Protein 2X3E (pdb70)

CATH classification: 3.40.47.10 (+1 more: 3.40.47.10)

Secondary structure (DSSP, 8-state):
-EEEEEEEEEE--S-EEEHHHHHHHTT--HHHHHHHH---EEE--TT--HHHHHHHHHHHHHHHHT-S--SEEEEE-SS-SEEES-SHHHHHHHTT-TTSEEEEEE-GGGHHHHHHHHHHHHHHTTS-SEEEEEEEE-GGGGS-TT-HHHHHHB--EEEEEEEEEE-TTSTTBEEEEEEEE-GGGTTSEEEEPPPHHHHHHT------EE-HHHHHHHHHHHHHHHHHHHHHHHT--GGG-SEEEE----HHHHHHHHHHHT--GGGB---HHHH-B-GGGHHHHHHHHHHHTT-SPTT-EEEEEEEETTTEEEEEEEEPP----/-EEEEEEEEEE--S-EEEHHHHHHHHT--HHHHHHHH--SEEE--TT--HHHHHHHHHHHHHHHHT-S--SEEEEE-SS-SEEES-SHHHHHHHTT-SS-EEEEEE-GGGHHHHHHHHHHHHHHTTS-SEEEEEEEE-GGGGS-TT-HHHHHHB--EEEEEEEEEE-TTSTTBEEEEEEEE-GGGGGGEEEEPPP-----EE-HHHHHHHHHHHHHHHHHHHHHHHT--GGG-SEEEE----HHHHHHHHHHHT--GGGB---HHHH-B-GGGHHHHHHHHHHHHT-SPTT-EEEEEEEETTTEEEEEEEEPP----

InterPro domains:
  IPR004655 Beta-ketoacyl-[acyl-carrier-protein] synthase III [MF_01815] (3-322)
  IPR004655 Beta-ketoacyl-[acyl-carrier-protein] synthase III [TIGR00747] (5-322)
  IPR013747 Beta-ketoacyl-[acyl-carrier-protein] synthase III, C-terminal [PF08541] (233-322)
  IPR013751 Beta-ketoacyl-[acyl-carrier-protein] synthase III, N-terminal [PF08545] (105-185)
  IPR016039 Thiolase-like [G3DSA:3.40.47.10] (3-329)
  IPR016039 Thiolase-like [SSF53901] (8-323)

Sequence (642 aa):
RAAVVCGLGSYLPEAVLSNDMMLAAELDTSSDAWISSRTGVRQRHIAGDLGSGDLALRAASSAALASAGLEERVDAVVLATSTGDFCCPATAPRRVAARLGLVGALAFDLSAAATGFVYGLASVGSLISAGLADSALLVGVDTFSHTLDPADRSTRALFGDGAGAVVLRAGDDAEEEGALLAFDLGSDGHQFDDLLMTPAVSRAERSSGQASNYFRMDGKAVFGQAVTQMMSSDSVRRVLDRVVGWQASDLHHLVPHQANNTRILAAVADQLDDLPVERVVSNIAEEVGNTVAASIPLALAHGLRQGILRDGGNMVLTGFGAGLTWGSVVALRWPKIVPRAAVVCGLGSYLPEAVLSNDMMLAAELDTSDAWISSRTGVRQRHIAGDLGSGDLALRAASAALASAGLERVDAVVLATSTGDFCCPATAPRVAARLGLVGALAFDLSAAATGFVYGLASVGSLISAGLADSALLVGVDTFSHTLDPADRSTRALFGDGAGAVVLRAGDAEEEEGALLAFDLGSDGHQFDLLMTPAVSRANYFRMDGKAVFGQAVTQMSDSVRRVLDRVGWQASDLHHLVPHQANTRILAAVADQLDLLPVERVVSNIAEVGNTVAASIPLALAHGLRQGILRDGGNMVLTGFGAGLTWGSVALRRWPKIVP

Nearest PDB structures (foldseek):
  2x3e-assembly1_A  TM=1.003E+00  e=1.092E-76  Pseudomonas aeruginosa
  2x3e-assembly1_B  TM=9.975E-01  e=9.578E-71  Pseudomonas aeruginosa
  5kp2-assembly1_B  TM=9.267E-01  e=2.518E-40  Vibrio cholerae O1 biovar El Tor str. N16961
  4x0o-assembly3_E  TM=9.337E-01  e=4.661E-39  Vibrio cholerae O1 biovar El Tor str. N16961
  1ub7-assembly2_C  TM=9.308E-01  e=6.039E-37  Thermus thermophilus HB8

Solvent-accessible surface area: 21672 Å² total; per-residue (Å²): 144,10,4,2,6,26,0,11,7,31,47,46,2,163,58,52,22,30,8,104,109,0,14,79,100,38,133,39,52,73,73,78,0,26,82,76,3,20,0,165,61,0,25,42,6,47,144,57,18,1,6,50,0,0,23,137,0,0,52,44,0,15,81,17,22,64,62,149,183,11,68,0,0,0,0,0,10,15,18,25,43,27,42,2,2,3,0,0,0,68,2,0,2,132,25,58,8,77,36,9,7,0,2,12,0,21,2,3,10,0,0,2,0,1,0,1,2,0,0,4,3,1,0,33,35,46,49,4,83,16,0,0,0,0,0,0,0,3,4,24,71,6,14,47,76,80,52,115,55,6,34,0,10,8,0,0,0,0,0,0,2,0,0,81,28,20,73,63,139,57,46,0,1,22,66,18,36,10,28,1,6,33,2,126,53,48,68,24,14,19,3,42,42,28,63,130,75,39,9,73,88,29,64,0,62,12,60,11,118,53,71,27,192,41,11,74,36,44,1,11,70,28,2,5,66,0,0,92,78,0,0,102,136,41,64,34,127,11,78,59,1,68,7,0,0,0,7,0,13,9,57,126,7,9,41,25,0,0,98,115,6,134,8,54,82,154,73,15,4,45,4,6,40,82,4,0,6,0,4,2,0,2,1,0,4,0,2,9,29,0,33,148,117,63,80,17,139,91,18,1,25,0,0,4,0,0,6,4,4,0,0,1,32,0,0,0,0,0,76,4,10,143,16,97,135,140,10,3,2,5,26,0,12,7,33,46,45,2,167,56,53,25,27,6,104,107,0,17,82,96,32,131,35,48,60,75,87,0,26,63,79,4,15,0,152,57,0,26,43,8,31,146,68,19,1,8,46,0,0,24,135,0,0,51,41,0,11,80,34,24,66,68,158,138,8,63,1,0,0,0,0,9,15,20,23,38,31,49,2,1,5,0,0,1,66,2,2,8,137,26,35,15,104,36,2,9,0,1,12,0,21,1,3,10,0,0,2,0,1,0,1,1,0,0,5,2,1,0,32,36,48,54,4,83,16,0,0,0,0,0,0,0,2,5,24,35,12,15,46,74,79,42,120,45,2,35,0,11,11,0,0,0,0,0,0,3,0,0,81,27,19,70,66,138,55,72,0,1,22,68,12,30,7,24,0,0,20,1,115,52,39,71,31,17,13,3,29,48,11,62,56,115,69,48,6,106,48,69,22,193,40,16,78,38,42,0,15,54,29,1,1,51,0,0,93,82,0,8,119,138,34,62,38,131,19,86,62,1,59,10,0,0,0,7,0,11,6,63,117,6,11,44,27,1,1,112,95,10,125,11,65,85,146,99,18,7,45,2,4,33,83,4,0,5,0,4,1,0,1,2,0,3,0,2,9,24,0,36,156,110,67,79,20,143,93,17,0,28,0,0,4,0,0,5,3,4,0,0,0,20,0,0,0,0,0,85,4,11,151,15,108,133

Structure (mmCIF, N/CA/C/O backbone):
data_2X3E
#
_entry.id   2X3E
#
_cell.length_a   69.240
_cell.length_b   69.240
_cell.length_c   212.190
_cell.angle_alpha   90.00
_cell.angle_beta   90.00
_cell.angle_gamma   120.00
#
_symmetry.space_group_name_H-M   'P 65'
#
loop_
_entity.id
_entity.type
_entity.pdbx_description
1 polymer '3-OXOACYL-[ACYL-CARRIER-PROTEIN] SYNTHASE 3'
2 water water
#
loop_
_atom_site.group_PDB
_atom_site.id
_atom_site.type_symbol
_atom_site.label_atom_id
_atom_site.label_alt_id
_atom_site.label_comp_id
_atom_site.label_asym_id
_atom_site.label_entity_id
_atom_site.label_seq_id
_atom_site.pdbx_PDB_ins_code
_atom_site.Cartn_x
_atom_site.Cartn_y
_atom_site.Cartn_z
_atom_site.occupancy
_atom_site.B_iso_or_equiv
_atom_site.auth_seq_id
_atom_site.auth_comp_id
_atom_site.auth_asym_id
_atom_site.auth_atom_id
_atom_site.pdbx_PDB_model_num
ATOM 1 N N . ARG A 1 4 ? 0.174 2.583 -2.512 1.00 27.54 3 ARG A N 1
ATOM 2 C CA . ARG A 1 4 ? 0.298 1.527 -3.557 1.00 25.83 3 ARG A CA 1
ATOM 3 C C . ARG A 1 4 ? -0.690 0.378 -3.318 1.00 24.20 3 ARG A C 1
ATOM 4 O O . ARG A 1 4 ? -0.567 -0.390 -2.352 1.00 24.88 3 ARG A O 1
ATOM 12 N N . ALA A 1 5 ? -1.678 0.275 -4.205 1.00 21.91 4 ALA A N 1
ATOM 13 C CA . ALA A 1 5 ? -2.729 -0.726 -4.092 1.00 20.06 4 ALA A CA 1
ATOM 14 C C . ALA A 1 5 ? -2.520 -1.843 -5.107 1.00 18.50 4 ALA A C 1
ATOM 15 O O . ALA A 1 5 ? -1.738 -1.711 -6.053 1.00 17.48 4 ALA A O 1
ATOM 17 N N . ALA A 1 6 ? -3.233 -2.943 -4.892 1.00 17.04 5 ALA A N 1
ATOM 18 C CA . ALA A 1 6 ? -3.323 -4.023 -5.861 1.00 16.19 5 ALA A CA 1
ATOM 19 C C . ALA A 1 6 ? -4.686 -3.937 -6.521 1.00 15.60 5 ALA A C 1
ATOM 20 O O . ALA A 1 6 ? -5.701 -3.963 -5.830 1.00 15.69 5 ALA A O 1
ATOM 22 N N . VAL A 1 7 ? -4.700 -3.848 -7.851 1.00 15.27 6 VAL A N 1
ATOM 23 C CA . VAL A 1 7 ? -5.917 -3.617 -8.620 1.00 15.31 6 VAL A CA 1
ATOM 24 C C . VAL A 1 7 ? -6.251 -4.790 -9.543 1.00 14.52 6 VAL A C 1
ATOM 25 O O . VAL A 1 7 ? -5.423 -5.219 -10.343 1.00 14.72 6 VAL A O 1
ATOM 29 N N . VAL A 1 8 ? -7.476 -5.296 -9.442 1.00 14.68 7 VAL A N 1
ATOM 30 C CA . VAL A 1 8 ? -7.954 -6.332 -10.364 1.00 14.53 7 VAL A CA 1
ATOM 31 C C . VAL A 1 8 ? -8.086 -5.723 -11.762 1.00 14.81 7 VAL A C 1
ATOM 32 O O . VAL A 1 8 ? -8.708 -4.676 -11.927 1.00 15.26 7 VAL A O 1
ATOM 36 N N . CYS A 1 9 ? -7.500 -6.378 -12.763 1.00 15.29 8 CYS A N 1
ATOM 37 C CA . CYS A 1 9 ? -7.553 -5.877 -14.140 1.00 16.59 8 CYS A CA 1
ATOM 38 C C . CYS A 1 9 ? -7.785 -6.955 -15.206 1.00 16.76 8 CYS A C 1
ATOM 39 O O . CYS A 1 9 ? -7.794 -6.644 -16.387 1.00 17.37 8 CYS A O 1
ATOM 42 N N . GLY A 1 10 ? -8.022 -8.200 -14.790 1.00 16.61 9 GLY A N 1
ATOM 43 C CA . GLY A 1 10 ? -8.264 -9.297 -15.729 1.00 16.84 9 GLY A CA 1
ATOM 44 C C . GLY A 1 10 ? -8.925 -10.481 -15.055 1.00 16.43 9 GLY A C 1
ATOM 45 O O . GLY A 1 10 ? -8.699 -10.731 -13.871 1.00 15.96 9 GLY A O 1
ATOM 46 N N . LEU A 1 11 ? -9.762 -11.195 -15.809 1.00 16.54 10 LEU A N 1
ATOM 47 C CA . LEU A 1 11 ? -10.463 -12.379 -15.310 1.00 15.87 10 LEU A CA 1
ATOM 48 C C . LEU A 1 11 ? -10.502 -13.428 -16.408 1.00 15.95 10 LEU A C 1
ATOM 49 O O . LEU A 1 11 ? -10.727 -13.109 -17.574 1.00 16.39 10 LEU A O 1
ATOM 54 N N . GLY A 1 12 ? -10.275 -14.678 -16.028 1.00 15.40 11 GLY A N 1
ATOM 55 C CA . GLY A 1 12 ? -10.410 -15.805 -16.942 1.00 15.85 11 GLY A CA 1
ATOM 56 C C . GLY A 1 12 ? -10.753 -17.055 -16.166 1.00 15.34 11 GLY A C 1
ATOM 57 O O . GLY A 1 12 ? -10.630 -17.092 -14.942 1.00 15.19 11 GLY A O 1
ATOM 58 N N . SER A 1 13 ? -11.210 -18.076 -16.871 1.00 15.45 12 SER A N 1
ATOM 59 C CA . SER A 1 13 ? -11.589 -19.327 -16.224 1.00 15.00 12 SER A CA 1
ATOM 60 C C . SER A 1 13 ? -11.548 -20.478 -17.205 1.00 15.78 12 SER A C 1
ATOM 61 O O . SER A 1 13 ? -11.508 -20.271 -18.423 1.00 16.24 12 SER A O 1
ATOM 64 N N . TYR A 1 14 ? -11.566 -21.691 -16.659 1.00 15.62 13 TYR A N 1
ATOM 65 C CA . TYR A 1 14 ? -11.663 -22.896 -17.462 1.00 16.55 13 TYR A CA 1
ATOM 66 C C . TYR A 1 14 ? -12.354 -24.004 -16.669 1.00 16.39 13 TYR A C 1
ATOM 67 O O . TYR A 1 14 ? -12.024 -24.252 -15.507 1.00 15.43 13 TYR A O 1
ATOM 76 N N . LEU A 1 15 ? -13.325 -24.644 -17.311 1.00 17.61 14 LEU A N 1
ATOM 77 C CA . LEU A 1 15 ? -14.009 -25.804 -16.762 1.00 17.60 14 LEU A CA 1
ATOM 78 C C . LEU A 1 15 ? -13.694 -27.004 -17.649 1.00 19.22 14 LEU A C 1
ATOM 79 O O . LEU A 1 15 ? -13.727 -26.887 -18.878 1.00 19.40 14 LEU A O 1
ATOM 84 N N . PRO A 1 16 ? -13.384 -28.162 -17.037 1.00 19.67 15 PRO A N 1
ATOM 85 C CA . PRO A 1 16 ? -13.169 -29.343 -17.864 1.00 21.49 15 PRO A CA 1
ATOM 86 C C . PRO A 1 16 ? -14.433 -29.714 -18.634 1.00 22.64 15 PRO A C 1
ATOM 87 O O . PRO A 1 16 ? -15.544 -29.395 -18.207 1.00 21.96 15 PRO A O 1
ATOM 91 N N . GLU A 1 17 ? -14.244 -30.373 -19.769 1.00 24.87 16 GLU A N 1
ATOM 92 C CA . GLU A 1 17 ? -15.327 -30.657 -20.696 1.00 26.53 16 GLU A CA 1
ATOM 93 C C . GLU A 1 17 ? -16.351 -31.635 -20.115 1.00 26.54 16 GLU A C 1
ATOM 94 O O . GLU A 1 17 ? -17.561 -31.415 -20.232 1.00 26.37 16 GLU A O 1
ATOM 100 N N . ALA A 1 18 ? -15.857 -32.702 -19.488 1.00 26.46 17 ALA A N 1
ATOM 101 C CA . ALA A 1 18 ? -16.714 -33.766 -18.966 1.00 26.79 17 ALA A CA 1
ATOM 102 C C . ALA A 1 18 ? -17.614 -33.254 -17.853 1.00 25.63 17 ALA A C 1
ATOM 103 O O . ALA A 1 18 ? -17.179 -32.501 -16.985 1.00 24.17 17 ALA A O 1
ATOM 105 N N . VAL A 1 19 ? -18.877 -33.666 -17.890 1.00 26.38 18 VAL A N 1
ATOM 106 C CA . VAL A 1 19 ? -19.857 -33.233 -16.913 1.00 25.65 18 VAL A CA 1
ATOM 107 C C . VAL A 1 19 ? -20.507 -34.462 -16.279 1.00 26.13 18 VAL A C 1
ATOM 108 O O . VAL A 1 19 ? -20.814 -35.430 -16.970 1.00 27.39 18 VAL A O 1
ATOM 112 N N . LEU A 1 20 ? -20.693 -34.420 -14.962 1.00 25.38 19 LEU A N 1
ATOM 113 C CA . LEU A 1 20 ? -21.409 -35.462 -14.233 1.00 26.12 19 LEU A CA 1
ATOM 114 C C . LEU A 1 20 ? -22.814 -34.959 -13.891 1.00 26.29 19 LEU A C 1
ATOM 115 O O . LEU A 1 20 ? -22.977 -34.035 -13.091 1.00 25.27 19 LEU A O 1
ATOM 120 N N . SER A 1 21 ? -23.821 -35.567 -14.505 1.00 27.51 20 SER A N 1
ATOM 121 C CA . SER A 1 21 ? -25.221 -35.203 -14.256 1.00 28.13 20 SER A CA 1
ATOM 122 C C . SER A 1 21 ? -25.778 -35.976 -13.071 1.00 28.51 20 SER A C 1
ATOM 123 O O . SER A 1 21 ? -25.213 -36.994 -12.660 1.00 28.94 20 SER A O 1
ATOM 126 N N . ASN A 1 22 ? -26.904 -35.505 -12.542 1.00 28.76 21 ASN A N 1
ATOM 127 C CA . ASN A 1 22 ? -27.606 -36.221 -11.484 1.00 29.36 21 ASN A CA 1
ATOM 128 C C . ASN A 1 22 ? -28.025 -37.617 -11.927 1.00 30.54 21 ASN A C 1
ATOM 129 O O . ASN A 1 22 ? -27.894 -38.576 -11.163 1.00 30.87 21 ASN A O 1
ATOM 134 N N . ASP A 1 23 ? -28.514 -37.726 -13.162 1.00 31.32 22 ASP A N 1
ATOM 135 C CA . ASP A 1 23 ? -28.890 -39.024 -13.734 1.00 32.75 22 ASP A CA 1
ATOM 136 C C . ASP A 1 23 ? -27.714 -40.003 -13.740 1.00 32.45 22 ASP A C 1
ATOM 137 O O . ASP A 1 23 ? -27.870 -41.154 -13.339 1.00 33.04 22 ASP A O 1
ATOM 142 N N . MET A 1 24 ? -26.542 -39.541 -14.174 1.00 31.58 23 MET A N 1
ATOM 143 C CA A MET A 1 24 ? -25.349 -40.385 -14.175 0.50 31.74 23 MET A CA 1
ATOM 144 C CA B MET A 1 24 ? -25.333 -40.373 -14.168 0.50 31.71 23 MET A CA 1
ATOM 145 C C . MET A 1 24 ? -25.004 -40.833 -12.757 1.00 31.33 23 MET A C 1
ATOM 146 O O . MET A 1 24 ? -24.804 -42.027 -12.509 1.00 32.22 23 MET A O 1
ATOM 155 N N . LEU A 1 25 ? -24.945 -39.873 -11.837 1.00 30.00 24 LEU A N 1
ATOM 156 C CA . LEU A 1 25 ? -24.598 -40.159 -10.448 1.00 30.03 24 LEU A CA 1
ATOM 157 C C . LEU A 1 25 ? -25.617 -41.084 -9.786 1.00 31.19 24 LEU A C 1
ATOM 158 O O . LEU A 1 25 ? -25.241 -41.988 -9.038 1.00 31.68 24 LEU A O 1
ATOM 163 N N . ALA A 1 26 ? -26.899 -40.861 -10.071 1.00 32.12 25 ALA A N 1
ATOM 164 C CA . ALA A 1 26 ? -27.969 -41.711 -9.552 1.00 33.84 25 ALA A CA 1
ATOM 165 C C . ALA A 1 26 ? -27.837 -43.155 -10.037 1.00 35.74 25 ALA A C 1
ATOM 166 O O . ALA A 1 26 ? -28.068 -44.096 -9.273 1.00 36.99 25 ALA A O 1
ATOM 168 N N . ALA A 1 27 ? -27.472 -43.325 -11.306 1.00 36.59 26 ALA A N 1
ATOM 169 C CA . ALA A 1 27 ? -27.305 -44.657 -11.890 1.00 38.50 26 ALA A CA 1
ATOM 170 C C . ALA A 1 27 ? -26.108 -45.376 -11.277 1.00 38.93 26 ALA A C 1
ATOM 171 O O . ALA A 1 27 ? -26.179 -46.565 -10.954 1.00 40.09 26 ALA A O 1
ATOM 173 N N . GLU A 1 28 ? -25.019 -44.635 -11.105 1.00 38.04 27 GLU A N 1
ATOM 174 C CA . GLU A 1 28 ? -23.768 -45.181 -10.596 1.00 38.82 27 GLU A CA 1
ATOM 175 C C . GLU A 1 28 ? -23.869 -45.641 -9.136 1.00 39.46 27 GLU A C 1
ATOM 176 O O . GLU A 1 28 ? -23.332 -46.687 -8.775 1.00 40.61 27 GLU A O 1
ATOM 182 N N . LEU A 1 29 ? -24.567 -44.864 -8.311 1.00 39.34 28 LEU A N 1
ATOM 183 C CA . LEU A 1 29 ? -24.625 -45.108 -6.867 1.00 40.07 28 LEU A CA 1
ATOM 184 C C . LEU A 1 29 ? -26.005 -45.563 -6.382 1.00 41.68 28 LEU A C 1
ATOM 185 O O . LEU A 1 29 ? -26.283 -45.540 -5.179 1.00 41.86 28 LEU A O 1
ATOM 190 N N . ASP A 1 30 ? -26.859 -45.979 -7.315 1.00 53.43 29 ASP A N 1
ATOM 191 C CA . ASP A 1 30 ? -28.185 -46.506 -6.988 1.00 56.41 29 ASP A CA 1
ATOM 192 C C . ASP A 1 30 ? -28.975 -45.574 -6.068 1.00 56.89 29 ASP A C 1
ATOM 193 O O . ASP A 1 30 ? -29.551 -46.012 -5.073 1.00 58.54 29 ASP A O 1
ATOM 198 N N . THR A 1 31 ? -28.983 -44.287 -6.407 1.00 56.02 30 THR A N 1
ATOM 199 C CA . THR A 1 31 ? -29.783 -43.289 -5.695 1.00 56.62 30 THR A CA 1
ATOM 200 C C . THR A 1 31 ? -30.747 -42.621 -6.692 1.00 57.55 30 THR A C 1
ATOM 201 O O . THR A 1 31 ? -31.121 -43.248 -7.687 1.00 58.35 30 THR A O 1
ATOM 205 N N . SER A 1 32 ? -31.147 -41.373 -6.431 1.00 57.51 31 SER A N 1
ATOM 206 C CA A SER A 1 32 ? -32.156 -40.695 -7.246 0.50 58.29 31 SER A CA 1
ATOM 207 C CA B SER A 1 32 ? -32.153 -40.695 -7.250 0.50 58.27 31 SER A CA 1
ATOM 208 C C . SER A 1 32 ? -31.783 -39.246 -7.540 1.00 56.66 31 SER A C 1
ATOM 209 O O . SER A 1 32 ? -30.998 -38.632 -6.808 1.00 55.30 31 SER A O 1
ATOM 214 N N . ASP A 1 33 ? -32.365 -38.710 -8.612 1.00 57.42 32 ASP A N 1
ATOM 215 C CA . ASP A 1 33 ? -32.158 -37.317 -9.019 1.00 56.61 32 ASP A CA 1
ATOM 216 C C . ASP A 1 33 ? -32.649 -36.361 -7.935 1.00 57.21 32 ASP A C 1
ATOM 217 O O . ASP A 1 33 ? -31.982 -35.374 -7.614 1.00 55.95 32 ASP A O 1
ATOM 222 N N . ALA A 1 34 ? -33.817 -36.672 -7.382 1.00 59.86 33 ALA A N 1
ATOM 223 C CA . ALA A 1 34 ? -34.429 -35.882 -6.318 1.00 60.89 33 ALA A CA 1
ATOM 224 C C . ALA A 1 34 ? -33.457 -35.611 -5.163 1.00 60.15 33 ALA A C 1
ATOM 225 O O . ALA A 1 34 ? -33.191 -34.452 -4.827 1.00 59.07 33 ALA A O 1
ATOM 227 N N . TRP A 1 35 ? -32.929 -36.687 -4.577 1.00 61.04 34 TRP A N 1
ATOM 228 C CA . TRP A 1 35 ? -31.995 -36.608 -3.441 1.00 60.38 34 TRP A CA 1
ATOM 229 C C . TRP A 1 35 ? -30.819 -35.666 -3.700 1.00 58.18 34 TRP A C 1
ATOM 230 O O . TRP A 1 35 ? -30.428 -34.889 -2.823 1.00 57.57 34 TRP A O 1
ATOM 241 N N . ILE A 1 36 ? -30.260 -35.746 -4.903 1.00 56.99 35 ILE A N 1
ATOM 242 C CA . ILE A 1 36 ? -29.078 -34.967 -5.261 1.00 54.97 35 ILE A CA 1
ATOM 243 C C . ILE A 1 36 ? -29.392 -33.468 -5.312 1.00 54.28 35 ILE A C 1
ATOM 244 O O . ILE A 1 36 ? -28.643 -32.657 -4.767 1.00 53.18 35 ILE A O 1
ATOM 249 N N . SER A 1 37 ? -30.498 -33.111 -5.966 1.00 55.19 36 SER A N 1
ATOM 250 C CA . SER A 1 37 ? -30.940 -31.714 -6.042 1.00 54.68 36 SER A CA 1
ATOM 251 C C . SER A 1 37 ? -31.352 -31.208 -4.663 1.00 55.04 36 SER A C 1
ATOM 252 O O . SER A 1 37 ? -30.865 -30.170 -4.212 1.00 54.16 36 SER A O 1
ATOM 255 N N . SER A 1 38 ? -32.234 -31.956 -4.000 1.00 56.29 37 SER A N 1
ATOM 256 C CA . SER A 1 38 ? -32.711 -31.620 -2.656 1.00 56.92 37 SER A CA 1
ATOM 257 C C . SER A 1 38 ? -31.583 -31.192 -1.725 1.00 55.29 37 SER A C 1
ATOM 258 O O . SER A 1 38 ? -31.590 -30.078 -1.195 1.00 55.01 37 SER A O 1
ATOM 261 N N . ARG A 1 39 ? -30.617 -32.087 -1.539 1.00 54.15 38 ARG A N 1
ATOM 262 C CA . ARG A 1 39 ? -29.539 -31.874 -0.583 1.00 52.56 38 ARG A CA 1
ATOM 263 C C . ARG A 1 39 ? -28.615 -30.732 -0.988 1.00 49.66 38 ARG A C 1
ATOM 264 O O . ARG A 1 39 ? -28.256 -29.904 -0.147 1.00 49.19 38 ARG A O 1
ATOM 272 N N . THR A 1 40 ? -28.233 -30.684 -2.265 1.00 47.36 39 THR A N 1
ATOM 273 C CA . THR A 1 40 ? -27.202 -29.748 -2.722 1.00 44.50 39 THR A CA 1
ATOM 274 C C . THR A 1 40 ? -27.678 -28.642 -3.667 1.00 43.03 39 THR A C 1
ATOM 275 O O . THR A 1 40 ? -27.026 -27.598 -3.765 1.00 41.72 39 THR A O 1
ATOM 279 N N . GLY A 1 41 ? -28.780 -28.879 -4.379 1.00 42.51 40 GLY A N 1
ATOM 280 C CA . GLY A 1 41 ? -29.222 -27.986 -5.454 1.00 41.06 40 GLY A CA 1
ATOM 281 C C . GLY A 1 41 ? -28.316 -28.012 -6.681 1.00 38.57 40 GLY A C 1
ATOM 282 O O . GLY A 1 41 ? -28.610 -27.364 -7.689 1.00 38.12 40 GLY A O 1
ATOM 283 N N . VAL A 1 42 ? -27.221 -28.766 -6.604 1.00 36.11 41 VAL A N 1
ATOM 284 C CA . VAL A 1 42 ? -26.284 -28.893 -7.708 1.00 33.97 41 VAL A CA 1
ATOM 285 C C . VAL A 1 42 ? -26.866 -29.862 -8.735 1.00 34.43 41 VAL A C 1
ATOM 286 O O . VAL A 1 42 ? -27.230 -30.987 -8.393 1.00 34.65 41 VAL A O 1
ATOM 290 N N . ARG A 1 43 ? -26.956 -29.412 -9.984 1.00 33.76 42 ARG A N 1
ATOM 291 C CA . ARG A 1 43 ? -27.491 -30.236 -11.065 1.00 34.84 42 ARG A CA 1
ATOM 292 C C . ARG A 1 43 ? -26.397 -30.800 -11.969 1.00 33.64 42 ARG A C 1
ATOM 293 O O . ARG A 1 43 ? -26.580 -31.850 -12.577 1.00 34.31 42 ARG A O 1
ATOM 301 N N . GLN A 1 44 ? -25.262 -30.112 -12.068 1.00 31.93 43 GLN A N 1
ATOM 302 C CA . GLN A 1 44 ? -24.112 -30.695 -12.748 1.00 31.04 43 GLN A CA 1
ATOM 303 C C . GLN A 1 44 ? -22.776 -30.221 -12.198 1.00 29.13 43 GLN A C 1
ATOM 304 O O . GLN A 1 44 ? -22.678 -29.192 -11.520 1.00 28.12 43 GLN A O 1
ATOM 310 N N . ARG A 1 45 ? -21.747 -31.004 -12.490 1.00 28.00 44 ARG A N 1
ATOM 311 C CA . ARG A 1 45 ? -20.404 -30.699 -12.046 1.00 26.48 44 ARG A CA 1
ATOM 312 C C . ARG A 1 45 ? -19.403 -31.179 -13.100 1.00 25.41 44 ARG A C 1
ATOM 313 O O . ARG A 1 45 ? -19.591 -32.231 -13.722 1.00 26.08 44 ARG A O 1
ATOM 321 N N . HIS A 1 46 ? -18.380 -30.362 -13.335 1.00 23.34 45 HIS A N 1
ATOM 322 C CA . HIS A 1 46 ? -17.384 -30.650 -14.356 1.00 22.38 45 HIS A CA 1
ATOM 323 C C . HIS A 1 46 ? -16.271 -31.495 -13.745 1.00 21.93 45 HIS A C 1
ATOM 324 O O . HIS A 1 46 ? -15.849 -31.255 -12.606 1.00 20.92 45 HIS A O 1
ATOM 331 N N . ILE A 1 47 ? -15.819 -32.494 -14.504 1.00 22.10 46 ILE A N 1
ATOM 332 C CA . ILE A 1 47 ? -14.922 -33.527 -13.989 1.00 22.19 46 ILE A CA 1
ATOM 333 C C . ILE A 1 47 ? -13.611 -33.514 -14.778 1.00 21.75 46 ILE A C 1
ATOM 334 O O . ILE A 1 47 ? -13.605 -33.704 -15.994 1.00 21.79 46 ILE A O 1
ATOM 339 N N . ALA A 1 48 ? -12.505 -33.294 -14.073 1.00 21.06 47 ALA A N 1
ATOM 340 C CA . ALA A 1 48 ? -11.201 -33.100 -14.712 1.00 21.25 47 ALA A CA 1
ATOM 341 C C . ALA A 1 48 ? -10.703 -34.336 -15.460 1.00 22.74 47 ALA A C 1
ATOM 342 O O . ALA A 1 48 ? -10.058 -34.210 -16.500 1.00 22.92 47 ALA A O 1
ATOM 344 N N . GLY A 1 49 ? -10.995 -35.522 -14.933 1.00 24.57 48 GLY A N 1
ATOM 345 C CA . GLY A 1 49 ? -10.613 -36.773 -15.598 1.00 26.20 48 GLY A CA 1
ATOM 346 C C . GLY A 1 49 ? -9.105 -36.936 -15.638 1.00 26.55 48 GLY A C 1
ATOM 347 O O . GLY A 1 49 ? -8.468 -37.031 -14.589 1.00 27.04 48 GLY A O 1
ATOM 348 N N . ASP A 1 50 ? -8.523 -36.951 -16.838 1.00 27.13 49 ASP A N 1
ATOM 349 C CA . ASP A 1 50 ? -7.061 -37.064 -16.960 1.00 27.06 49 ASP A CA 1
ATOM 350 C C . ASP A 1 50 ? -6.325 -35.736 -16.764 1.00 25.48 49 ASP A C 1
ATOM 351 O O . ASP A 1 50 ? -5.097 -35.730 -16.649 1.00 25.34 49 ASP A O 1
ATOM 356 N N . LEU A 1 51 ? -7.066 -34.627 -16.712 1.00 24.18 50 LEU A N 1
ATOM 357 C CA . LEU A 1 51 ? -6.477 -33.308 -16.477 1.00 22.63 50 LEU A CA 1
ATOM 358 C C . LEU A 1 51 ? -6.258 -33.073 -14.986 1.00 21.53 50 LEU A C 1
ATOM 359 O O . LEU A 1 51 ? -7.063 -33.505 -14.161 1.00 21.43 50 LEU A O 1
ATOM 364 N N . GLY A 1 52 ? -5.157 -32.408 -14.650 1.00 20.12 51 GLY A N 1
ATOM 365 C CA . GLY A 1 52 ? -4.859 -32.023 -13.271 1.00 19.21 51 GLY A CA 1
ATOM 366 C C . GLY A 1 52 ? -5.162 -30.557 -13.032 1.00 17.74 51 GLY A C 1
ATOM 367 O O . GLY A 1 52 ? -5.560 -29.832 -13.954 1.00 17.36 51 GLY A O 1
ATOM 368 N N . SER A 1 53 ? -4.971 -30.113 -11.793 1.00 16.93 52 SER A N 1
ATOM 369 C CA . SER A 1 53 ? -5.139 -28.702 -11.452 1.00 16.51 52 SER A CA 1
ATOM 370 C C . SER A 1 53 ? -4.252 -27.801 -12.315 1.00 16.07 52 SER A C 1
ATOM 371 O O . SER A 1 53 ? -4.682 -26.726 -12.738 1.00 16.59 52 SER A O 1
ATOM 374 N N . GLY A 1 54 ? -3.022 -28.236 -12.577 1.00 16.01 53 GLY A N 1
ATOM 375 C CA . GLY A 1 54 ? -2.090 -27.465 -13.401 1.00 15.94 53 GLY A CA 1
ATOM 376 C C . GLY A 1 54 ? -2.644 -27.181 -14.790 1.00 16.14 53 GLY A C 1
ATOM 377 O O . GLY A 1 54 ? -2.584 -26.050 -15.268 1.00 15.63 53 GLY A O 1
ATOM 378 N N . ASP A 1 55 ? -3.192 -28.215 -15.423 1.00 17.00 54 ASP A N 1
ATOM 379 C CA . ASP A 1 55 ? -3.813 -28.092 -16.742 1.00 17.47 54 ASP A CA 1
ATOM 380 C C . ASP A 1 55 ? -4.961 -27.072 -16.739 1.00 17.06 54 ASP A C 1
ATOM 381 O O . ASP A 1 55 ? -5.056 -26.242 -17.640 1.00 16.91 54 ASP A O 1
ATOM 386 N N . LEU A 1 56 ? -5.833 -27.141 -15.731 1.00 16.72 55 LEU A N 1
ATOM 387 C CA . LEU A 1 56 ? -6.979 -26.232 -15.646 1.00 16.25 55 LEU A CA 1
ATOM 388 C C . LEU A 1 56 ? -6.509 -24.807 -15.381 1.00 15.53 55 LEU A C 1
ATOM 389 O O . LEU A 1 56 ? -7.026 -23.843 -15.965 1.00 15.21 55 LEU A O 1
ATOM 394 N N . ALA A 1 57 ? -5.525 -24.682 -14.495 1.00 14.67 56 ALA A N 1
ATOM 395 C CA . ALA A 1 57 ? -4.970 -23.383 -14.143 1.00 14.39 56 ALA A CA 1
ATOM 396 C C . ALA A 1 57 ? -4.335 -22.698 -15.353 1.00 14.64 56 ALA A C 1
ATOM 397 O O . ALA A 1 57 ? -4.445 -21.483 -15.516 1.00 14.59 56 ALA A O 1
ATOM 399 N N . LEU A 1 58 ? -3.676 -23.483 -16.197 1.00 15.42 57 LEU A N 1
ATOM 400 C CA . LEU A 1 58 ? -3.022 -22.959 -17.389 1.00 16.04 57 LEU A CA 1
ATOM 401 C C . LEU A 1 58 ? -4.035 -22.295 -18.320 1.00 16.18 57 LEU A C 1
ATOM 402 O O . LEU A 1 58 ? -3.815 -21.178 -18.786 1.00 16.16 57 LEU A O 1
ATOM 407 N N . ARG A 1 59 ? -5.157 -22.970 -18.559 1.00 16.00 58 ARG A N 1
ATOM 408 C CA . ARG A 1 59 ? -6.199 -22.432 -19.430 1.00 16.33 58 ARG A CA 1
ATOM 409 C C . ARG A 1 59 ? -6.840 -21.179 -18.837 1.00 15.50 58 ARG A C 1
ATOM 410 O O . ARG A 1 59 ? -7.059 -20.198 -19.556 1.00 15.91 58 ARG A O 1
ATOM 418 N N . ALA A 1 60 ? -7.132 -21.201 -17.538 1.00 14.60 59 ALA A N 1
ATOM 419 C CA . ALA A 1 60 ? -7.729 -20.029 -16.878 1.00 14.64 59 ALA A CA 1
ATOM 420 C C . ALA A 1 60 ? -6.801 -18.821 -16.907 1.00 14.44 59 ALA A C 1
ATOM 421 O O . ALA A 1 60 ? -7.244 -17.695 -17.156 1.00 14.77 59 ALA A O 1
ATOM 423 N N . ALA A 1 61 ? -5.522 -19.064 -16.640 1.00 14.51 60 ALA A N 1
ATOM 424 C CA . ALA A 1 61 ? -4.511 -18.008 -16.601 1.00 14.71 60 ALA A CA 1
ATOM 425 C C . ALA A 1 61 ? -4.266 -17.381 -17.970 1.00 15.23 60 ALA A C 1
ATOM 426 O O . ALA A 1 61 ? -4.123 -16.159 -18.071 1.00 15.67 60 ALA A O 1
ATOM 428 N N . SER A 1 62 ? -4.214 -18.197 -19.022 1.00 15.73 61 SER A N 1
ATOM 429 C CA A SER A 1 62 ? -4.055 -17.677 -20.381 0.50 16.55 61 SER A CA 1
ATOM 430 C CA B SER A 1 62 ? -4.055 -17.675 -20.374 0.50 16.02 61 SER A CA 1
ATOM 431 C C . SER A 1 62 ? -5.219 -16.757 -20.736 1.00 16.60 61 SER A C 1
ATOM 432 O O . SER A 1 62 ? -5.014 -15.685 -21.298 1.00 17.15 61 SER A O 1
ATOM 437 N N . ALA A 1 63 ? -6.441 -17.179 -20.404 1.00 16.12 62 ALA A N 1
ATOM 438 C CA . ALA A 1 63 ? -7.636 -16.366 -20.653 1.00 16.09 62 ALA A CA 1
ATOM 439 C C . ALA A 1 63 ? -7.610 -15.074 -19.834 1.00 15.64 62 ALA A C 1
ATOM 440 O O . ALA A 1 63 ? -7.998 -14.011 -20.328 1.00 15.79 62 ALA A O 1
ATOM 442 N N . ALA A 1 64 ? -7.138 -15.168 -18.595 1.00 14.80 63 ALA A N 1
ATOM 443 C CA . ALA A 1 64 ? -7.034 -14.000 -17.712 1.00 14.46 63 ALA A CA 1
ATOM 444 C C . ALA A 1 64 ? -6.040 -12.965 -18.244 1.00 14.74 63 ALA A C 1
ATOM 445 O O . ALA A 1 64 ? -6.284 -11.766 -18.132 1.00 14.43 63 ALA A O 1
ATOM 447 N N . LEU A 1 65 ? -4.930 -13.431 -18.815 1.00 14.55 64 LEU A N 1
ATOM 448 C CA . LEU A 1 65 ? -3.920 -12.542 -19.397 1.00 14.93 64 LEU A CA 1
ATOM 449 C C . LEU A 1 65 ? -4.464 -11.813 -20.623 1.00 15.74 64 LEU A C 1
ATOM 450 O O . LEU A 1 65 ? -4.194 -10.626 -20.813 1.00 16.81 64 LEU A O 1
ATOM 455 N N . ALA A 1 66 ? -5.216 -12.534 -21.454 1.00 16.01 65 ALA A N 1
ATOM 456 C CA . ALA A 1 66 ? -5.893 -11.944 -22.607 1.00 16.59 65 ALA A CA 1
ATOM 457 C C . ALA A 1 66 ? -6.874 -10.871 -22.155 1.00 16.95 65 ALA A C 1
ATOM 458 O O . ALA A 1 66 ? -6.902 -9.785 -22.721 1.00 17.84 65 ALA A O 1
ATOM 460 N N . SER A 1 67 ? -7.664 -11.178 -21.126 1.00 16.59 66 SER A N 1
ATOM 461 C CA . SER A 1 67 ? -8.614 -10.220 -20.537 1.00 16.88 66 SER A CA 1
ATOM 462 C C . SER A 1 67 ? -7.925 -8.930 -20.055 1.00 17.14 66 SER A C 1
ATOM 463 O O . SER A 1 67 ? -8.413 -7.829 -20.299 1.00 17.69 66 SER A O 1
ATOM 466 N N . ALA A 1 68 ? -6.787 -9.079 -19.382 1.00 16.94 67 ALA A N 1
ATOM 467 C CA . ALA A 1 68 ? -6.028 -7.931 -18.862 1.00 17.51 67 ALA A CA 1
ATOM 468 C C . ALA A 1 68 ? -5.263 -7.156 -19.946 1.00 18.88 67 ALA A C 1
ATOM 469 O O . ALA A 1 68 ? -4.807 -6.031 -19.708 1.00 19.11 67 ALA A O 1
ATOM 471 N N . GLY A 1 69 ? -5.108 -7.755 -21.125 1.00 19.41 68 GLY A N 1
ATOM 472 C CA . GLY A 1 69 ? -4.328 -7.138 -22.197 1.00 20.53 68 GLY A CA 1
ATOM 473 C C . GLY A 1 69 ? -2.843 -7.117 -21.864 1.00 20.68 68 GLY A C 1
ATOM 474 O O . GLY A 1 69 ? -2.106 -6.269 -22.361 1.00 21.47 68 GLY A O 1
ATOM 475 N N . LEU A 1 70 ? -2.410 -8.052 -21.020 1.00 20.30 69 LEU A N 1
ATOM 476 C CA . LEU A 1 70 ? -1.019 -8.161 -20.611 1.00 20.67 69 LEU A CA 1
ATOM 477 C C . LEU A 1 70 ? -0.470 -9.490 -21.105 1.00 20.85 69 LEU A C 1
ATOM 478 O O . LEU A 1 70 ? -1.191 -10.484 -21.122 1.00 21.26 69 LEU A O 1
ATOM 483 N N . GLU A 1 71 ? 0.795 -9.508 -21.518 1.00 21.19 70 GLU A N 1
ATOM 484 C CA A GLU A 1 71 ? 1.421 -10.751 -21.956 0.50 21.14 70 GLU A CA 1
ATOM 485 C CA B GLU A 1 71 ? 1.449 -10.733 -21.980 0.50 21.00 70 GLU A CA 1
ATOM 486 C C . GLU A 1 71 ? 2.467 -11.256 -20.964 1.00 20.39 70 GLU A C 1
ATOM 487 O O . GLU A 1 71 ? 2.964 -12.370 -21.104 1.00 20.44 70 GLU A O 1
ATOM 498 N N . ARG A 1 72 ? 2.777 -10.444 -19.950 1.00 19.67 71 ARG A N 1
ATOM 499 C CA . ARG A 1 72 ? 3.679 -10.839 -18.866 1.00 18.91 71 ARG A CA 1
ATOM 500 C C . ARG A 1 72 ? 3.161 -10.343 -17.531 1.00 17.81 71 ARG A C 1
ATOM 501 O O . ARG A 1 72 ? 2.552 -9.278 -17.458 1.00 17.90 71 ARG A O 1
ATOM 509 N N . VAL A 1 73 ? 3.403 -11.130 -16.486 1.00 16.77 72 VAL A N 1
ATOM 510 C CA . VAL A 1 73 ? 3.242 -10.691 -15.101 1.00 16.42 72 VAL A CA 1
ATOM 511 C C . VAL A 1 73 ? 4.474 -11.141 -14.304 1.00 16.22 72 VAL A C 1
ATOM 512 O O . VAL A 1 73 ? 5.215 -12.026 -14.750 1.00 16.08 72 VAL A O 1
ATOM 516 N N . ASP A 1 74 ? 4.693 -10.541 -13.136 1.00 15.91 73 ASP A N 1
ATOM 517 C CA . ASP A 1 74 ? 5.908 -10.817 -12.347 1.00 16.34 73 ASP A CA 1
ATOM 518 C C . ASP A 1 74 ? 5.782 -12.068 -11.489 1.00 15.38 73 ASP A C 1
ATOM 519 O O . ASP A 1 74 ? 6.792 -12.649 -11.087 1.00 14.70 73 ASP A O 1
ATOM 524 N N . ALA A 1 75 ? 4.542 -12.470 -11.207 1.00 14.52 74 ALA A N 1
ATOM 525 C CA . ALA A 1 75 ? 4.253 -13.506 -10.229 1.00 14.21 74 ALA A CA 1
ATOM 526 C C . ALA A 1 75 ? 3.064 -14.368 -10.662 1.00 13.54 74 ALA A C 1
ATOM 527 O O . ALA A 1 75 ? 2.109 -13.868 -11.269 1.00 13.03 74 ALA A O 1
ATOM 529 N N . VAL A 1 76 ? 3.148 -15.661 -10.356 1.00 13.46 75 VAL A N 1
ATOM 530 C CA . VAL A 1 76 ? 2.059 -16.601 -10.597 1.00 13.19 75 VAL A CA 1
ATOM 531 C C . VAL A 1 76 ? 1.823 -17.426 -9.335 1.00 13.18 75 VAL A C 1
ATOM 532 O O . VAL A 1 76 ? 2.678 -18.204 -8.927 1.00 13.17 75 VAL A O 1
ATOM 536 N N . VAL A 1 77 ? 0.656 -17.253 -8.722 1.00 13.44 76 VAL A N 1
ATOM 537 C CA . VAL A 1 77 ? 0.321 -17.957 -7.486 1.00 13.58 76 VAL A CA 1
ATOM 538 C C . VAL A 1 77 ? -0.932 -18.801 -7.693 1.00 13.82 76 VAL A C 1
ATOM 539 O O . VAL A 1 77 ? -1.917 -18.318 -8.248 1.00 13.97 76 VAL A O 1
ATOM 543 N N . LEU A 1 78 ? -0.863 -20.078 -7.301 1.00 13.91 77 LEU A N 1
ATOM 544 C CA . LEU A 1 78 ? -2.027 -20.953 -7.318 1.00 14.04 77 LEU A CA 1
ATOM 545 C C . LEU A 1 78 ? -2.514 -21.180 -5.901 1.00 14.32 77 LEU A C 1
ATOM 546 O O . LEU A 1 78 ? -1.743 -21.610 -5.027 1.00 14.80 77 LEU A O 1
ATOM 551 N N . ALA A 1 79 ? -3.786 -20.874 -5.678 1.00 13.89 78 ALA A N 1
ATOM 552 C CA . ALA A 1 79 ? -4.487 -21.262 -4.458 1.00 14.00 78 ALA A CA 1
ATOM 553 C C . ALA A 1 79 ? -5.132 -22.615 -4.736 1.00 13.73 78 ALA A C 1
ATOM 554 O O . ALA A 1 79 ? -6.079 -22.691 -5.524 1.00 13.88 78 ALA A O 1
ATOM 556 N N . THR A 1 80 ? -4.595 -23.675 -4.125 1.00 13.52 79 THR A N 1
ATOM 557 C CA . THR A 1 80 ? -5.047 -25.052 -4.382 1.00 13.27 79 THR A CA 1
ATOM 558 C C . THR A 1 80 ? -4.757 -25.992 -3.213 1.00 13.55 79 THR A C 1
ATOM 559 O O . THR A 1 80 ? -3.807 -25.781 -2.455 1.00 13.82 79 THR A O 1
ATOM 563 N N . SER A 1 81 ? -5.597 -27.016 -3.079 1.00 13.98 80 SER A N 1
ATOM 564 C CA . SER A 1 81 ? -5.366 -28.141 -2.165 1.00 14.56 80 SER A CA 1
ATOM 565 C C . SER A 1 81 ? -5.175 -29.452 -2.947 1.00 14.93 80 SER A C 1
ATOM 566 O O . SER A 1 81 ? -5.132 -30.532 -2.359 1.00 15.44 80 SER A O 1
ATOM 569 N N . THR A 1 82 ? -5.077 -29.347 -4.271 1.00 14.89 81 THR A N 1
ATOM 570 C CA . THR A 1 82 ? -5.018 -30.514 -5.145 1.00 15.50 81 THR A CA 1
ATOM 571 C C . THR A 1 82 ? -3.965 -30.270 -6.212 1.00 15.25 81 THR A C 1
ATOM 572 O O . THR A 1 82 ? -4.239 -30.339 -7.418 1.00 15.85 81 THR A O 1
ATOM 576 N N . GLY A 1 83 ? -2.754 -29.958 -5.754 1.00 15.20 82 GLY A N 1
ATOM 577 C CA . GLY A 1 83 ? -1.623 -29.738 -6.649 1.00 14.90 82 GLY A CA 1
ATOM 578 C C . GLY A 1 83 ? -1.284 -31.005 -7.413 1.00 15.50 82 GLY A C 1
ATOM 579 O O . GLY A 1 83 ? -1.633 -32.102 -6.983 1.00 15.77 82 GLY A O 1
ATOM 580 N N . ASP A 1 84 ? -0.607 -30.844 -8.548 1.00 15.62 83 ASP A N 1
ATOM 581 C CA . ASP A 1 84 ? -0.227 -31.968 -9.396 1.00 16.36 83 ASP A CA 1
ATOM 582 C C . ASP A 1 84 ? 0.746 -32.913 -8.689 1.00 16.85 83 ASP A C 1
ATOM 583 O O . ASP A 1 84 ? 0.733 -34.116 -8.953 1.00 17.31 83 ASP A O 1
ATOM 588 N N . PHE A 1 85 ? 1.583 -32.364 -7.808 1.00 16.08 84 PHE A N 1
ATOM 589 C CA . PHE A 1 85 ? 2.592 -33.140 -7.084 1.00 17.21 84 PHE A CA 1
ATOM 590 C C . PHE A 1 85 ? 2.501 -32.890 -5.579 1.00 17.31 84 PHE A C 1
ATOM 591 O O . PHE A 1 85 ? 1.798 -31.985 -5.129 1.00 16.96 84 PHE A O 1
ATOM 599 N N . CYS A 1 86 ? 3.201 -33.711 -4.800 1.00 18.32 85 CYS A N 1
ATOM 600 C CA . CYS A 1 86 ? 3.421 -33.420 -3.380 1.00 18.63 85 CYS A CA 1
ATOM 601 C C . CYS A 1 86 ? 4.579 -32.426 -3.272 1.00 18.02 85 CYS A C 1
ATOM 602 O O . CYS A 1 86 ? 4.558 -31.511 -2.447 1.00 18.18 85 CYS A O 1
ATOM 605 N N . CYS A 1 87 ? 5.570 -32.613 -4.139 1.00 17.63 86 CYS A N 1
ATOM 606 C CA . CYS A 1 87 ? 6.669 -31.678 -4.328 1.00 16.88 86 CYS A CA 1
ATOM 607 C C . CYS A 1 87 ? 7.105 -31.786 -5.795 1.00 16.22 86 CYS A C 1
ATOM 608 O O . CYS A 1 87 ? 7.281 -32.892 -6.298 1.00 16.59 86 CYS A O 1
ATOM 611 N N . PRO A 1 88 ? 7.266 -30.652 -6.504 1.00 15.34 87 PRO A N 1
ATOM 612 C CA . PRO A 1 88 ? 7.153 -29.252 -6.112 1.00 14.62 87 PRO A CA 1
ATOM 613 C C . PRO A 1 88 ? 5.719 -28.731 -6.103 1.00 14.23 87 PRO A C 1
ATOM 614 O O . PRO A 1 88 ? 4.765 -29.498 -6.260 1.00 14.50 87 PRO A O 1
ATOM 618 N N . ALA A 1 89 ? 5.584 -27.428 -5.899 1.00 13.96 88 ALA A N 1
ATOM 619 C CA . ALA A 1 89 ? 4.341 -26.733 -6.179 1.00 13.85 88 ALA A CA 1
ATOM 620 C C . ALA A 1 89 ? 3.977 -26.852 -7.667 1.00 13.93 88 ALA A C 1
ATOM 621 O O . ALA A 1 89 ? 4.814 -27.189 -8.514 1.00 14.21 88 ALA A O 1
ATOM 623 N N . THR A 1 90 ? 2.715 -26.584 -7.977 1.00 13.92 89 THR A N 1
ATOM 624 C CA . THR A 1 90 ? 2.221 -26.610 -9.355 1.00 14.12 89 THR A CA 1
ATOM 625 C C . THR A 1 90 ? 2.463 -25.281 -10.078 1.00 13.62 89 THR A C 1
ATOM 626 O O . THR A 1 90 ? 2.626 -25.255 -11.298 1.00 13.66 89 THR A O 1
ATOM 630 N N . ALA A 1 91 ? 2.512 -24.189 -9.313 1.00 13.15 90 ALA A N 1
ATOM 631 C CA . ALA A 1 91 ? 2.618 -22.837 -9.870 1.00 12.88 90 ALA A CA 1
ATOM 632 C C . ALA A 1 91 ? 3.823 -22.628 -10.793 1.00 13.05 90 ALA A C 1
ATOM 633 O O . ALA A 1 91 ? 3.675 -22.036 -11.863 1.00 13.18 90 ALA A O 1
ATOM 635 N N . PRO A 1 92 ? 5.015 -23.116 -10.401 1.00 13.56 91 PRO A N 1
ATOM 636 C CA . PRO A 1 92 ? 6.139 -22.909 -11.330 1.00 13.91 91 PRO A CA 1
ATOM 637 C C . PRO A 1 92 ? 5.889 -23.513 -12.718 1.00 14.79 91 PRO A C 1
ATOM 638 O O . PRO A 1 92 ? 6.152 -22.845 -13.725 1.00 14.58 91 PRO A O 1
ATOM 642 N N . ARG A 1 93 ? 5.382 -24.749 -12.769 1.00 15.12 92 ARG A N 1
ATOM 643 C CA A ARG A 1 93 ? 5.091 -25.398 -14.051 0.50 15.78 92 ARG A CA 1
ATOM 644 C CA B ARG A 1 93 ? 5.066 -25.415 -14.037 0.50 15.77 92 ARG A CA 1
ATOM 645 C C . ARG A 1 93 ? 4.065 -24.594 -14.847 1.00 15.42 92 ARG A C 1
ATOM 646 O O . ARG A 1 93 ? 4.229 -24.391 -16.049 1.00 15.60 92 ARG A O 1
ATOM 661 N N . VAL A 1 94 ? 3.016 -24.133 -14.178 1.00 14.87 93 VAL A N 1
ATOM 662 C CA . VAL A 1 94 ? 1.991 -23.336 -14.833 1.00 14.62 93 VAL A CA 1
ATOM 663 C C . VAL A 1 94 ? 2.589 -22.031 -15.387 1.00 14.60 93 VAL A C 1
ATOM 664 O O . VAL A 1 94 ? 2.358 -21.685 -16.545 1.00 14.71 93 VAL A O 1
ATOM 668 N N . ALA A 1 95 ? 3.376 -21.331 -14.571 1.00 14.21 94 ALA A N 1
ATOM 669 C CA . ALA A 1 95 ? 4.037 -20.100 -15.011 1.00 14.19 94 ALA A CA 1
ATOM 670 C C . ALA A 1 95 ? 4.866 -20.368 -16.274 1.00 14.55 94 ALA A C 1
ATOM 671 O O . ALA A 1 95 ? 4.747 -19.646 -17.267 1.00 15.00 94 ALA A O 1
ATOM 673 N N . ALA A 1 96 ? 5.670 -21.430 -16.249 1.00 14.94 95 ALA A N 1
ATOM 674 C CA . ALA A 1 96 ? 6.503 -21.792 -17.397 1.00 15.34 95 ALA A CA 1
ATOM 675 C C . ALA A 1 96 ? 5.664 -22.047 -18.650 1.00 15.77 95 ALA A C 1
ATOM 676 O O . ALA A 1 96 ? 6.003 -21.578 -19.738 1.00 15.16 95 ALA A O 1
ATOM 678 N N . ARG A 1 97 ? 4.564 -22.782 -18.483 1.00 15.90 96 ARG A N 1
ATOM 679 C CA . ARG A 1 97 ? 3.680 -23.114 -19.605 1.00 17.08 96 ARG A CA 1
ATOM 680 C C . ARG A 1 97 ? 2.878 -21.913 -20.131 1.00 16.89 96 ARG A C 1
ATOM 681 O O . ARG A 1 97 ? 2.327 -21.979 -21.226 1.00 17.95 96 ARG A O 1
ATOM 689 N N . LEU A 1 98 ? 2.820 -20.832 -19.354 1.00 16.21 97 LEU A N 1
ATOM 690 C CA . LEU A 1 98 ? 2.255 -19.552 -19.808 1.00 16.07 97 LEU A CA 1
ATOM 691 C C . LEU A 1 98 ? 3.277 -18.672 -20.521 1.00 16.63 97 LEU A C 1
ATOM 692 O O . LEU A 1 98 ? 2.957 -17.545 -20.908 1.00 17.31 97 LEU A O 1
ATOM 697 N N . GLY A 1 99 ? 4.504 -19.172 -20.672 1.00 16.39 98 GLY A N 1
ATOM 698 C CA . GLY A 1 99 ? 5.607 -18.393 -21.234 1.00 16.74 98 GLY A CA 1
ATOM 699 C C . GLY A 1 99 ? 6.247 -17.468 -20.211 1.00 16.32 98 GLY A C 1
ATOM 700 O O . GLY A 1 99 ? 6.957 -16.533 -20.586 1.00 16.19 98 GLY A O 1
ATOM 701 N N . LEU A 1 100 ? 6.005 -17.732 -18.922 1.00 15.54 99 LEU A N 1
ATOM 702 C CA . LEU A 1 100 ? 6.448 -16.838 -17.846 1.00 15.35 99 LEU A CA 1
ATOM 703 C C . LEU A 1 100 ? 7.521 -17.466 -16.947 1.00 15.35 99 LEU A C 1
ATOM 704 O O . LEU A 1 100 ? 7.544 -17.241 -15.734 1.00 14.90 99 LEU A O 1
ATOM 709 N N . VAL A 1 101 ? 8.415 -18.243 -17.550 1.00 15.59 100 VAL A N 1
ATOM 710 C CA . VAL A 1 101 ? 9.615 -18.708 -16.861 1.00 15.89 100 VAL A CA 1
ATOM 711 C C . VAL A 1 101 ? 10.325 -17.510 -16.227 1.00 16.01 100 VAL A C 1
ATOM 712 O O . VAL A 1 101 ? 10.403 -16.451 -16.837 1.00 16.11 100 VAL A O 1
ATOM 716 N N . GLY A 1 102 ? 10.824 -17.685 -15.009 1.00 16.14 101 GLY A N 1
ATOM 717 C CA . GLY A 1 102 ? 11.467 -16.605 -14.270 1.00 16.53 101 GLY A CA 1
ATOM 718 C C . GLY A 1 102 ? 10.568 -15.956 -13.235 1.00 15.95 101 GLY A C 1
ATOM 719 O O . GLY A 1 102 ? 11.058 -15.343 -12.289 1.00 16.51 101 GLY A O 1
ATOM 720 N N . ALA A 1 103 ? 9.254 -16.086 -13.402 1.00 15.44 102 ALA A N 1
ATOM 721 C CA . ALA A 1 103 ? 8.304 -15.473 -12.482 1.00 15.13 102 ALA A CA 1
ATOM 722 C C . ALA A 1 103 ? 8.395 -16.084 -11.088 1.00 15.15 102 ALA A C 1
ATOM 723 O O . ALA A 1 103 ? 8.681 -17.285 -10.929 1.00 14.74 102 ALA A O 1
ATOM 725 N N . LEU A 1 104 ? 8.170 -15.232 -10.091 1.00 15.03 103 LEU A N 1
ATOM 726 C CA . LEU A 1 104 ? 7.903 -15.650 -8.719 1.00 15.34 103 LEU A CA 1
ATOM 727 C C . LEU A 1 104 ? 6.703 -16.600 -8.786 1.00 14.57 103 LEU A C 1
ATOM 728 O O . LEU A 1 104 ? 5.683 -16.237 -9.348 1.00 14.38 103 LEU A O 1
ATOM 733 N N . ALA A 1 105 ? 6.820 -17.814 -8.251 1.00 14.13 104 ALA A N 1
ATOM 734 C CA . ALA A 1 105 ? 5.715 -18.774 -8.360 1.00 13.83 104 ALA A CA 1
ATOM 735 C C . ALA A 1 105 ? 5.638 -19.708 -7.163 1.00 13.61 104 ALA A C 1
ATOM 736 O O . ALA A 1 105 ? 6.642 -20.302 -6.781 1.00 14.37 104 ALA A O 1
ATOM 738 N N . PHE A 1 106 ? 4.448 -19.821 -6.577 1.00 13.53 105 PHE A N 1
ATOM 739 C CA . PHE A 1 106 ? 4.213 -20.746 -5.466 1.00 13.35 105 PHE A CA 1
ATOM 740 C C . PHE A 1 106 ? 2.736 -21.095 -5.313 1.00 12.97 105 PHE A C 1
ATOM 741 O O . PHE A 1 106 ? 1.879 -20.399 -5.854 1.00 12.60 105 PHE A O 1
ATOM 749 N N . ASP A 1 107 ? 2.456 -22.181 -4.586 1.00 12.88 106 ASP A N 1
ATOM 750 C CA . ASP A 1 107 ? 1.083 -22.599 -4.263 1.00 12.79 106 ASP A CA 1
ATOM 751 C C . ASP A 1 107 ? 0.734 -22.186 -2.830 1.00 12.92 106 ASP A C 1
ATOM 752 O O . ASP A 1 107 ? 1.591 -22.238 -1.939 1.00 12.88 106 ASP A O 1
ATOM 757 N N . LEU A 1 108 ? -0.527 -21.795 -2.617 1.00 12.75 107 LEU A N 1
ATOM 758 C CA . LEU A 1 108 ? -1.037 -21.389 -1.308 1.00 12.86 107 LEU A CA 1
ATOM 759 C C . LEU A 1 108 ? -2.149 -22.347 -0.911 1.00 13.21 107 LEU A C 1
ATOM 760 O O . LEU A 1 108 ? -3.031 -22.635 -1.717 1.00 13.74 107 LEU A O 1
ATOM 765 N N . SER A 1 109 ? -2.092 -22.857 0.318 1.00 13.69 108 SER A N 1
ATOM 766 C CA . SER A 1 109 ? -3.077 -23.817 0.809 1.00 13.52 108 SER A CA 1
ATOM 767 C C . SER A 1 109 ? -3.964 -23.185 1.874 1.00 13.39 108 SER A C 1
ATOM 768 O O . SER A 1 109 ? -3.503 -22.896 2.971 1.00 14.04 108 SER A O 1
ATOM 771 N N . ALA A 1 110 ? -5.220 -22.929 1.520 1.00 13.11 109 ALA A N 1
ATOM 772 C CA . ALA A 1 110 ? -6.231 -22.481 2.479 1.00 13.24 109 ALA A CA 1
ATOM 773 C C . ALA A 1 110 ? -7.617 -22.996 2.080 1.00 13.48 109 ALA A C 1
ATOM 774 O O . ALA A 1 110 ? -8.628 -22.337 2.314 1.00 13.50 109 ALA A O 1
ATOM 776 N N . ALA A 1 111 ? -7.648 -24.182 1.469 1.00 13.99 110 ALA A N 1
ATOM 777 C CA . ALA A 1 111 ? -8.891 -24.881 1.187 1.00 14.37 110 ALA A CA 1
ATOM 778 C C . ALA A 1 111 ? -9.886 -23.989 0.439 1.00 14.43 110 ALA A C 1
ATOM 779 O O . ALA A 1 111 ? -9.514 -23.331 -0.534 1.00 13.89 110 ALA A O 1
ATOM 781 N N . ALA A 1 112 ? -11.134 -23.955 0.895 1.00 14.54 111 ALA A N 1
ATOM 782 C CA . ALA A 1 112 ? -12.180 -23.196 0.213 1.00 15.04 111 ALA A CA 1
ATOM 783 C C . ALA A 1 112 ? -12.030 -21.673 0.401 1.00 14.57 111 ALA A C 1
ATOM 784 O O . ALA A 1 112 ? -12.723 -20.898 -0.267 1.00 15.17 111 ALA A O 1
ATOM 786 N N . THR A 1 113 ? -11.136 -21.253 1.302 1.00 14.14 112 THR A N 1
ATOM 787 C CA . THR A 1 113 ? -10.777 -19.837 1.466 1.00 14.06 112 THR A CA 1
ATOM 788 C C . THR A 1 113 ? -9.514 -19.446 0.680 1.00 13.82 112 THR A C 1
ATOM 789 O O . THR A 1 113 ? -9.004 -18.336 0.826 1.00 13.64 112 THR A O 1
ATOM 793 N N . GLY A 1 114 ? -9.019 -20.355 -0.156 1.00 13.91 113 GLY A N 1
ATOM 794 C CA . GLY A 1 114 ? -7.776 -20.150 -0.892 1.00 13.41 113 GLY A CA 1
ATOM 795 C C . GLY A 1 114 ? -7.732 -18.920 -1.782 1.00 13.26 113 GLY A C 1
ATOM 796 O O . GLY A 1 114 ? -6.703 -18.263 -1.867 1.00 13.07 113 GLY A O 1
ATOM 797 N N . PHE A 1 115 ? -8.832 -18.603 -2.451 1.00 13.19 114 PHE A N 1
ATOM 798 C CA . PHE A 1 115 ? -8.847 -17.446 -3.352 1.00 13.45 114 PHE A CA 1
ATOM 799 C C . PHE A 1 115 ? -8.773 -16.116 -2.579 1.00 13.74 114 PHE A C 1
ATOM 800 O O . PHE A 1 115 ? -8.064 -15.184 -2.999 1.00 13.27 114 PHE A O 1
ATOM 808 N N . VAL A 1 116 ? -9.469 -16.043 -1.440 1.00 13.92 115 VAL A N 1
ATOM 809 C CA . VAL A 1 116 ? -9.411 -14.849 -0.585 1.00 13.71 115 VAL A CA 1
ATOM 810 C C . VAL A 1 116 ? -8.015 -14.651 0.031 1.00 13.64 115 VAL A C 1
ATOM 811 O O . VAL A 1 116 ? -7.463 -13.540 -0.020 1.00 13.50 115 VAL A O 1
ATOM 815 N N . TYR A 1 117 ? -7.455 -15.719 0.603 1.00 13.34 116 TYR A N 1
ATOM 816 C CA . TYR A 1 117 ? -6.079 -15.705 1.119 1.00 13.31 116 TYR A CA 1
ATOM 817 C C . TYR A 1 117 ? -5.091 -15.412 0.006 1.00 13.13 116 TYR A C 1
ATOM 818 O O . TYR A 1 117 ? -4.118 -14.691 0.209 1.00 13.02 116 TYR A O 1
ATOM 827 N N . GLY A 1 118 ? -5.338 -16.005 -1.159 1.00 13.38 117 GLY A N 1
ATOM 828 C CA . GLY A 1 118 ? -4.545 -15.741 -2.358 1.00 13.46 117 GLY A CA 1
ATOM 829 C C . GLY A 1 118 ? -4.505 -14.274 -2.732 1.00 13.38 117 GLY A C 1
ATOM 830 O O . GLY A 1 118 ? -3.444 -13.752 -3.064 1.00 13.53 117 GLY A O 1
ATOM 831 N N . LEU A 1 119 ? -5.653 -13.601 -2.677 1.00 13.78 118 LEU A N 1
ATOM 832 C CA . LEU A 1 119 ? -5.719 -12.160 -2.972 1.00 13.84 118 LEU A CA 1
ATOM 833 C C . LEU A 1 119 ? -4.939 -11.331 -1.951 1.00 14.27 118 LEU A C 1
ATOM 834 O O . LEU A 1 119 ? -4.256 -10.366 -2.309 1.00 13.92 118 LEU A O 1
ATOM 839 N N . ALA A 1 120 ? -5.038 -11.715 -0.682 1.00 14.30 119 ALA A N 1
ATOM 840 C CA . ALA A 1 120 ? -4.259 -11.079 0.379 1.00 14.66 119 ALA A CA 1
ATOM 841 C C . ALA A 1 120 ? -2.761 -11.228 0.106 1.00 15.12 119 ALA A C 1
ATOM 842 O O . ALA A 1 120 ? -2.007 -10.266 0.214 1.00 15.08 119 ALA A O 1
ATOM 844 N N . SER A 1 121 ? -2.344 -12.444 -0.237 1.00 15.68 120 SER A N 1
ATOM 845 C CA . SER A 1 121 ? -0.920 -12.739 -0.432 1.00 16.57 120 SER A CA 1
ATOM 846 C C . SER A 1 121 ? -0.363 -12.045 -1.671 1.00 16.46 120 SER A C 1
ATOM 847 O O . SER A 1 121 ? 0.660 -11.351 -1.589 1.00 17.09 120 SER A O 1
ATOM 850 N N . VAL A 1 122 ? -1.031 -12.214 -2.809 1.00 16.03 121 VAL A N 1
ATOM 851 C CA . VAL A 1 122 ? -0.571 -11.586 -4.046 1.00 16.18 121 VAL A CA 1
ATOM 852 C C . VAL A 1 122 ? -0.735 -10.067 -3.997 1.00 15.84 121 VAL A C 1
ATOM 853 O O . VAL A 1 122 ? 0.175 -9.329 -4.384 1.00 16.09 121 VAL A O 1
ATOM 857 N N . GLY A 1 123 ? -1.885 -9.600 -3.516 1.00 14.77 122 GLY A N 1
ATOM 858 C CA . GLY A 1 123 ? -2.105 -8.175 -3.316 1.00 14.85 122 GLY A CA 1
ATOM 859 C C . GLY A 1 123 ? -1.032 -7.530 -2.453 1.00 14.46 122 GLY A C 1
ATOM 860 O O . GLY A 1 123 ? -0.562 -6.439 -2.762 1.00 14.45 122 GLY A O 1
ATOM 861 N N . SER A 1 124 ? -0.648 -8.206 -1.367 1.00 14.41 123 SER A N 1
ATOM 862 C CA . SER A 1 124 ? 0.381 -7.680 -0.468 1.00 15.18 123 SER A CA 1
ATOM 863 C C . SER A 1 124 ? 1.753 -7.661 -1.138 1.00 14.88 123 SER A C 1
ATOM 864 O O . SER A 1 124 ? 2.529 -6.726 -0.933 1.00 15.10 123 SER A O 1
ATOM 867 N N . LEU A 1 125 ? 2.055 -8.697 -1.926 1.00 14.80 124 LEU A N 1
ATOM 868 C CA . LEU A 1 125 ? 3.316 -8.753 -2.665 1.00 14.90 124 LEU A CA 1
ATOM 869 C C . LEU A 1 125 ? 3.438 -7.549 -3.598 1.00 15.17 124 LEU A C 1
ATOM 870 O O . LEU A 1 125 ? 4.504 -6.954 -3.712 1.00 15.46 124 LEU A O 1
ATOM 875 N N . ILE A 1 126 ? 2.333 -7.197 -4.250 1.00 14.83 125 ILE A N 1
ATOM 876 C CA . ILE A 1 126 ? 2.307 -6.042 -5.148 1.00 14.92 125 ILE A CA 1
ATOM 877 C C . ILE A 1 126 ? 2.427 -4.742 -4.350 1.00 15.43 125 ILE A C 1
ATOM 878 O O . ILE A 1 126 ? 3.244 -3.885 -4.681 1.00 16.15 125 ILE A O 1
ATOM 883 N N . SER A 1 127 ? 1.631 -4.607 -3.289 1.00 15.37 126 SER A N 1
ATOM 884 C CA . SER A 1 127 ? 1.669 -3.403 -2.449 1.00 16.27 126 SER A CA 1
ATOM 885 C C . SER A 1 127 ? 3.056 -3.151 -1.860 1.00 16.47 126 SER A C 1
ATOM 886 O O . SER A 1 127 ? 3.513 -2.013 -1.820 1.00 16.87 126 SER A O 1
ATOM 889 N N . ALA A 1 128 ? 3.725 -4.221 -1.428 1.00 15.86 127 ALA A N 1
ATOM 890 C CA . ALA A 1 128 ? 5.058 -4.128 -0.827 1.00 16.33 127 ALA A CA 1
ATOM 891 C C . ALA A 1 128 ? 6.186 -3.910 -1.841 1.00 17.03 127 ALA A C 1
ATOM 892 O O . ALA A 1 128 ? 7.348 -3.735 -1.443 1.00 16.96 127 ALA A O 1
ATOM 894 N N . GLY A 1 129 ? 5.858 -3.945 -3.134 1.00 16.92 128 GLY A N 1
ATOM 895 C CA . GLY A 1 129 ? 6.832 -3.687 -4.195 1.00 17.79 128 GLY A CA 1
ATOM 896 C C . GLY A 1 129 ? 7.659 -4.889 -4.637 1.00 18.23 128 GLY A C 1
ATOM 897 O O . GLY A 1 129 ? 8.687 -4.725 -5.301 1.00 18.84 128 GLY A O 1
ATOM 898 N N . LEU A 1 130 ? 7.224 -6.096 -4.282 1.00 17.61 129 LEU A N 1
ATOM 899 C CA . LEU A 1 130 ? 7.939 -7.317 -4.677 1.00 18.31 129 LEU A CA 1
ATOM 900 C C . LEU A 1 130 ? 7.486 -7.827 -6.045 1.00 18.02 129 LEU A C 1
ATOM 901 O O . LEU A 1 130 ? 8.126 -8.709 -6.631 1.00 18.75 129 LEU A O 1
ATOM 906 N N . ALA A 1 131 ? 6.384 -7.267 -6.537 1.00 17.65 130 ALA A N 1
ATOM 907 C CA . ALA A 1 131 ? 5.870 -7.539 -7.872 1.00 17.54 130 ALA A CA 1
ATOM 908 C C . ALA A 1 131 ? 5.049 -6.331 -8.310 1.00 17.71 130 ALA A C 1
ATOM 909 O O . ALA A 1 131 ? 4.459 -5.656 -7.468 1.00 17.62 130 ALA A O 1
ATOM 911 N N . ASP A 1 132 ? 5.022 -6.054 -9.613 1.00 17.60 131 ASP A N 1
ATOM 912 C CA . ASP A 1 132 ? 4.192 -4.975 -10.161 1.00 17.87 131 ASP A CA 1
ATOM 913 C C . ASP A 1 132 ? 2.926 -5.515 -10.826 1.00 17.37 131 ASP A C 1
ATOM 914 O O . ASP A 1 132 ? 2.024 -4.754 -11.155 1.00 17.28 131 ASP A O 1
ATOM 919 N N . SER A 1 133 ? 2.869 -6.832 -11.013 1.00 16.75 132 SER A N 1
ATOM 920 C CA . SER A 1 133 ? 1.695 -7.505 -11.562 1.00 16.39 132 SER A CA 1
ATOM 921 C C . SER A 1 133 ? 1.744 -8.984 -11.201 1.00 15.80 132 SER A C 1
ATOM 922 O O . SER A 1 133 ? 2.815 -9.529 -10.925 1.00 15.95 132 SER A O 1
ATOM 925 N N . ALA A 1 134 ? 0.585 -9.628 -11.208 1.00 15.02 133 ALA A N 1
ATOM 926 C CA . ALA A 1 134 ? 0.488 -11.015 -10.776 1.00 14.62 133 ALA A CA 1
ATOM 927 C C . ALA A 1 134 ? -0.742 -11.701 -11.321 1.00 13.98 133 ALA A C 1
ATOM 928 O O . ALA A 1 134 ? -1.785 -11.075 -11.524 1.00 13.54 133 ALA A O 1
ATOM 930 N N . LEU A 1 135 ? -0.597 -13.003 -11.538 1.00 13.71 134 LEU A N 1
ATOM 931 C CA . LEU A 1 135 ? -1.717 -13.902 -11.727 1.00 13.51 134 LEU A CA 1
ATOM 932 C C . LEU A 1 135 ? -2.003 -14.611 -10.409 1.00 13.20 134 LEU A C 1
ATOM 933 O O . LEU A 1 135 ? -1.084 -15.124 -9.755 1.00 13.58 134 LEU A O 1
ATOM 938 N N . LEU A 1 136 ? -3.273 -14.635 -10.023 1.00 12.86 135 LEU A N 1
ATOM 939 C CA . LEU A 1 136 ? -3.752 -15.512 -8.959 1.00 12.38 135 LEU A CA 1
ATOM 940 C C . LEU A 1 136 ? -4.755 -16.473 -9.579 1.00 12.71 135 LEU A C 1
ATOM 941 O O . LEU A 1 136 ? -5.733 -16.039 -10.187 1.00 12.13 135 LEU A O 1
ATOM 946 N N . VAL A 1 137 ? -4.504 -17.773 -9.438 1.00 12.61 136 VAL A N 1
ATOM 947 C CA . VAL A 1 137 ? -5.424 -18.789 -9.935 1.00 12.85 136 VAL A CA 1
ATOM 948 C C . VAL A 1 137 ? -5.975 -19.595 -8.771 1.00 13.02 136 VAL A C 1
ATOM 949 O O . VAL A 1 137 ? -5.214 -20.231 -8.040 1.00 13.37 136 VAL A O 1
ATOM 953 N N . GLY A 1 138 ? -7.288 -19.527 -8.585 1.00 12.87 137 GLY A N 1
ATOM 954 C CA . GLY A 1 138 ? -7.998 -20.449 -7.705 1.00 13.40 137 GLY A CA 1
ATOM 955 C C . GLY A 1 138 ? -8.344 -21.686 -8.509 1.00 13.58 137 GLY A C 1
ATOM 956 O O . GLY A 1 138 ? -9.077 -21.597 -9.483 1.00 14.34 137 GLY A O 1
ATOM 957 N N . VAL A 1 139 ? -7.787 -22.831 -8.124 1.00 13.64 138 VAL A N 1
ATOM 958 C CA . VAL A 1 139 ? -7.990 -24.076 -8.861 1.00 13.72 138 VAL A CA 1
ATOM 959 C C . VAL A 1 139 ? -8.051 -25.259 -7.912 1.00 14.14 138 VAL A C 1
ATOM 960 O O . VAL A 1 139 ? -7.244 -25.366 -6.991 1.00 14.13 138 VAL A O 1
ATOM 964 N N . ASP A 1 140 ? -9.007 -26.147 -8.145 1.00 14.57 139 ASP A N 1
ATOM 965 C CA . ASP A 1 140 ? -9.069 -27.400 -7.419 1.00 14.69 139 ASP A CA 1
ATOM 966 C C . ASP A 1 140 ? -9.724 -28.483 -8.273 1.00 15.38 139 ASP A C 1
ATOM 967 O O . ASP A 1 140 ? -10.628 -28.204 -9.070 1.00 15.60 139 ASP A O 1
ATOM 972 N N . THR A 1 141 ? -9.232 -29.706 -8.111 1.00 15.48 140 THR A N 1
ATOM 973 C CA . THR A 1 141 ? -9.770 -30.884 -8.778 1.00 16.11 140 THR A CA 1
ATOM 974 C C . THR A 1 141 ? -10.169 -31.918 -7.719 1.00 16.59 140 THR A C 1
ATOM 975 O O . THR A 1 141 ? -9.680 -33.061 -7.704 1.00 17.18 140 THR A O 1
ATOM 979 N N . PHE A 1 142 ? -11.073 -31.502 -6.838 1.00 16.42 141 PHE A N 1
ATOM 980 C CA . PHE A 1 142 ? -11.538 -32.350 -5.740 1.00 16.98 141 PHE A CA 1
ATOM 981 C C . PHE A 1 142 ? -12.123 -33.686 -6.175 1.00 17.88 141 PHE A C 1
ATOM 982 O O . PHE A 1 142 ? -12.068 -34.641 -5.406 1.00 18.08 141 PHE A O 1
ATOM 990 N N . SER A 1 143 ? -12.677 -33.770 -7.383 1.00 18.76 142 SER A N 1
ATOM 991 C CA . SER A 1 143 ? -13.234 -35.047 -7.862 1.00 19.88 142 SER A CA 1
ATOM 992 C C . SER A 1 143 ? -12.211 -36.182 -7.799 1.00 20.59 142 SER A C 1
ATOM 993 O O . SER A 1 143 ? -12.582 -37.331 -7.571 1.00 21.41 142 SER A O 1
ATOM 996 N N . HIS A 1 144 ? -10.928 -35.868 -7.986 1.00 20.51 143 HIS A N 1
ATOM 997 C CA . HIS A 1 144 ? -9.881 -36.895 -7.883 1.00 21.22 143 HIS A CA 1
ATOM 998 C C . HIS A 1 144 ? -9.773 -37.464 -6.473 1.00 21.14 143 HIS A C 1
ATOM 999 O O . HIS A 1 144 ? -9.266 -38.567 -6.294 1.00 21.76 143 HIS A O 1
ATOM 1006 N N . THR A 1 145 ? -10.260 -36.711 -5.486 1.00 20.43 144 THR A N 1
ATOM 1007 C CA . THR A 1 145 ? -10.069 -37.019 -4.070 1.00 20.23 144 THR A CA 1
ATOM 1008 C C . THR A 1 145 ? -11.324 -37.574 -3.386 1.00 20.62 144 THR A C 1
ATOM 1009 O O . THR A 1 145 ? -11.303 -37.859 -2.190 1.00 20.89 144 THR A O 1
ATOM 1013 N N . LEU A 1 146 ? -12.413 -37.728 -4.132 1.00 20.62 145 LEU A N 1
ATOM 1014 C CA . LEU A 1 146 ? -13.670 -38.176 -3.542 1.00 21.02 145 LEU A CA 1
ATOM 1015 C C . LEU A 1 146 ? -13.738 -39.695 -3.485 1.00 22.24 145 LEU A C 1
ATOM 1016 O O . LEU A 1 146 ? -13.220 -40.385 -4.365 1.00 21.99 145 LEU A O 1
ATOM 1021 N N . ASP A 1 147 ? -14.377 -40.203 -2.435 1.00 23.10 146 ASP A N 1
ATOM 1022 C CA . ASP A 1 147 ? -14.711 -41.613 -2.336 1.00 24.69 146 ASP A CA 1
ATOM 1023 C C . ASP A 1 147 ? -15.723 -41.919 -3.438 1.00 25.60 146 ASP A C 1
ATOM 1024 O O . ASP A 1 147 ? -16.784 -41.297 -3.472 1.00 25.29 146 ASP A O 1
ATOM 1029 N N . PRO A 1 148 ? -15.399 -42.866 -4.344 1.00 26.96 147 PRO A N 1
ATOM 1030 C CA . PRO A 1 148 ? -16.328 -43.250 -5.418 1.00 27.96 147 PRO A CA 1
ATOM 1031 C C . PRO A 1 148 ? -17.724 -43.640 -4.934 1.00 28.91 147 PRO A C 1
ATOM 1032 O O . PRO A 1 148 ? -18.695 -43.462 -5.667 1.00 29.44 147 PRO A O 1
ATOM 1036 N N . ALA A 1 149 ? -17.814 -44.171 -3.717 1.00 29.63 148 ALA A N 1
ATOM 1037 C CA . ALA A 1 149 ? -19.071 -44.691 -3.177 1.00 30.67 148 ALA A CA 1
ATOM 1038 C C . ALA A 1 149 ? -19.859 -43.654 -2.374 1.00 30.56 148 ALA A C 1
ATOM 1039 O O . ALA A 1 149 ? -20.961 -43.948 -1.911 1.00 31.42 148 ALA A O 1
ATOM 1041 N N . ASP A 1 150 ? -19.307 -42.451 -2.209 1.00 29.59 149 ASP A N 1
ATOM 1042 C CA . ASP A 1 150 ? -19.923 -41.433 -1.360 1.00 29.47 149 ASP A CA 1
ATOM 1043 C C . ASP A 1 150 ? -20.820 -40.483 -2.158 1.00 29.21 149 ASP A C 1
ATOM 1044 O O . ASP A 1 150 ? -20.332 -39.593 -2.858 1.00 28.42 149 ASP A O 1
ATOM 1049 N N . ARG A 1 151 ? -22.131 -40.651 -2.019 1.00 29.95 150 ARG A N 1
ATOM 1050 C CA . ARG A 1 151 ? -23.079 -39.861 -2.800 1.00 30.15 150 ARG A CA 1
ATOM 1051 C C . ARG A 1 151 ? -23.150 -38.389 -2.379 1.00 28.70 150 ARG A C 1
ATOM 1052 O O . ARG A 1 151 ? -23.374 -37.531 -3.224 1.00 28.43 150 ARG A O 1
ATOM 1060 N N . SER A 1 152 ? -22.953 -38.103 -1.091 1.00 28.14 151 SER A N 1
ATOM 1061 C CA . SER A 1 152 ? -23.040 -36.723 -0.581 1.00 27.19 151 SER A CA 1
ATOM 1062 C C . SER A 1 152 ? -21.967 -35.798 -1.152 1.00 25.61 151 SER A C 1
ATOM 1063 O O . SER A 1 152 ? -22.280 -34.696 -1.617 1.00 25.53 151 SER A O 1
ATOM 1066 N N . THR A 1 153 ? -20.707 -36.222 -1.102 1.00 24.40 152 THR A N 1
ATOM 1067 C CA . THR A 1 153 ? -19.617 -35.392 -1.620 1.00 22.93 152 THR A CA 1
ATOM 1068 C C . THR A 1 153 ? -19.586 -35.367 -3.147 1.00 22.34 152 THR A C 1
ATOM 1069 O O . THR A 1 153 ? -19.324 -34.325 -3.743 1.00 21.47 152 THR A O 1
ATOM 1073 N N . ARG A 1 154 ? -19.850 -36.505 -3.781 1.00 22.69 153 ARG A N 1
ATOM 1074 C CA . ARG A 1 154 ? -19.886 -36.558 -5.244 1.00 22.59 153 ARG A CA 1
ATOM 1075 C C . ARG A 1 154 ? -21.036 -35.735 -5.837 1.00 22.75 153 ARG A C 1
ATOM 1076 O O . ARG A 1 154 ? -20.917 -35.212 -6.944 1.00 22.41 153 ARG A O 1
ATOM 1084 N N . ALA A 1 155 ? -22.133 -35.607 -5.091 1.00 23.20 154 ALA A N 1
ATOM 1085 C CA . ALA A 1 155 ? -23.248 -34.750 -5.506 1.00 23.55 154 ALA A CA 1
ATOM 1086 C C . ALA A 1 155 ? -22.894 -33.257 -5.441 1.00 22.52 154 ALA A C 1
ATOM 1087 O O . ALA A 1 155 ? -23.452 -32.457 -6.190 1.00 22.82 154 ALA A O 1
ATOM 1089 N N . LEU A 1 156 ? -21.963 -32.889 -4.564 1.00 21.87 155 LEU A N 1
ATOM 1090 C CA . LEU A 1 156 ? -21.670 -31.483 -4.280 1.00 21.07 155 LEU A CA 1
ATOM 1091 C C . LEU A 1 156 ? -20.476 -30.938 -5.070 1.00 20.19 155 LEU A C 1
ATOM 1092 O O . LEU A 1 156 ? -20.542 -29.837 -5.628 1.00 19.37 155 LEU A O 1
ATOM 1097 N N . PHE A 1 157 ? -19.389 -31.704 -5.114 1.00 19.84 156 PHE A N 1
ATOM 1098 C CA . PHE A 1 157 ? -18.103 -31.176 -5.566 1.00 19.38 156 PHE A CA 1
ATOM 1099 C C . PHE A 1 157 ? -17.844 -31.319 -7.065 1.00 19.29 156 PHE A C 1
ATOM 1100 O O . PHE A 1 157 ? -18.132 -32.346 -7.671 1.00 20.12 156 PHE A O 1
ATOM 1108 N N . GLY A 1 158 ? -17.281 -30.263 -7.638 1.00 18.40 157 GLY A N 1
ATOM 1109 C CA . GLY A 1 158 ? -16.845 -30.259 -9.035 1.00 18.24 157 GLY A CA 1
ATOM 1110 C C . GLY A 1 158 ? -15.450 -29.685 -9.151 1.00 17.35 157 GLY A C 1
ATOM 1111 O O . GLY A 1 158 ? -14.865 -29.257 -8.150 1.00 17.17 157 GLY A O 1
ATOM 1112 N N . ASP A 1 159 ? -14.931 -29.663 -10.377 1.00 17.13 158 ASP A N 1
ATOM 1113 C CA . ASP A 1 159 ? -13.567 -29.226 -10.670 1.00 16.65 158 ASP A CA 1
ATOM 1114 C C . ASP A 1 159 ? -13.565 -27.967 -11.528 1.00 16.34 158 ASP A C 1
ATOM 1115 O O . ASP A 1 159 ? -14.516 -27.692 -12.264 1.00 16.65 158 ASP A O 1
ATOM 1120 N N . GLY A 1 160 ? -12.473 -27.216 -11.465 1.00 15.75 159 GLY A N 1
ATOM 1121 C CA . GLY A 1 160 ? -12.345 -26.023 -12.287 1.00 15.58 159 GLY A CA 1
ATOM 1122 C C . GLY A 1 160 ? -11.238 -25.107 -11.841 1.00 14.89 159 GLY A C 1
ATOM 1123 O O . GLY A 1 160 ? -10.577 -25.356 -10.826 1.00 14.88 159 GLY A O 1
ATOM 1124 N N . ALA A 1 161 ? -11.047 -24.043 -12.619 1.00 15.01 160 ALA A N 1
ATOM 1125 C CA . ALA A 1 161 ? -10.054 -23.021 -12.337 1.00 14.57 160 ALA A CA 1
ATOM 1126 C C . ALA A 1 161 ? -10.606 -21.652 -12.716 1.00 14.81 160 ALA A C 1
ATOM 1127 O O . ALA A 1 161 ? -11.262 -21.504 -13.748 1.00 14.59 160 ALA A O 1
ATOM 1129 N N . GLY A 1 162 ? -10.338 -20.666 -11.863 1.00 14.66 161 GLY A N 1
ATOM 1130 C CA . GLY A 1 162 ? -10.617 -19.271 -12.158 1.00 14.92 161 GLY A CA 1
ATOM 1131 C C . GLY A 1 162 ? -9.411 -18.426 -11.804 1.00 14.83 161 GLY A C 1
ATOM 1132 O O . GLY A 1 162 ? -8.749 -18.666 -10.790 1.00 15.09 161 GLY A O 1
ATOM 1133 N N . ALA A 1 163 ? -9.125 -17.428 -12.635 1.00 14.97 162 ALA A N 1
ATOM 1134 C CA . ALA A 1 163 ? -7.922 -16.625 -12.473 1.00 14.66 162 ALA A CA 1
ATOM 1135 C C . ALA A 1 163 ? -8.205 -15.139 -12.622 1.00 14.62 162 ALA A C 1
ATOM 1136 O O . ALA A 1 163 ? -9.081 -14.730 -13.401 1.00 14.92 162 ALA A O 1
ATOM 1138 N N . VAL A 1 164 ? -7.466 -14.345 -11.854 1.00 14.80 163 VAL A N 1
ATOM 1139 C CA . VAL A 1 164 ? -7.458 -12.902 -12.000 1.00 14.81 163 VAL A CA 1
ATOM 1140 C C . VAL A 1 164 ? -6.032 -12.400 -12.184 1.00 14.75 163 VAL A C 1
ATOM 1141 O O . VAL A 1 164 ? -5.069 -13.026 -11.720 1.00 14.34 163 VAL A O 1
ATOM 1145 N N . VAL A 1 165 ? -5.918 -11.276 -12.887 1.00 15.16 164 VAL A N 1
ATOM 1146 C CA . VAL A 1 165 ? -4.675 -10.521 -12.991 1.00 15.33 164 VAL A CA 1
ATOM 1147 C C . VAL A 1 165 ? -4.797 -9.309 -12.069 1.00 15.76 164 VAL A C 1
ATOM 1148 O O . VAL A 1 165 ? -5.825 -8.617 -12.079 1.00 15.39 164 VAL A O 1
ATOM 1152 N N . LEU A 1 166 ? -3.764 -9.089 -11.256 1.00 16.01 165 LEU A N 1
ATOM 1153 C CA . LEU A 1 166 ? -3.658 -7.913 -10.397 1.00 16.94 165 LEU A CA 1
ATOM 1154 C C . LEU A 1 166 ? -2.483 -7.070 -10.868 1.00 16.75 165 LEU A C 1
ATOM 1155 O O . LEU A 1 166 ? -1.472 -7.609 -11.320 1.00 17.07 165 LEU A O 1
ATOM 1160 N N . ARG A 1 167 ? -2.619 -5.752 -10.780 1.00 17.00 166 ARG A N 1
ATOM 1161 C CA . ARG A 1 167 ? -1.517 -4.838 -11.097 1.00 17.34 166 ARG A CA 1
ATOM 1162 C C . ARG A 1 167 ? -1.360 -3.793 -10.007 1.00 17.33 166 ARG A C 1
ATOM 1163 O O . ARG A 1 167 ? -2.302 -3.504 -9.277 1.00 17.13 166 ARG A O 1
ATOM 1171 N N . ALA A 1 168 ? -0.169 -3.215 -9.913 1.00 17.77 167 ALA A N 1
ATOM 1172 C CA . ALA A 1 168 ? 0.041 -2.050 -9.069 1.00 18.48 167 ALA A CA 1
ATOM 1173 C C . ALA A 1 168 ? -0.851 -0.906 -9.548 1.00 19.44 167 ALA A C 1
ATOM 1174 O O . ALA A 1 168 ? -1.015 -0.689 -10.753 1.00 19.62 167 ALA A O 1
ATOM 1176 N N . GLY A 1 169 ? -1.435 -0.187 -8.597 1.00 19.96 168 GLY A N 1
ATOM 1177 C CA . GLY A 1 169 ? -2.288 0.948 -8.910 1.00 21.35 168 GLY A CA 1
ATOM 1178 C C . GLY A 1 169 ? -2.501 1.841 -7.708 1.00 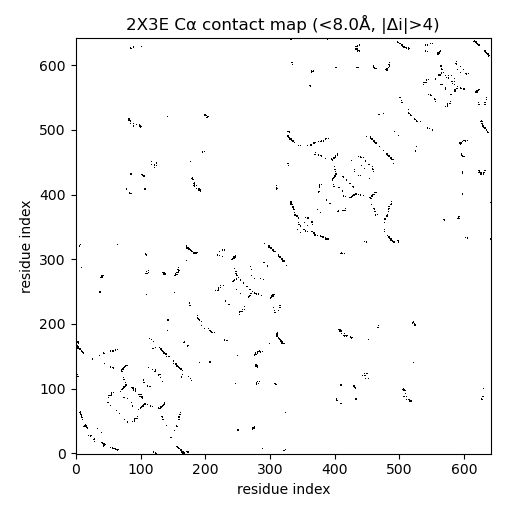22.26 168 GLY A C 1
ATOM 1179 O O . GLY A 1 169 ? -1.733 1.784 -6.737 1.00 22.32 168 GLY A O 1
ATOM 1180 N N . ASP A 1 170 ? -3.531 2.682 -7.793 1.00 23.57 169 ASP A N 1
ATOM 1181 C CA A ASP A 1 170 ? -3.886 3.588 -6.703 0.50 24.33 169 ASP A CA 1
ATOM 1182 C CA B ASP A 1 170 ? -3.902 3.608 -6.720 0.50 24.22 169 ASP A CA 1
ATOM 1183 C C . ASP A 1 170 ? -5.118 3.051 -5.988 1.00 23.96 169 ASP A C 1
ATOM 1184 O O . ASP A 1 170 ? -5.969 2.399 -6.598 1.00 23.87 169 ASP A O 1
ATOM 1193 N N . ALA A 1 171 ? -5.216 3.338 -4.692 1.00 24.31 170 ALA A N 1
ATOM 1194 C CA . ALA A 1 171 ? -6.341 2.872 -3.878 1.00 24.25 170 ALA A CA 1
ATOM 1195 C C . ALA A 1 171 ? -7.700 3.431 -4.324 1.00 24.79 170 ALA A C 1
ATOM 1196 O O . ALA A 1 171 ? -8.728 2.852 -3.997 1.00 24.19 170 ALA A O 1
ATOM 1198 N N . GLU A 1 172 ? -7.704 4.546 -5.061 1.00 25.68 171 GLU A N 1
ATOM 1199 C CA . GLU A 1 172 ? -8.955 5.141 -5.564 1.00 26.61 171 GLU A CA 1
ATOM 1200 C C . GLU A 1 172 ? -9.450 4.548 -6.899 1.00 25.84 171 GLU A C 1
ATOM 1201 O O . GLU A 1 172 ? -10.557 4.867 -7.346 1.00 26.36 171 GLU A O 1
ATOM 1207 N N . GLU A 1 173 ? -8.647 3.688 -7.529 1.00 24.42 172 GLU A N 1
ATOM 1208 C CA . GLU A 1 173 ? -9.054 3.036 -8.782 1.00 23.73 172 GLU A CA 1
ATOM 1209 C C . GLU A 1 173 ? -10.083 1.944 -8.533 1.00 22.64 172 GLU A C 1
ATOM 1210 O O . GLU A 1 173 ? -9.956 1.179 -7.580 1.00 21.85 172 GLU A O 1
ATOM 1216 N N . GLU A 1 174 ? -11.087 1.855 -9.406 1.00 22.23 173 GLU A N 1
ATOM 1217 C CA . GLU A 1 174 ? -11.970 0.696 -9.405 1.00 21.56 173 GLU A CA 1
ATOM 1218 C C . GLU A 1 174 ? -11.099 -0.544 -9.477 1.00 19.98 173 GLU A C 1
ATOM 1219 O O . GLU A 1 174 ? -10.141 -0.581 -10.253 1.00 19.65 173 GLU A O 1
ATOM 1225 N N . GLY A 1 175 ? -11.419 -1.542 -8.660 1.00 18.41 174 GLY A N 1
ATOM 1226 C CA . GLY A 1 175 ? -10.716 -2.825 -8.689 1.00 17.45 174 GLY A CA 1
ATOM 1227 C C . GLY A 1 175 ? -9.638 -2.969 -7.637 1.00 16.57 174 GLY A C 1
ATOM 1228 O O . GLY A 1 175 ? -9.118 -4.063 -7.431 1.00 16.40 174 GLY A O 1
ATOM 1229 N N . ALA A 1 176 ? -9.288 -1.867 -6.979 1.00 16.51 175 ALA A N 1
ATOM 1230 C CA . ALA A 1 176 ? -8.341 -1.911 -5.874 1.00 16.10 175 ALA A CA 1
ATOM 1231 C C . ALA A 1 176 ? -8.936 -2.698 -4.713 1.00 15.67 175 ALA A C 1
ATOM 1232 O O . ALA A 1 176 ? -10.102 -2.521 -4.357 1.00 15.68 175 ALA A O 1
ATOM 1234 N N . LEU A 1 177 ? -8.128 -3.570 -4.128 1.00 15.58 176 LEU A N 1
ATOM 1235 C CA . LEU A 1 177 ? -8.559 -4.351 -2.976 1.00 15.43 176 LEU A CA 1
ATOM 1236 C C . LEU A 1 177 ? -8.557 -3.414 -1.771 1.00 16.17 176 LEU A C 1
ATOM 1237 O O . LEU A 1 177 ? -7.511 -2.894 -1.399 1.00 16.94 176 LEU A O 1
ATOM 1242 N N . LEU A 1 178 ? -9.729 -3.201 -1.170 1.00 16.85 177 LEU A N 1
ATOM 1243 C CA . LEU A 1 178 ? -9.932 -2.116 -0.194 1.00 17.65 177 LEU A CA 1
ATOM 1244 C C . LEU A 1 178 ? -9.719 -2.467 1.284 1.00 17.93 177 LEU A C 1
ATOM 1245 O O . LEU A 1 178 ? -9.212 -1.643 2.065 1.00 18.68 177 LEU A O 1
ATOM 1250 N N . ALA A 1 179 ? -10.154 -3.655 1.675 1.00 17.34 178 ALA A N 1
ATOM 1251 C CA . ALA A 1 179 ? -10.070 -4.097 3.060 1.00 17.39 178 ALA A CA 1
ATOM 1252 C C . ALA A 1 179 ? -10.154 -5.610 3.088 1.00 16.95 178 ALA A C 1
ATOM 1253 O O . ALA A 1 179 ? -10.830 -6.193 2.251 1.00 16.68 178 ALA A O 1
ATOM 1255 N N . PHE A 1 180 ? -9.456 -6.234 4.038 1.00 16.79 179 PHE A N 1
ATOM 1256 C CA . PHE A 1 180 ? -9.491 -7.678 4.221 1.00 16.55 179 PHE A CA 1
ATOM 1257 C C . PHE A 1 180 ? -9.965 -8.057 5.617 1.00 16.63 179 PHE A C 1
ATOM 1258 O O . PHE A 1 180 ? -9.783 -7.306 6.583 1.00 17.67 179 PHE A O 1
ATOM 1266 N N . ASP A 1 181 ? -10.593 -9.227 5.698 1.00 15.71 180 ASP A N 1
ATOM 1267 C CA . ASP A 1 181 ? -10.788 -9.953 6.944 1.00 15.28 180 ASP A CA 1
ATOM 1268 C C . ASP A 1 181 ? -10.235 -11.344 6.702 1.00 14.51 180 ASP A C 1
ATOM 1269 O O . ASP A 1 181 ? -10.607 -11.979 5.723 1.00 14.27 180 ASP A O 1
ATOM 1274 N N . LEU A 1 182 ? -9.339 -11.810 7.571 1.00 14.17 181 LEU A N 1
ATOM 1275 C CA . LEU A 1 182 ? -8.722 -13.127 7.410 1.00 13.58 181 LEU A CA 1
ATOM 1276 C C . LEU A 1 182 ? -8.539 -13.796 8.766 1.00 14.15 181 LEU A C 1
ATOM 1277 O O . LEU A 1 182 ? -8.053 -13.166 9.712 1.00 14.27 181 LEU A O 1
ATOM 1282 N N . GLY A 1 183 ? -8.921 -15.068 8.852 1.00 13.89 182 GLY A N 1
ATOM 1283 C CA . GLY A 1 183 ? -8.794 -15.816 10.091 1.00 13.79 182 GLY A CA 1
ATOM 1284 C C . GLY A 1 183 ? -8.745 -17.316 9.906 1.00 13.55 182 GLY A C 1
ATOM 1285 O O . GLY A 1 183 ? -8.769 -17.841 8.779 1.00 12.47 182 GLY A O 1
ATOM 1286 N N . SER A 1 184 ? -8.663 -18.005 11.036 1.00 13.69 183 SER A N 1
ATOM 1287 C CA . SER A 1 184 ? -8.612 -19.454 11.067 1.00 13.52 183 SER A CA 1
ATOM 1288 C C . SER A 1 184 ? -9.019 -19.956 12.444 1.00 13.99 183 SER A C 1
ATOM 1289 O O . SER A 1 184 ? -8.938 -19.224 13.433 1.00 13.95 183 SER A O 1
ATOM 1292 N N . ASP A 1 185 ? -9.476 -21.203 12.494 1.00 14.26 184 ASP A N 1
ATOM 1293 C CA . ASP A 1 185 ? -9.731 -21.887 13.753 1.00 14.77 184 ASP A CA 1
ATOM 1294 C C . ASP A 1 185 ? -9.218 -23.315 13.617 1.00 14.88 184 ASP A C 1
ATOM 1295 O O . ASP A 1 185 ? -9.956 -24.216 13.225 1.00 14.59 184 ASP A O 1
ATOM 1300 N N . GLY A 1 186 ? -7.939 -23.498 13.937 1.00 14.68 185 GLY A N 1
ATOM 1301 C CA . GLY A 1 186 ? -7.317 -24.809 13.916 1.00 14.98 185 GLY A CA 1
ATOM 1302 C C . GLY A 1 186 ? -7.809 -25.775 14.975 1.00 15.52 185 GLY A C 1
ATOM 1303 O O . GLY A 1 186 ? -7.463 -26.953 14.943 1.00 16.15 185 GLY A O 1
ATOM 1304 N N . HIS A 1 187 ? -8.602 -25.297 15.931 1.00 15.85 186 HIS A N 1
ATOM 1305 C CA . HIS A 1 187 ? -9.165 -26.191 16.947 1.00 16.53 186 HIS A CA 1
ATOM 1306 C C . HIS A 1 187 ? -10.186 -27.143 16.314 1.00 17.00 186 HIS A C 1
ATOM 1307 O O . HIS A 1 187 ? -10.406 -28.246 16.812 1.00 17.41 186 HIS A O 1
ATOM 1314 N N . GLN A 1 188 ? -10.807 -26.704 15.221 1.00 16.62 187 GLN A N 1
ATOM 1315 C CA . GLN A 1 188 ? -11.770 -27.516 14.474 1.00 17.23 187 GLN A CA 1
ATOM 1316 C C . GLN A 1 188 ? -11.192 -28.063 13.164 1.00 17.24 187 GLN A C 1
ATOM 1317 O O . GLN A 1 188 ? -11.927 -28.298 12.198 1.00 17.17 187 GLN A O 1
ATOM 1323 N N . PHE A 1 189 ? -9.880 -28.285 13.138 1.00 17.50 188 PHE A N 1
ATOM 1324 C CA . PHE A 1 189 ? -9.183 -28.737 11.923 1.00 17.80 188 PHE A CA 1
ATOM 1325 C C . PHE A 1 189 ? -9.719 -30.046 11.324 1.00 18.98 188 PHE A C 1
ATOM 1326 O O . PHE A 1 189 ? -9.500 -30.319 10.144 1.00 19.40 188 PHE A O 1
ATOM 1334 N N . ASP A 1 190 ? -10.396 -30.852 12.138 1.00 20.62 189 ASP A N 1
ATOM 1335 C CA A ASP A 1 190 ? -10.827 -32.195 11.734 0.50 21.49 189 ASP A CA 1
ATOM 1336 C CA B ASP A 1 190 ? -10.817 -32.194 11.720 0.50 21.42 189 ASP A CA 1
ATOM 1337 C C . ASP A 1 190 ? -12.182 -32.238 11.015 1.00 21.71 189 ASP A C 1
ATOM 1338 O O . ASP A 1 190 ? -12.595 -33.295 10.543 1.00 22.16 189 ASP A O 1
ATOM 1347 N N . LEU A 1 191 ? -12.883 -31.105 10.930 1.00 21.72 190 LEU A N 1
ATOM 1348 C CA . LEU A 1 191 ? -14.246 -31.098 10.348 1.00 22.17 190 LEU A CA 1
ATOM 1349 C C . LEU A 1 191 ? -14.309 -31.400 8.844 1.00 22.09 190 LEU A C 1
ATOM 1350 O O . LEU A 1 191 ? -15.231 -32.080 8.386 1.00 22.84 190 LEU A O 1
ATOM 1355 N N . LEU A 1 192 ? -13.366 -30.841 8.091 1.00 21.81 191 LEU A N 1
ATOM 1356 C CA . LEU A 1 192 ? -13.240 -31.050 6.650 1.00 21.89 191 LEU A CA 1
ATOM 1357 C C . LEU A 1 192 ? -11.808 -31.483 6.394 1.00 21.56 191 LEU A C 1
ATOM 1358 O O . LEU A 1 192 ? -10.877 -30.746 6.732 1.00 20.82 191 LEU A O 1
ATOM 1363 N N . MET A 1 193 ? -11.617 -32.659 5.801 1.00 21.73 192 MET A N 1
ATOM 1364 C CA . MET A 1 193 ? -10.265 -33.179 5.626 1.00 21.91 192 MET A CA 1
ATOM 1365 C C . MET A 1 193 ? -10.075 -34.157 4.472 1.00 21.33 192 MET A C 1
ATOM 1366 O O . MET A 1 193 ? -10.906 -35.024 4.230 1.00 21.04 192 MET A O 1
ATOM 1371 N N . THR A 1 194 ? -8.946 -33.999 3.785 1.00 20.50 193 THR A N 1
ATOM 1372 C CA . THR A 1 194 ? -8.400 -35.017 2.897 1.00 20.55 193 THR A CA 1
ATOM 1373 C C . THR A 1 194 ? -7.061 -35.417 3.497 1.00 20.98 193 THR A C 1
ATOM 1374 O O . THR A 1 194 ? -6.120 -34.631 3.476 1.00 20.09 193 THR A O 1
ATOM 1378 N N . PRO A 1 195 ? -6.975 -36.629 4.063 1.00 21.90 194 PRO A N 1
ATOM 1379 C CA . PRO A 1 195 ? -5.714 -37.019 4.703 1.00 22.70 194 PRO A CA 1
ATOM 1380 C C . PRO A 1 195 ? -4.541 -37.110 3.732 1.00 23.13 194 PRO A C 1
ATOM 1381 O O . PRO A 1 195 ? -4.743 -37.266 2.522 1.00 22.67 194 PRO A O 1
ATOM 1385 N N . ALA A 1 196 ? -3.328 -36.993 4.268 1.00 23.81 195 ALA A N 1
ATOM 1386 C CA . ALA A 1 196 ? -2.121 -37.252 3.493 1.00 24.81 195 ALA A CA 1
ATOM 1387 C C . ALA A 1 196 ? -1.982 -38.752 3.273 1.00 26.71 195 ALA A C 1
ATOM 1388 O O . ALA A 1 196 ? -2.489 -39.551 4.057 1.00 27.19 195 ALA A O 1
ATOM 1390 N N . VAL A 1 197 ? -1.290 -39.122 2.201 1.00 28.19 196 VAL A N 1
ATOM 1391 C CA . VAL A 1 197 ? -0.992 -40.523 1.912 1.00 30.17 196 VAL A CA 1
ATOM 1392 C C . VAL A 1 197 ? -0.065 -41.104 2.988 1.00 31.53 196 VAL A C 1
ATOM 1393 O O . VAL A 1 197 ? 0.867 -40.436 3.432 1.00 31.44 196 VAL A O 1
ATOM 1397 N N . SER A 1 198 ? -0.340 -42.332 3.418 1.00 33.51 197 SER A N 1
ATOM 1398 C CA . SER A 1 198 ? 0.540 -43.043 4.352 1.00 35.21 197 SER A CA 1
ATOM 1399 C C . SER A 1 198 ? 1.755 -43.586 3.611 1.00 36.30 197 SER A C 1
ATOM 1400 O O . SER A 1 198 ? 1.727 -43.733 2.390 1.00 36.40 197 SER A O 1
ATOM 1403 N N . ARG A 1 199 ? 2.814 -43.891 4.355 1.00 37.72 198 ARG A N 1
ATOM 1404 C CA . ARG A 1 199 ? 4.042 -44.424 3.765 1.00 39.13 198 ARG A CA 1
ATOM 1405 C C . ARG A 1 199 ? 3.784 -45.772 3.095 1.00 40.28 198 ARG A C 1
ATOM 1406 O O . ARG A 1 199 ? 4.373 -46.076 2.056 1.00 40.68 198 ARG A O 1
ATOM 1414 N N . ALA A 1 200 ? 2.898 -46.569 3.691 1.00 41.06 199 ALA A N 1
ATOM 1415 C CA . ALA A 1 200 ? 2.463 -47.834 3.096 1.00 42.09 199 ALA A CA 1
ATOM 1416 C C . ALA A 1 200 ? 1.767 -47.618 1.747 1.00 41.59 199 ALA A C 1
ATOM 1417 O O . ALA A 1 200 ? 2.016 -48.354 0.793 1.00 42.29 199 ALA A O 1
ATOM 1419 N N . GLU A 1 201 ? 0.900 -46.610 1.669 1.00 40.66 200 GLU A N 1
ATOM 1420 C CA . GLU A 1 201 ? 0.223 -46.274 0.412 1.00 40.26 200 GLU A CA 1
ATOM 1421 C C . GLU A 1 201 ? 1.204 -45.768 -0.646 1.00 39.93 200 GLU A C 1
ATOM 1422 O O . GLU A 1 201 ? 1.058 -46.076 -1.829 1.00 40.14 200 GLU A O 1
ATOM 1428 N N . ARG A 1 202 ? 2.203 -44.997 -0.222 1.00 39.61 201 ARG A N 1
ATOM 1429 C CA . ARG A 1 202 ? 3.213 -44.483 -1.149 1.00 39.59 201 ARG A CA 1
ATOM 1430 C C . ARG A 1 202 ? 4.034 -45.633 -1.730 1.00 40.79 201 ARG A C 1
ATOM 1431 O O . ARG A 1 202 ? 4.391 -45.617 -2.909 1.00 40.54 201 ARG A O 1
ATOM 1439 N N . SER A 1 203 ? 4.313 -46.630 -0.894 1.00 42.15 202 SER A N 1
ATOM 1440 C CA . SER A 1 203 ? 5.037 -47.831 -1.312 1.00 43.72 202 SER A CA 1
ATOM 1441 C C . SER A 1 203 ? 4.230 -48.673 -2.299 1.00 44.50 202 SER A C 1
ATOM 1442 O O . SER A 1 203 ? 4.778 -49.203 -3.269 1.00 45.32 202 SER A O 1
ATOM 1445 N N . SER A 1 204 ? 2.931 -48.800 -2.037 1.00 44.42 203 SER A N 1
ATOM 1446 C CA . SER A 1 204 ? 2.041 -49.596 -2.879 1.00 45.05 203 SER A CA 1
ATOM 1447 C C . SER A 1 204 ? 1.769 -48.935 -4.230 1.00 44.24 203 SER A C 1
ATOM 1448 O O . SER A 1 204 ? 1.485 -49.618 -5.216 1.00 44.86 203 SER A O 1
ATOM 1451 N N . GLY A 1 205 ? 1.855 -47.607 -4.270 1.00 42.78 204 GLY A N 1
ATOM 1452 C CA . GLY A 1 205 ? 1.453 -46.846 -5.448 1.00 42.01 204 GLY A CA 1
ATOM 1453 C C . GLY A 1 205 ? -0.058 -46.725 -5.547 1.00 41.62 204 GLY A C 1
ATOM 1454 O O . GLY A 1 205 ? -0.594 -46.427 -6.616 1.00 41.39 204 GLY A O 1
ATOM 1455 N N . GLN A 1 206 ? -0.738 -46.960 -4.425 1.00 41.56 205 GLN A N 1
ATOM 1456 C CA . GLN A 1 206 ? -2.188 -46.849 -4.340 1.00 41.22 205 GLN A CA 1
ATOM 1457 C C . GLN A 1 206 ? -2.547 -46.200 -3.014 1.00 40.05 205 GLN A C 1
ATOM 1458 O O . GLN A 1 206 ? -2.098 -46.650 -1.953 1.00 40.39 205 GLN A O 1
ATOM 1464 N N . ALA A 1 207 ? -3.362 -45.153 -3.081 1.00 38.31 206 ALA A N 1
ATOM 1465 C CA . ALA A 1 207 ? -3.852 -44.478 -1.886 1.00 37.33 206 ALA A CA 1
ATOM 1466 C C . ALA A 1 207 ? -5.376 -44.521 -1.840 1.00 36.85 206 ALA A C 1
ATOM 1467 O O . ALA A 1 207 ? -6.034 -44.561 -2.879 1.00 36.94 206 ALA A O 1
ATOM 1469 N N . SER A 1 208 ? -5.926 -44.533 -0.627 1.00 36.27 207 SER A N 1
ATOM 1470 C CA . SER A 1 208 ? -7.369 -44.417 -0.410 1.00 35.53 207 SER A CA 1
ATOM 1471 C C . SER A 1 208 ? -7.652 -43.223 0.508 1.00 34.08 207 SER A C 1
ATOM 1472 O O . SER A 1 208 ? -8.552 -43.272 1.352 1.00 34.01 207 SER A O 1
ATOM 1475 N N . ASN A 1 209 ? -6.880 -42.148 0.331 1.00 32.18 208 ASN A N 1
ATOM 1476 C CA . ASN A 1 209 ? -7.032 -40.942 1.147 1.00 30.78 208 ASN A CA 1
ATOM 1477 C C . ASN A 1 209 ? -8.113 -40.027 0.561 1.00 29.51 208 ASN A C 1
ATOM 1478 O O . ASN A 1 209 ? -7.835 -39.165 -0.282 1.00 29.09 208 ASN A O 1
ATOM 1483 N N . TYR A 1 210 ? -9.351 -40.248 0.997 1.00 28.85 209 TYR A N 1
ATOM 1484 C CA . TYR A 1 210 ? -10.507 -39.558 0.436 1.00 27.64 209 TYR A CA 1
ATOM 1485 C C . TYR A 1 210 ? -10.926 -38.362 1.279 1.00 26.48 209 TYR A C 1
ATOM 1486 O O . TYR A 1 210 ? -10.764 -38.356 2.504 1.00 26.53 209 TYR A O 1
ATOM 1495 N N . PHE A 1 211 ? -11.499 -37.364 0.615 1.00 25.21 210 PHE A N 1
ATOM 1496 C CA . PHE A 1 211 ? -12.049 -36.206 1.305 1.00 24.20 210 PHE A CA 1
ATOM 1497 C C . PHE A 1 211 ? -13.249 -36.632 2.148 1.00 25.14 210 PHE A C 1
ATOM 1498 O O . PHE A 1 211 ? -14.101 -37.401 1.685 1.00 25.27 210 PHE A O 1
ATOM 1506 N N . ARG A 1 212 ? -13.297 -36.146 3.386 1.00 25.30 211 ARG A N 1
ATOM 1507 C CA . ARG A 1 212 ? -14.460 -36.334 4.243 1.00 26.51 211 ARG A CA 1
ATOM 1508 C C . ARG A 1 212 ? -14.887 -35.012 4.859 1.00 26.41 211 ARG A C 1
ATOM 1509 O O . ARG A 1 212 ? -14.057 -34.128 5.107 1.00 24.82 211 ARG A O 1
ATOM 1517 N N . MET A 1 213 ? -16.189 -34.879 5.092 1.00 27.50 212 MET A N 1
ATOM 1518 C CA . MET A 1 213 ? -16.722 -33.706 5.763 1.00 28.22 212 MET A CA 1
ATOM 1519 C C . MET A 1 213 ? -17.897 -34.055 6.662 1.00 29.51 212 MET A C 1
ATOM 1520 O O . MET A 1 213 ? -18.707 -34.927 6.337 1.00 29.86 212 MET A O 1
ATOM 1525 N N . ASP A 1 214 ? -17.964 -33.356 7.792 1.00 30.35 213 ASP A N 1
ATOM 1526 C CA . ASP A 1 214 ? -19.103 -33.397 8.694 1.00 31.93 213 ASP A CA 1
ATOM 1527 C C . ASP A 1 214 ? -20.119 -32.367 8.195 1.00 32.15 213 ASP A C 1
ATOM 1528 O O . ASP A 1 214 ? -20.097 -31.211 8.610 1.00 31.84 213 ASP A O 1
ATOM 1533 N N . GLY A 1 215 ? -20.998 -32.799 7.295 1.00 33.18 214 GLY A N 1
ATOM 1534 C CA . GLY A 1 215 ? -21.930 -31.906 6.606 1.00 33.57 214 GLY A CA 1
ATOM 1535 C C . GLY A 1 215 ? -22.789 -31.047 7.517 1.00 34.48 214 GLY A C 1
ATOM 1536 O O . GLY A 1 215 ? -22.869 -29.827 7.337 1.00 34.02 214 GLY A O 1
ATOM 1537 N N . LYS A 1 216 ? -23.438 -31.682 8.492 1.00 35.89 215 LYS A N 1
ATOM 1538 C CA . LYS A 1 216 ? -24.287 -30.968 9.448 1.00 36.78 215 LYS A CA 1
ATOM 1539 C C . LYS A 1 216 ? -23.495 -29.896 10.194 1.00 36.08 215 LYS A C 1
ATOM 1540 O O . LYS A 1 216 ? -23.894 -28.729 10.220 1.00 36.53 215 LYS A O 1
ATOM 1546 N N . ALA A 1 217 ? -22.364 -30.293 10.771 1.00 35.39 216 ALA A N 1
ATOM 1547 C CA . ALA A 1 217 ? -21.507 -29.377 11.531 1.00 34.52 216 ALA A CA 1
ATOM 1548 C C . ALA A 1 217 ? -20.906 -28.257 10.678 1.00 33.09 216 ALA A C 1
ATOM 1549 O O . ALA A 1 217 ? -20.599 -27.174 11.188 1.00 33.18 216 ALA A O 1
ATOM 1551 N N . VAL A 1 218 ? -20.725 -28.517 9.388 1.00 41.42 217 VAL A N 1
ATOM 1552 C CA . VAL A 1 218 ? -20.166 -27.522 8.483 1.00 38.86 217 VAL A CA 1
ATOM 1553 C C . VAL A 1 218 ? -21.225 -26.502 8.031 1.00 37.32 217 VAL A C 1
ATOM 1554 O O . VAL A 1 218 ? -20.906 -25.319 7.900 1.00 35.66 217 VAL A O 1
ATOM 1558 N N . PHE A 1 219 ? -22.472 -26.945 7.821 1.00 37.41 218 PHE A N 1
ATOM 1559 C CA . PHE A 1 219 ? -23.532 -26.056 7.304 1.00 36.31 218 PHE A CA 1
ATOM 1560 C C . PHE A 1 219 ? -23.721 -24.800 8.143 1.00 34.76 218 PHE A C 1
ATOM 1561 O O . PHE A 1 219 ? -23.470 -23.686 7.669 1.00 33.66 218 PHE A O 1
ATOM 1569 N N . GLY A 1 220 ? -24.187 -24.991 9.376 1.00 34.74 219 GLY A N 1
ATOM 1570 C CA . GLY A 1 220 ? -24.549 -23.883 10.255 1.00 33.71 219 GLY A CA 1
ATOM 1571 C C . GLY A 1 220 ? -23.398 -22.924 10.453 1.00 31.51 219 GLY A C 1
ATOM 1572 O O . GLY A 1 220 ? -23.571 -21.699 10.402 1.00 30.25 219 GLY A O 1
ATOM 1573 N N . GLN A 1 221 ? -22.210 -23.488 10.652 1.00 30.28 220 GLN A N 1
ATOM 1574 C CA . GLN A 1 221 ? -21.029 -22.682 10.898 1.00 28.52 220 GLN A CA 1
ATOM 1575 C C . GLN A 1 221 ? -20.619 -21.896 9.655 1.00 25.93 220 GLN A C 1
ATOM 1576 O O . GLN A 1 221 ? -20.278 -20.717 9.755 1.00 24.95 220 GLN A O 1
ATOM 1582 N N . ALA A 1 222 ? -20.659 -22.542 8.491 1.00 24.51 221 ALA A N 1
ATOM 1583 C CA . ALA A 1 222 ? -20.321 -21.869 7.237 1.00 22.69 221 ALA A CA 1
ATOM 1584 C C . ALA A 1 222 ? -21.153 -20.599 7.023 1.00 21.56 221 ALA A C 1
ATOM 1585 O O . ALA A 1 222 ? -20.615 -19.566 6.644 1.00 19.83 221 ALA A O 1
ATOM 1587 N N . VAL A 1 223 ? -22.456 -20.673 7.292 1.00 22.15 222 VAL A N 1
ATOM 1588 C CA . VAL A 1 223 ? -23.334 -19.514 7.107 1.00 21.82 222 VAL A CA 1
ATOM 1589 C C . VAL A 1 223 ? -22.912 -18.338 7.986 1.00 21.65 222 VAL A C 1
ATOM 1590 O O . VAL A 1 223 ? -22.757 -17.216 7.504 1.00 20.67 222 VAL A O 1
ATOM 1594 N N . THR A 1 224 ? -22.741 -18.610 9.276 1.00 22.70 223 THR A N 1
ATOM 1595 C CA . THR A 1 224 ? -22.348 -17.592 10.258 1.00 23.19 223 THR A CA 1
ATOM 1596 C C . THR A 1 224 ? -20.936 -17.058 9.977 1.00 21.48 223 THR A C 1
ATOM 1597 O O . THR A 1 224 ? -20.687 -15.851 10.037 1.00 20.91 223 THR A O 1
ATOM 1601 N N . GLN A 1 225 ? -20.017 -17.965 9.663 1.00 20.96 224 GLN A N 1
ATOM 1602 C CA . GLN A 1 225 ? -18.617 -17.601 9.429 1.00 20.10 224 GLN A CA 1
ATOM 1603 C C . GLN A 1 225 ? -18.488 -16.594 8.288 1.00 18.45 224 GLN A C 1
ATOM 1604 O O . GLN A 1 225 ? -17.805 -15.573 8.422 1.00 18.07 224 GLN A O 1
ATOM 1610 N N . MET A 1 226 ? -19.156 -16.871 7.171 1.00 17.54 225 MET A N 1
ATOM 1611 C CA A MET A 1 226 ? -19.079 -15.972 6.030 0.50 16.19 225 MET A CA 1
ATOM 1612 C CA B MET A 1 226 ? -19.113 -15.987 6.009 0.50 16.90 225 MET A CA 1
ATOM 1613 C C . MET A 1 226 ? -19.873 -14.687 6.283 1.00 16.17 225 MET A C 1
ATOM 1614 O O . MET A 1 226 ? -19.380 -13.601 5.982 1.00 15.96 225 MET A O 1
ATOM 1623 N N . SER A 1 227 ? -21.073 -14.795 6.857 1.00 16.43 226 SER A N 1
ATOM 1624 C CA A SER A 1 227 ? -21.898 -13.618 7.168 0.50 16.58 226 SER A CA 1
ATOM 1625 C CA B SER A 1 227 ? -21.879 -13.599 7.124 0.50 16.16 226 SER A CA 1
ATOM 1626 C C . SER A 1 227 ? -21.174 -12.645 8.099 1.00 16.41 226 SER A C 1
ATOM 1627 O O . SER A 1 227 ? -21.137 -11.430 7.865 1.00 15.72 226 SER A O 1
ATOM 1632 N N . ASP A 1 228 ? -20.601 -13.183 9.174 1.00 16.69 227 ASP A N 1
ATOM 1633 C CA . ASP A 1 228 ? -19.883 -12.344 10.145 1.00 17.06 227 ASP A CA 1
ATOM 1634 C C . ASP A 1 228 ? -18.628 -11.721 9.523 1.00 16.18 227 ASP A C 1
ATOM 1635 O O . ASP A 1 228 ? -18.310 -10.561 9.792 1.00 16.01 227 ASP A O 1
ATOM 1640 N N . SER A 1 229 ? -17.924 -12.488 8.688 1.00 15.58 228 SER A N 1
ATOM 1641 C CA . SER A 1 229 ? -16.714 -11.993 8.018 1.00 15.30 228 SER A CA 1
ATOM 1642 C C . SER A 1 229 ? -17.051 -10.840 7.071 1.00 15.08 228 SER A C 1
ATOM 1643 O O . SER A 1 229 ? -16.352 -9.815 7.049 1.00 15.35 228 SER A O 1
ATOM 1646 N N . VAL A 1 230 ? -18.138 -10.997 6.314 1.00 15.02 229 VAL A N 1
ATOM 1647 C CA . VAL A 1 230 ? -18.631 -9.924 5.451 1.00 14.88 229 VAL A CA 1
ATOM 1648 C C . VAL A 1 230 ? -18.923 -8.688 6.298 1.00 15.41 229 VAL A C 1
ATOM 1649 O O . VAL A 1 230 ? -18.475 -7.594 5.972 1.00 15.27 229 VAL A O 1
ATOM 1653 N N . ARG A 1 231 ? -19.655 -8.866 7.398 1.00 16.46 230 ARG A N 1
ATOM 1654 C CA . ARG A 1 231 ? -19.999 -7.728 8.256 1.00 17.13 230 ARG A CA 1
ATOM 1655 C C . ARG A 1 231 ? -18.763 -6.973 8.734 1.00 17.19 230 ARG A C 1
ATOM 1656 O O . ARG A 1 231 ? -18.760 -5.747 8.754 1.00 17.14 230 ARG A O 1
ATOM 1664 N N . ARG A 1 232 ? -17.721 -7.701 9.120 1.00 17.06 231 ARG A N 1
ATOM 1665 C CA . ARG A 1 232 ? -16.481 -7.064 9.572 1.00 17.64 231 ARG A CA 1
ATOM 1666 C C . ARG A 1 232 ? -15.835 -6.205 8.489 1.00 17.50 231 ARG A C 1
ATOM 1667 O O . ARG A 1 232 ? -15.388 -5.084 8.756 1.00 17.59 231 ARG A O 1
ATOM 1675 N N . VAL A 1 233 ? -15.799 -6.715 7.265 1.00 17.28 232 VAL A N 1
ATOM 1676 C CA . VAL A 1 233 ? -15.201 -5.960 6.165 1.00 17.80 232 VAL A CA 1
ATOM 1677 C C . VAL A 1 233 ? -16.111 -4.774 5.740 1.00 17.59 232 VAL A C 1
ATOM 1678 O O . VAL A 1 233 ? -15.612 -3.706 5.376 1.00 17.89 232 VAL A O 1
ATOM 1682 N N . LEU A 1 234 ? -17.435 -4.947 5.833 1.00 17.24 233 LEU A N 1
ATOM 1683 C CA . LEU A 1 234 ? -18.380 -3.838 5.590 1.00 17.19 233 LEU A CA 1
ATOM 1684 C C . LEU A 1 234 ? -18.125 -2.689 6.567 1.00 18.29 233 LEU A C 1
ATOM 1685 O O . LEU A 1 234 ? -17.998 -1.522 6.162 1.00 18.66 233 LEU A O 1
ATOM 1690 N N . ASP A 1 235 ? -18.030 -3.037 7.849 1.00 18.62 234 ASP A N 1
ATOM 1691 C CA . ASP A 1 235 ? -17.713 -2.079 8.906 1.00 19.84 234 ASP A CA 1
ATOM 1692 C C . ASP A 1 235 ? -16.364 -1.401 8.673 1.00 20.27 234 ASP A C 1
ATOM 1693 O O . ASP A 1 235 ? -16.219 -0.208 8.922 1.00 20.71 234 ASP A O 1
ATOM 1698 N N . ARG A 1 236 ? -15.388 -2.162 8.180 1.00 20.21 235 ARG A N 1
ATOM 1699 C CA . ARG A 1 236 ? -14.056 -1.618 7.906 1.00 21.26 235 ARG A CA 1
ATOM 1700 C C . ARG A 1 236 ? -14.033 -0.600 6.755 1.00 21.25 235 ARG A C 1
ATOM 1701 O O . ARG A 1 236 ? -13.346 0.418 6.848 1.00 22.59 235 ARG A O 1
ATOM 1709 N N . VAL A 1 237 ? -14.805 -0.861 5.704 1.00 20.61 236 VAL A N 1
ATOM 1710 C CA A VAL A 1 237 ? -14.801 0.005 4.527 0.50 20.79 236 VAL A CA 1
ATOM 1711 C CA B VAL A 1 237 ? -14.833 -0.015 4.505 0.50 20.93 236 VAL A CA 1
ATOM 1712 C C . VAL A 1 237 ? -15.903 1.072 4.607 1.00 21.54 236 VAL A C 1
ATOM 1713 O O . VAL A 1 237 ? -15.953 1.990 3.783 1.00 22.03 236 VAL A O 1
ATOM 1720 N N . GLY A 1 238 ? -16.769 0.961 5.614 1.00 21.58 237 GLY A N 1
ATOM 1721 C CA . GLY A 1 238 ? -17.817 1.949 5.848 1.00 22.71 237 GLY A CA 1
ATOM 1722 C C . GLY A 1 238 ? -19.018 1.795 4.935 1.00 22.44 237 GLY A C 1
ATOM 1723 O O . GLY A 1 238 ? -19.627 2.786 4.536 1.00 23.37 237 GLY A O 1
ATOM 1724 N N . TRP A 1 239 ? -19.356 0.550 4.605 1.00 21.62 238 TRP A N 1
ATOM 1725 C CA . TRP A 1 239 ? -20.568 0.243 3.849 1.00 21.71 238 TRP A CA 1
ATOM 1726 C C . TRP A 1 239 ? -21.598 -0.400 4.762 1.00 22.26 238 TRP A C 1
ATOM 1727 O O . TRP A 1 239 ? -21.247 -1.137 5.675 1.00 21.94 238 TRP A O 1
ATOM 1738 N N . GLN A 1 240 ? -22.868 -0.110 4.509 1.00 23.42 239 GLN A N 1
ATOM 1739 C CA . GLN A 1 240 ? -23.962 -0.871 5.095 1.00 24.17 239 GLN A CA 1
ATOM 1740 C C . GLN A 1 240 ? -24.220 -2.057 4.176 1.00 23.08 239 GLN A C 1
ATOM 1741 O O . GLN A 1 240 ? -23.788 -2.055 3.021 1.00 21.89 239 GLN A O 1
ATOM 1747 N N . ALA A 1 241 ? -24.931 -3.064 4.670 1.00 23.27 240 ALA A N 1
ATOM 1748 C CA . ALA A 1 241 ? -25.279 -4.215 3.834 1.00 22.82 240 ALA A CA 1
ATOM 1749 C C . ALA A 1 241 ? -26.015 -3.763 2.570 1.00 23.36 240 ALA A C 1
ATOM 1750 O O . ALA A 1 241 ? -25.745 -4.271 1.488 1.00 22.99 240 ALA A O 1
ATOM 1752 N N . SER A 1 242 ? -26.916 -2.789 2.713 1.00 24.64 241 SER A N 1
ATOM 1753 C CA . SER A 1 242 ? -27.679 -2.252 1.577 1.00 25.55 241 SER A CA 1
ATOM 1754 C C . SER A 1 242 ? -26.814 -1.580 0.499 1.00 24.99 241 SER A C 1
ATOM 1755 O O . SER A 1 242 ? -27.263 -1.435 -0.635 1.00 24.87 241 SER A O 1
ATOM 1758 N N . ASP A 1 243 ? -25.592 -1.168 0.854 1.00 24.09 242 ASP A N 1
ATOM 1759 C CA . ASP A 1 243 ? -24.667 -0.540 -0.105 1.00 23.99 242 ASP A CA 1
ATOM 1760 C C . ASP A 1 243 ? -23.993 -1.556 -1.024 1.00 22.90 242 ASP A C 1
ATOM 1761 O O . ASP A 1 243 ? -23.424 -1.179 -2.051 1.00 23.01 242 ASP A O 1
ATOM 1766 N N . LEU A 1 244 ? -24.030 -2.830 -0.642 1.00 21.95 243 LEU A N 1
ATOM 1767 C CA . LEU A 1 244 ? -23.429 -3.899 -1.440 1.00 21.39 243 LEU A CA 1
ATOM 1768 C C . LEU A 1 244 ? -24.237 -4.160 -2.706 1.00 21.83 243 LEU A C 1
ATOM 1769 O O . LEU A 1 244 ? -25.443 -4.401 -2.634 1.00 23.34 243 LEU A O 1
ATOM 1774 N N . HIS A 1 245 ? -23.576 -4.114 -3.857 1.00 20.99 244 HIS A N 1
ATOM 1775 C CA . HIS A 1 245 ? -24.202 -4.498 -5.118 1.00 21.33 244 HIS A CA 1
ATOM 1776 C C . HIS A 1 245 ? -24.025 -5.992 -5.368 1.00 19.97 244 HIS A C 1
ATOM 1777 O O . HIS A 1 245 ? -24.931 -6.646 -5.885 1.00 19.67 244 HIS A O 1
ATOM 1784 N N . HIS A 1 246 ? -22.849 -6.511 -5.016 1.00 18.18 245 HIS A N 1
ATOM 1785 C CA . HIS A 1 246 ? -22.467 -7.888 -5.339 1.00 17.48 245 HIS A CA 1
ATOM 1786 C C . HIS A 1 246 ? -21.790 -8.595 -4.175 1.00 16.31 245 HIS A C 1
ATOM 1787 O O . HIS A 1 246 ? -20.765 -8.142 -3.666 1.00 16.40 245 HIS A O 1
ATOM 1794 N N . LEU A 1 247 ? -22.373 -9.712 -3.761 1.00 16.00 246 LEU A N 1
ATOM 1795 C CA . LEU A 1 247 ? -21.752 -10.610 -2.805 1.00 15.05 246 LEU A CA 1
ATOM 1796 C C . LEU A 1 247 ? -21.391 -11.894 -3.546 1.00 14.82 246 LEU A C 1
ATOM 1797 O O . LEU A 1 247 ? -22.268 -12.546 -4.128 1.00 15.57 246 LEU A O 1
ATOM 1802 N N . VAL A 1 248 ? -20.109 -12.237 -3.539 1.00 14.34 247 VAL A N 1
ATOM 1803 C CA . VAL A 1 248 ? -19.611 -13.424 -4.230 1.00 14.46 247 VAL A CA 1
ATOM 1804 C C . VAL A 1 248 ? -18.978 -14.367 -3.207 1.00 14.35 247 VAL A C 1
ATOM 1805 O O . VAL A 1 248 ? -17.789 -14.274 -2.908 1.00 14.39 247 VAL A O 1
ATOM 1809 N N . PRO A 1 249 ? -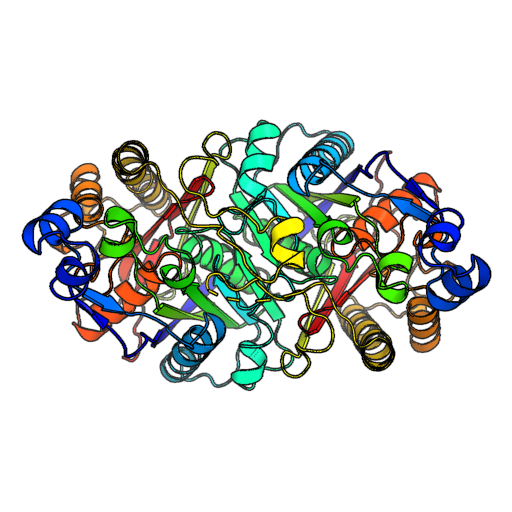19.789 -15.260 -2.635 1.00 15.10 248 PRO A N 1
ATOM 1810 C CA . PRO A 1 249 ? -19.285 -16.204 -1.653 1.00 15.07 248 PRO A CA 1
ATOM 1811 C C . PRO A 1 249 ? -18.692 -17.467 -2.279 1.00 15.32 248 PRO A C 1
ATOM 1812 O O . PRO A 1 249 ? -18.997 -17.818 -3.427 1.00 15.39 248 PRO A O 1
ATOM 1816 N N . HIS A 1 250 ? -17.855 -18.149 -1.511 1.00 15.16 249 HIS A N 1
ATOM 1817 C CA . HIS A 1 250 ? -17.500 -19.514 -1.826 1.00 15.30 249 HIS A CA 1
ATOM 1818 C C . HIS A 1 250 ? -18.800 -20.296 -1.981 1.00 15.97 249 HIS A C 1
ATOM 1819 O O . HIS A 1 250 ? -19.686 -20.230 -1.122 1.00 16.84 249 HIS A O 1
ATOM 1826 N N . GLN A 1 251 ? -18.911 -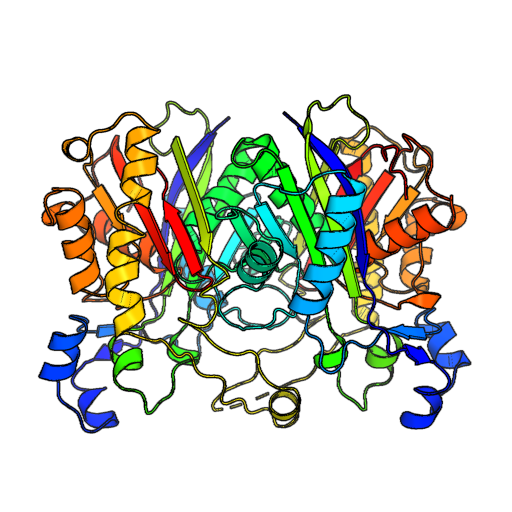21.027 -3.082 1.00 16.28 250 GLN A N 1
ATOM 1827 C CA . GLN A 1 251 ? -20.136 -21.727 -3.437 1.00 16.89 250 GLN A CA 1
ATOM 1828 C C . GLN A 1 251 ? -20.212 -23.058 -2.675 1.00 18.07 250 GLN A C 1
ATOM 1829 O O . GLN A 1 251 ? -20.076 -24.138 -3.255 1.00 18.66 250 GLN A O 1
ATOM 1835 N N . ALA A 1 252 ? -20.451 -22.961 -1.368 1.00 18.39 251 ALA A N 1
ATOM 1836 C CA . ALA A 1 252 ? -20.340 -24.107 -0.460 1.00 19.50 251 ALA A CA 1
ATOM 1837 C C . ALA A 1 252 ? -21.464 -25.117 -0.676 1.00 21.44 251 ALA A C 1
ATOM 1838 O O . ALA A 1 252 ? -21.226 -26.327 -0.712 1.00 21.70 251 ALA A O 1
ATOM 1840 N N . ASN A 1 253 ? -22.684 -24.597 -0.769 1.00 22.27 252 ASN A N 1
ATOM 1841 C CA A ASN A 1 253 ? -23.869 -25.387 -1.084 0.50 24.16 252 ASN A CA 1
ATOM 1842 C CA B ASN A 1 253 ? -23.840 -25.385 -1.208 0.50 23.96 252 ASN A CA 1
ATOM 1843 C C . ASN A 1 253 ? -24.990 -24.439 -1.519 1.00 24.29 252 ASN A C 1
ATOM 1844 O O . ASN A 1 253 ? -24.867 -23.231 -1.355 1.00 23.72 252 ASN A O 1
ATOM 1853 N N . THR A 1 254 ? -26.094 -24.972 -2.028 1.00 26.47 253 THR A N 1
ATOM 1854 C CA . THR A 1 254 ? -27.182 -24.093 -2.462 1.00 27.59 253 THR A CA 1
ATOM 1855 C C . THR A 1 254 ? -27.799 -23.301 -1.308 1.00 27.48 253 THR A C 1
ATOM 1856 O O . THR A 1 254 ? -27.926 -22.075 -1.390 1.00 27.33 253 THR A O 1
ATOM 1860 N N . ARG A 1 255 ? -28.153 -23.986 -0.229 1.00 28.34 254 ARG A N 1
ATOM 1861 C CA . ARG A 1 255 ? -28.808 -23.319 0.898 1.00 28.70 254 ARG A CA 1
ATOM 1862 C C . ARG A 1 255 ? -27.929 -22.268 1.577 1.00 26.81 254 ARG A C 1
ATOM 1863 O O . ARG A 1 255 ? -28.432 -21.240 2.031 1.00 26.29 254 ARG A O 1
ATOM 1871 N N . ILE A 1 256 ? -26.622 -22.518 1.632 1.00 25.41 255 ILE A N 1
ATOM 1872 C CA . ILE A 1 256 ? -25.704 -21.631 2.354 1.00 24.32 255 ILE A CA 1
ATOM 1873 C C . ILE A 1 256 ? -25.674 -20.219 1.764 1.00 23.34 255 ILE A C 1
ATOM 1874 O O . ILE A 1 256 ? -25.602 -19.232 2.502 1.00 22.77 255 ILE A O 1
ATOM 1879 N N . LEU A 1 257 ? -25.767 -20.122 0.441 1.00 23.24 256 LEU A N 1
ATOM 1880 C CA . LEU A 1 257 ? -25.641 -18.836 -0.244 1.00 22.71 256 LEU A CA 1
ATOM 1881 C C . LEU A 1 257 ? -26.778 -17.879 0.134 1.00 23.07 256 LEU A C 1
ATOM 1882 O O . LEU A 1 257 ? -26.529 -16.748 0.548 1.00 22.28 256 LEU A O 1
ATOM 1887 N N . ALA A 1 258 ? -28.020 -18.342 0.011 1.00 19.40 257 ALA A N 1
ATOM 1888 C CA . ALA A 1 258 ? -29.175 -17.545 0.430 1.00 19.78 257 ALA A CA 1
ATOM 1889 C C . ALA A 1 258 ? -29.209 -17.302 1.944 1.00 19.55 257 ALA A C 1
ATOM 1890 O O . ALA A 1 258 ? -29.664 -16.248 2.388 1.00 19.70 257 ALA A O 1
ATOM 1892 N N . ALA A 1 259 ? -28.746 -18.275 2.728 1.00 19.23 258 ALA A N 1
ATOM 1893 C CA . ALA A 1 259 ? -28.691 -18.134 4.189 1.00 19.10 258 ALA A CA 1
ATOM 1894 C C . ALA A 1 259 ? -27.698 -17.051 4.619 1.00 18.39 258 ALA A C 1
ATOM 1895 O O . ALA A 1 259 ? -27.911 -16.381 5.629 1.00 18.63 258 ALA A O 1
ATOM 1897 N N . VAL A 1 260 ? -26.614 -16.882 3.866 1.00 17.68 259 VAL A N 1
ATOM 1898 C CA . VAL A 1 260 ? -25.680 -15.793 4.137 1.00 17.09 259 VAL A CA 1
ATOM 1899 C C . VAL A 1 260 ? -26.355 -14.429 3.897 1.00 17.25 259 VAL A C 1
ATOM 1900 O O . VAL A 1 260 ? -26.259 -13.537 4.740 1.00 17.46 259 VAL A O 1
ATOM 1904 N N . ALA A 1 261 ? -27.050 -14.281 2.767 1.00 17.20 260 ALA A N 1
ATOM 1905 C CA . ALA A 1 261 ? -27.829 -13.069 2.487 1.00 17.59 260 ALA A CA 1
ATOM 1906 C C . ALA A 1 261 ? -28.845 -12.772 3.597 1.00 18.20 260 ALA A C 1
ATOM 1907 O O . ALA A 1 261 ? -28.957 -11.629 4.065 1.00 19.15 260 ALA A O 1
ATOM 1909 N N . ASP A 1 262 ? -29.578 -13.803 4.005 1.00 18.51 261 ASP A N 1
ATOM 1910 C CA . ASP A 1 262 ? -30.558 -13.701 5.091 1.00 19.20 261 ASP A CA 1
ATOM 1911 C C . ASP A 1 262 ? -29.936 -13.073 6.340 1.00 19.28 261 ASP A C 1
ATOM 1912 O O . ASP A 1 262 ? -30.499 -12.139 6.910 1.00 19.69 261 ASP A O 1
ATOM 1917 N N . GLN A 1 263 ? -28.784 -13.580 6.764 1.00 18.89 262 GLN A N 1
ATOM 1918 C CA . GLN A 1 263 ? -28.122 -13.051 7.970 1.00 19.23 262 GLN A CA 1
ATOM 1919 C C . GLN A 1 263 ? -27.777 -11.570 7.850 1.00 19.20 262 GLN A C 1
ATOM 1920 O O . GLN A 1 263 ? -27.832 -10.837 8.843 1.00 19.17 262 GLN A O 1
ATOM 1926 N N . LEU A 1 264 ? -27.420 -11.146 6.637 1.00 18.46 263 LEU A N 1
ATOM 1927 C CA . LEU A 1 264 ? -27.042 -9.758 6.367 1.00 18.89 263 LEU A CA 1
ATOM 1928 C C . LEU A 1 264 ? -28.229 -8.873 6.002 1.00 19.24 263 LEU A C 1
ATOM 1929 O O . LEU A 1 264 ? -28.044 -7.684 5.774 1.00 20.14 263 LEU A O 1
ATOM 1934 N N . ASP A 1 265 ? -29.438 -9.440 5.956 1.00 19.74 264 ASP A N 1
ATOM 1935 C CA A ASP A 1 265 ? -30.620 -8.721 5.464 0.50 20.29 264 ASP A CA 1
ATOM 1936 C CA B ASP A 1 265 ? -30.617 -8.733 5.462 0.50 20.05 264 ASP A CA 1
ATOM 1937 C C . ASP A 1 265 ? -30.331 -8.122 4.083 1.00 19.85 264 ASP A C 1
ATOM 1938 O O . ASP A 1 265 ? -30.726 -6.988 3.785 1.00 19.93 264 ASP A O 1
ATOM 1947 N N . LEU A 1 266 ? -29.637 -8.900 3.249 1.00 19.08 265 LEU A N 1
ATOM 1948 C CA . LEU A 1 266 ? -29.268 -8.519 1.889 1.00 18.67 265 LEU A CA 1
ATOM 1949 C C . LEU A 1 266 ? -30.166 -9.280 0.916 1.00 18.69 265 LEU A C 1
ATOM 1950 O O . LEU A 1 266 ? -30.419 -10.464 1.117 1.00 18.72 265 LEU A O 1
ATOM 1955 N N . PRO A 1 267 ? -30.653 -8.610 -0.141 1.00 19.31 266 PRO A N 1
ATOM 1956 C CA . PRO A 1 267 ? -31.448 -9.331 -1.135 1.00 19.75 266 PRO A CA 1
ATOM 1957 C C . PRO A 1 267 ? -30.669 -10.485 -1.765 1.00 19.44 266 PRO A C 1
ATOM 1958 O O . PRO A 1 267 ? -29.522 -10.299 -2.201 1.00 18.75 266 PRO A O 1
ATOM 1962 N N . VAL A 1 268 ? -31.284 -11.666 -1.794 1.00 20.00 267 VAL A N 1
ATOM 1963 C CA . VAL A 1 268 ? -30.624 -12.875 -2.290 1.00 20.04 267 VAL A CA 1
ATOM 1964 C C . VAL A 1 268 ? -30.156 -12.731 -3.744 1.00 20.26 267 VAL A C 1
ATOM 1965 O O . VAL A 1 268 ? -29.118 -13.282 -4.112 1.00 20.02 267 VAL A O 1
ATOM 1969 N N . GLU A 1 269 ? -30.904 -11.973 -4.547 1.00 21.29 268 GLU A N 1
ATOM 1970 C CA . GLU A 1 269 ? -30.559 -11.733 -5.951 1.00 21.90 268 GLU A CA 1
ATOM 1971 C C . GLU A 1 269 ? -29.181 -11.082 -6.129 1.00 21.21 268 GLU A C 1
ATOM 1972 O O . GLU A 1 269 ? -28.583 -11.192 -7.199 1.00 21.31 268 GLU A O 1
ATOM 1978 N N . ARG A 1 270 ? -28.689 -10.408 -5.091 1.00 20.67 269 ARG A N 1
ATOM 1979 C CA . ARG A 1 270 ? -27.364 -9.793 -5.123 1.00 20.17 269 ARG A CA 1
ATOM 1980 C C . ARG A 1 270 ? -26.225 -10.787 -4.890 1.00 19.31 269 ARG A C 1
ATOM 1981 O O . ARG A 1 270 ? -25.058 -10.441 -5.079 1.00 19.12 269 ARG A O 1
ATOM 1989 N N . VAL A 1 271 ? -26.551 -12.007 -4.472 1.00 19.07 270 VAL A N 1
ATOM 1990 C CA . VAL A 1 271 ? -25.542 -13.052 -4.331 1.00 18.64 270 VAL A CA 1
ATOM 1991 C C . VAL A 1 271 ? -25.269 -13.657 -5.708 1.00 19.02 270 VAL A C 1
ATOM 1992 O O . VAL A 1 271 ? -26.191 -14.142 -6.374 1.00 19.65 270 VAL A O 1
ATOM 1996 N N . VAL A 1 272 ? -24.012 -13.608 -6.135 1.00 18.87 271 VAL A N 1
ATOM 1997 C CA . VAL A 1 272 ? -23.598 -14.173 -7.420 1.00 19.42 271 VAL A CA 1
ATOM 1998 C C . VAL A 1 272 ? -23.390 -15.671 -7.231 1.00 19.89 271 VAL A C 1
ATOM 1999 O O . VAL A 1 272 ? -22.583 -16.082 -6.394 1.00 19.74 271 VAL A O 1
ATOM 2003 N N . SER A 1 273 ? -24.120 -16.480 -7.997 1.00 20.78 272 SER A N 1
ATOM 2004 C CA . SER A 1 273 ? -24.103 -17.930 -7.815 1.00 21.48 272 SER A CA 1
ATOM 2005 C C . SER A 1 273 ? -24.267 -18.717 -9.117 1.00 21.65 272 SER A C 1
ATOM 2006 O O . SER A 1 273 ? -25.185 -18.460 -9.901 1.00 22.04 272 SER A O 1
ATOM 2009 N N . ASN A 1 274 ? -23.373 -19.682 -9.322 1.00 21.43 273 ASN A N 1
ATOM 2010 C CA . ASN A 1 274 ? -23.494 -20.657 -10.405 1.00 21.95 273 ASN A CA 1
ATOM 2011 C C . ASN A 1 274 ? -23.333 -22.093 -9.908 1.00 21.95 273 ASN A C 1
ATOM 2012 O O . ASN A 1 274 ? -23.038 -22.995 -10.689 1.00 22.40 273 ASN A O 1
ATOM 2017 N N . ILE A 1 275 ? -23.561 -22.312 -8.615 1.00 21.71 274 ILE A N 1
ATOM 2018 C CA . ILE A 1 275 ? -23.339 -23.628 -8.004 1.00 21.59 274 ILE A CA 1
ATOM 2019 C C . ILE A 1 275 ? -24.188 -24.733 -8.648 1.00 22.35 274 ILE A C 1
ATOM 2020 O O . ILE A 1 275 ? -23.791 -25.897 -8.667 1.00 22.70 274 ILE A O 1
ATOM 2025 N N . ALA A 1 276 ? -25.344 -24.367 -9.192 1.00 22.50 275 ALA A N 1
ATOM 2026 C CA . ALA A 1 276 ? -26.186 -25.330 -9.910 1.00 23.39 275 ALA A CA 1
ATOM 2027 C C . ALA A 1 276 ? -25.511 -25.918 -11.156 1.00 23.61 275 ALA A C 1
ATOM 2028 O O . ALA A 1 276 ? -25.743 -27.084 -11.490 1.00 24.32 275 ALA A O 1
ATOM 2030 N N . GLU A 1 277 ? -24.669 -25.117 -11.821 1.00 23.34 276 GLU A N 1
ATOM 2031 C CA A GLU A 1 277 ? -24.058 -25.512 -13.095 0.50 23.75 276 GLU A CA 1
ATOM 2032 C CA B GLU A 1 277 ? -24.050 -25.494 -13.096 0.50 23.66 276 GLU A CA 1
ATOM 2033 C C . GLU A 1 277 ? -22.658 -26.100 -12.944 1.00 23.02 276 GLU A C 1
ATOM 2034 O O . GLU A 1 277 ? -22.223 -26.873 -13.790 1.00 23.54 276 GLU A O 1
ATOM 2045 N N . VAL A 1 278 ? -21.951 -25.725 -11.881 1.00 21.59 277 VAL A N 1
ATOM 2046 C CA . VAL A 1 278 ? -20.562 -26.159 -11.701 1.00 20.66 277 VAL A CA 1
ATOM 2047 C C . VAL A 1 278 ? -20.284 -26.888 -10.388 1.00 20.26 277 VAL A C 1
ATOM 2048 O O . VAL A 1 278 ? -19.209 -27.451 -10.223 1.00 20.39 277 VAL A O 1
ATOM 2052 N N . GLY A 1 279 ? -21.241 -26.889 -9.466 1.00 19.85 278 GLY A N 1
ATOM 2053 C CA . GLY A 1 279 ? -21.025 -27.473 -8.149 1.00 19.44 278 GLY A CA 1
ATOM 2054 C C . GLY A 1 279 ? -20.046 -26.662 -7.319 1.00 18.23 278 GLY A C 1
ATOM 2055 O O . GLY A 1 279 ? -19.785 -25.495 -7.611 1.00 17.92 278 GLY A O 1
ATOM 2056 N N . ASN A 1 280 ? -19.518 -27.297 -6.278 1.00 17.69 279 ASN A N 1
ATOM 2057 C CA . ASN A 1 280 ? -18.582 -26.680 -5.346 1.00 16.66 279 ASN A CA 1
ATOM 2058 C C . ASN A 1 280 ? -17.173 -26.995 -5.825 1.00 15.88 279 ASN A C 1
ATOM 2059 O O . ASN A 1 280 ? -16.744 -28.145 -5.768 1.00 16.04 279 ASN A O 1
ATOM 2064 N N . THR A 1 281 ? -16.473 -25.976 -6.318 1.00 14.98 280 THR A N 1
ATOM 2065 C CA . THR A 1 281 ? -15.138 -26.142 -6.895 1.00 14.68 280 THR A CA 1
ATOM 2066 C C . THR A 1 281 ? -14.022 -25.622 -5.972 1.00 14.35 280 THR A C 1
ATOM 2067 O O . THR A 1 281 ? -12.892 -25.397 -6.422 1.00 14.58 280 THR A O 1
ATOM 2071 N N . VAL A 1 282 ? -14.337 -25.452 -4.684 1.00 14.18 281 VAL A N 1
ATOM 2072 C CA . VAL A 1 282 ? -13.335 -25.107 -3.654 1.00 13.90 281 VAL A CA 1
ATOM 2073 C C . VAL A 1 282 ? -12.600 -23.803 -4.009 1.00 13.45 281 VAL A C 1
ATOM 2074 O O . VAL A 1 282 ? -13.262 -22.780 -4.171 1.00 13.94 281 VAL A O 1
ATOM 2078 N N . ALA A 1 283 ? -11.277 -23.803 -4.171 1.00 13.74 282 ALA A N 1
ATOM 2079 C CA . ALA A 1 283 ? -10.557 -22.537 -4.388 1.00 13.45 282 ALA A CA 1
ATOM 2080 C C . ALA A 1 283 ? -10.998 -21.806 -5.671 1.00 13.38 282 ALA A C 1
ATOM 2081 O O . ALA A 1 283 ? -10.906 -20.583 -5.749 1.00 13.49 282 ALA A O 1
ATOM 2083 N N . ALA A 1 284 ? -11.503 -22.551 -6.653 1.00 13.85 283 ALA A N 1
ATOM 2084 C CA . ALA A 1 284 ? -11.994 -21.968 -7.911 1.00 13.82 283 ALA A CA 1
ATOM 2085 C C . ALA A 1 284 ? -13.375 -21.298 -7.818 1.00 13.92 283 ALA A C 1
ATOM 2086 O O . ALA A 1 284 ? -13.786 -20.601 -8.754 1.00 13.92 283 ALA A O 1
ATOM 2088 N N . SER A 1 285 ? -14.093 -21.494 -6.710 1.00 13.99 284 SER A N 1
ATOM 2089 C CA . SER A 1 285 ? -15.529 -21.177 -6.674 1.00 14.14 284 SER A CA 1
ATOM 2090 C C . SER A 1 285 ? -15.833 -19.694 -6.872 1.00 14.08 284 SER A C 1
ATOM 2091 O O . SER A 1 285 ? -16.727 -19.337 -7.649 1.00 14.52 284 SER A O 1
ATOM 2094 N N . ILE A 1 286 ? -15.085 -18.838 -6.182 1.00 13.96 285 ILE A N 1
ATOM 2095 C CA . ILE A 1 286 ? -15.282 -17.391 -6.286 1.00 13.68 285 ILE A CA 1
ATOM 2096 C C . ILE A 1 286 ? -14.952 -16.855 -7.691 1.00 13.88 285 ILE A C 1
ATOM 2097 O O . ILE A 1 286 ? -15.781 -16.184 -8.296 1.00 14.10 285 ILE A O 1
ATOM 2102 N N . PRO A 1 287 ? -13.765 -17.176 -8.239 1.00 13.42 286 PRO A N 1
ATOM 2103 C CA . PRO A 1 287 ? -13.539 -16.640 -9.593 1.00 13.89 286 PRO A CA 1
ATOM 2104 C C . PRO A 1 287 ? -14.422 -17.280 -10.687 1.00 13.90 286 PRO A C 1
ATOM 2105 O O . PRO A 1 287 ? -14.743 -16.623 -11.681 1.00 14.32 286 PRO A O 1
ATOM 2109 N N . LEU A 1 288 ? -14.838 -18.530 -10.510 1.00 13.78 287 LEU A N 1
ATOM 2110 C CA . LEU A 1 288 ? -15.801 -19.113 -11.454 1.00 14.03 287 LEU A CA 1
ATOM 2111 C C . LEU A 1 288 ? -17.150 -18.394 -11.355 1.00 14.09 287 LEU A C 1
ATOM 2112 O O . LEU A 1 288 ? -17.791 -18.131 -12.379 1.00 14.35 287 LEU A O 1
ATOM 2117 N N . ALA A 1 289 ? -17.567 -18.050 -10.135 1.00 14.00 288 ALA A N 1
ATOM 2118 C CA . ALA A 1 289 ? -18.800 -17.279 -9.939 1.00 14.09 288 ALA A CA 1
ATOM 2119 C C . ALA A 1 289 ? -18.684 -15.884 -10.564 1.00 14.59 288 ALA A C 1
ATOM 2120 O O . ALA A 1 289 ? -19.620 -15.415 -11.210 1.00 14.47 288 ALA A O 1
ATOM 2122 N N . LEU A 1 290 ? -17.535 -15.235 -10.379 1.00 14.48 289 LEU A N 1
ATOM 2123 C CA . LEU A 1 290 ? -17.251 -13.969 -11.054 1.00 15.07 289 LEU A CA 1
ATOM 2124 C C . LEU A 1 290 ? -17.375 -14.084 -12.584 1.00 15.45 289 LEU A C 1
ATOM 2125 O O . LEU A 1 290 ? -17.986 -13.223 -13.222 1.00 15.69 289 LEU A O 1
ATOM 2130 N N . ALA A 1 291 ? -16.799 -15.137 -13.167 1.00 15.77 290 ALA A N 1
ATOM 2131 C CA . ALA A 1 291 ? -16.872 -15.345 -14.617 1.00 16.46 290 ALA A CA 1
ATOM 2132 C C . ALA A 1 291 ? -18.326 -15.501 -15.075 1.00 17.36 290 ALA A C 1
ATOM 2133 O O . ALA A 1 291 ? -18.718 -14.974 -16.114 1.00 17.47 290 ALA A O 1
ATOM 2135 N N . HIS A 1 292 ? -19.121 -16.213 -14.281 1.00 17.68 291 HIS A N 1
ATOM 2136 C CA . HIS A 1 292 ? -20.549 -16.362 -14.537 1.00 18.58 291 HIS A CA 1
ATOM 2137 C C . HIS A 1 292 ? -21.259 -15.009 -14.527 1.00 18.87 291 HIS A C 1
ATOM 2138 O O . HIS A 1 292 ? -22.025 -14.695 -15.437 1.00 19.65 291 HIS A O 1
ATOM 2145 N N . GLY A 1 293 ? -20.997 -14.211 -13.499 1.00 18.69 292 GLY A N 1
ATOM 2146 C CA . GLY A 1 293 ? -21.577 -12.871 -13.404 1.00 19.09 292 GLY A CA 1
ATOM 2147 C C . GLY A 1 293 ? -21.216 -11.978 -14.577 1.00 19.69 292 GLY A C 1
ATOM 2148 O O . GLY A 1 293 ? -22.057 -11.244 -15.093 1.00 19.97 292 GLY A O 1
ATOM 2149 N N . LEU A 1 294 ? -19.959 -12.041 -15.005 1.00 20.16 293 LEU A N 1
ATOM 2150 C CA . LEU A 1 294 ? -19.500 -11.262 -16.150 1.00 21.27 293 LEU A CA 1
ATOM 2151 C C . LEU A 1 294 ? -20.177 -11.722 -17.451 1.00 22.49 293 LEU A C 1
ATOM 2152 O O . LEU A 1 294 ? -20.626 -10.890 -18.244 1.00 23.28 293 LEU A O 1
ATOM 2157 N N . ARG A 1 295 ? -20.260 -13.036 -17.656 1.00 22.71 294 ARG A N 1
ATOM 2158 C CA . ARG A 1 295 ? -20.962 -13.614 -18.814 1.00 24.31 294 ARG A CA 1
ATOM 2159 C C . ARG A 1 295 ? -22.417 -13.152 -18.885 1.00 24.97 294 ARG A C 1
ATOM 2160 O O . ARG A 1 295 ? -22.932 -12.854 -19.965 1.00 25.70 294 ARG A O 1
ATOM 2168 N N . GLN A 1 296 ? -23.072 -13.111 -17.726 1.00 24.90 295 GLN A N 1
ATOM 2169 C CA . GLN A 1 296 ? -24.479 -12.716 -17.627 1.00 25.95 295 GLN A CA 1
ATOM 2170 C C . GLN A 1 296 ? -24.708 -11.200 -17.625 1.00 26.49 295 GLN A C 1
ATOM 2171 O O . GLN A 1 296 ? -25.854 -10.752 -17.632 1.00 27.05 295 GLN A O 1
ATOM 2177 N N . GLY A 1 297 ? -23.634 -10.414 -17.602 1.00 26.52 296 GLY A N 1
ATOM 2178 C CA . GLY A 1 297 ? -23.742 -8.959 -17.480 1.00 27.09 296 GLY A CA 1
ATOM 2179 C C . GLY A 1 297 ? -24.286 -8.497 -16.136 1.00 26.91 296 GLY A C 1
ATOM 2180 O O . GLY A 1 297 ? -24.819 -7.388 -16.017 1.00 27.50 296 GLY A O 1
ATOM 2181 N N . ILE A 1 298 ? -24.148 -9.341 -15.119 1.00 26.04 297 ILE A N 1
ATOM 2182 C CA . ILE A 1 298 ? -24.665 -9.046 -13.784 1.00 25.93 297 ILE A CA 1
ATOM 2183 C C . ILE A 1 298 ? -23.799 -8.000 -13.074 1.00 25.25 297 ILE A C 1
ATOM 2184 O O . ILE A 1 298 ? -24.309 -7.172 -12.319 1.00 25.26 297 ILE A O 1
ATOM 2189 N N . LEU A 1 299 ? -22.496 -8.028 -13.341 1.00 24.42 298 LEU A N 1
ATOM 2190 C CA . LEU A 1 299 ? -21.540 -7.223 -12.588 1.00 23.84 298 LEU A CA 1
ATOM 2191 C C . LEU A 1 299 ? -21.495 -5.786 -13.089 1.00 24.91 298 LEU A C 1
ATOM 2192 O O . LEU A 1 299 ? -21.273 -5.540 -14.272 1.00 25.35 298 LEU A O 1
ATOM 2197 N N . ARG A 1 300 ? -21.693 -4.847 -12.168 1.00 25.52 299 ARG A N 1
ATOM 2198 C CA . ARG A 1 300 ? -21.753 -3.424 -12.480 1.00 26.91 299 ARG A CA 1
ATOM 2199 C C . ARG A 1 300 ? -20.374 -2.792 -12.432 1.00 26.66 299 ARG A C 1
ATOM 2200 O O . ARG A 1 300 ? -19.629 -3.019 -11.484 1.00 25.77 299 ARG A O 1
ATOM 2208 N N . ASP A 1 301 ? -20.061 -1.964 -13.426 1.00 27.32 300 ASP A N 1
ATOM 2209 C CA . ASP A 1 301 ? -18.858 -1.135 -13.391 1.00 27.75 300 ASP A CA 1
ATOM 2210 C C . ASP A 1 301 ? -18.874 -0.294 -12.113 1.00 27.34 300 ASP A C 1
ATOM 2211 O O . ASP A 1 301 ? -19.797 0.491 -11.901 1.00 27.70 300 ASP A O 1
ATOM 2216 N N . GLY A 1 302 ? -17.870 -0.468 -11.256 1.00 22.05 301 GLY A N 1
ATOM 2217 C CA . GLY A 1 302 ? -17.764 0.313 -10.020 1.00 21.48 301 GLY A CA 1
ATOM 2218 C C . GLY A 1 302 ? -18.697 -0.118 -8.895 1.00 20.89 301 GLY A C 1
ATOM 2219 O O . GLY A 1 302 ? -18.773 0.548 -7.859 1.00 21.11 301 GLY A O 1
ATOM 2220 N N . GLY A 1 303 ? -19.402 -1.232 -9.081 1.00 19.85 302 GLY A N 1
ATOM 2221 C CA . GLY A 1 303 ? -20.316 -1.739 -8.064 1.00 19.21 302 GLY A CA 1
ATOM 2222 C C . GLY A 1 303 ? -19.579 -2.184 -6.811 1.00 18.23 302 GLY A C 1
ATOM 2223 O O . GLY A 1 303 ? -18.494 -2.770 -6.886 1.00 17.29 302 GLY A O 1
ATOM 2224 N N . ASN A 1 304 ? -20.162 -1.889 -5.654 1.00 17.82 303 ASN A N 1
ATOM 2225 C CA . ASN A 1 304 ? -19.596 -2.328 -4.376 1.00 17.16 303 ASN A CA 1
ATOM 2226 C C . ASN A 1 304 ? -19.688 -3.848 -4.257 1.00 16.23 303 ASN A C 1
ATOM 2227 O O . ASN A 1 304 ? -20.773 -4.417 -4.378 1.00 16.58 303 ASN A O 1
ATOM 2232 N N . MET A 1 305 ? -18.550 -4.489 -4.021 1.00 15.76 304 MET A N 1
ATOM 2233 C CA . MET A 1 305 ? -18.456 -5.946 -4.022 1.00 14.97 304 MET A CA 1
ATOM 2234 C C . MET A 1 305 ? -17.678 -6.475 -2.817 1.00 14.37 304 MET A C 1
ATOM 2235 O O . MET A 1 305 ? -16.695 -5.871 -2.375 1.00 13.65 304 MET A O 1
ATOM 2240 N N . VAL A 1 306 ? -18.138 -7.609 -2.295 1.00 13.80 305 VAL A N 1
ATOM 2241 C CA . VAL A 1 306 ? -17.392 -8.383 -1.313 1.00 13.28 305 VAL A CA 1
ATOM 2242 C C . VAL A 1 306 ? -17.285 -9.838 -1.773 1.00 13.47 305 VAL A C 1
ATOM 2243 O O . VAL A 1 306 ? -18.273 -10.449 -2.206 1.00 13.70 305 VAL A O 1
ATOM 2247 N N . LEU A 1 307 ? -16.065 -10.359 -1.706 1.00 13.16 306 LEU A N 1
ATOM 2248 C CA . LEU A 1 307 ? -15.794 -11.762 -1.931 1.00 13.76 306 LEU A CA 1
ATOM 2249 C C . LEU A 1 307 ? -15.585 -12.367 -0.555 1.00 13.85 306 LEU A C 1
ATOM 2250 O O . LEU A 1 307 ? -14.914 -11.775 0.285 1.00 14.42 306 LEU A O 1
ATOM 2255 N N . THR A 1 308 ? -16.145 -13.542 -0.320 1.00 14.29 307 THR A N 1
ATOM 2256 C CA . THR A 1 308 ? -16.031 -14.160 0.993 1.00 14.23 307 THR A CA 1
ATOM 2257 C C . THR A 1 308 ? -15.919 -15.681 0.911 1.00 14.06 307 THR A C 1
ATOM 2258 O O . THR A 1 308 ? -16.549 -16.322 0.065 1.00 14.34 307 THR A O 1
ATOM 2262 N N . GLY A 1 309 ? -15.097 -16.246 1.795 1.00 13.81 308 GLY A N 1
ATOM 2263 C CA . GLY A 1 309 ? -14.885 -17.683 1.851 1.00 13.44 308 GLY A CA 1
ATOM 2264 C C . GLY A 1 309 ? -14.852 -18.233 3.264 1.00 13.34 308 GLY A C 1
ATOM 2265 O O . GLY A 1 309 ? -14.562 -17.516 4.215 1.00 13.04 308 GLY A O 1
ATOM 2266 N N . PHE A 1 310 ? -15.176 -19.517 3.386 1.00 14.01 309 PHE A N 1
ATOM 2267 C CA . PHE A 1 310 ? -15.004 -20.285 4.623 1.00 13.86 309 PHE A CA 1
ATOM 2268 C C . PHE A 1 310 ? -14.698 -21.718 4.196 1.00 14.10 309 PHE A C 1
ATOM 2269 O O . PHE A 1 310 ? -15.284 -22.206 3.237 1.00 14.54 309 PHE A O 1
ATOM 2277 N N . GLY A 1 311 ? -13.789 -22.392 4.890 1.00 13.91 310 GLY A N 1
ATOM 2278 C CA . GLY A 1 311 ? -13.475 -23.775 4.541 1.00 14.64 310 GLY A CA 1
ATOM 2279 C C . GLY A 1 311 ? -12.547 -24.483 5.503 1.00 14.49 310 GLY A C 1
ATOM 2280 O O . GLY A 1 311 ? -12.368 -24.057 6.648 1.00 14.10 310 GLY A O 1
ATOM 2281 N N . ALA A 1 312 ? -11.959 -25.569 5.016 1.00 14.55 311 ALA A N 1
ATOM 2282 C CA . ALA A 1 312 ? -11.114 -26.430 5.817 1.00 15.01 311 ALA A CA 1
ATOM 2283 C C . ALA A 1 312 ? -9.974 -25.642 6.457 1.00 14.34 311 ALA A C 1
ATOM 2284 O O . ALA A 1 312 ? -9.480 -24.663 5.879 1.00 14.03 311 ALA A O 1
ATOM 2286 N N . GLY A 1 313 ? -9.567 -26.086 7.648 1.00 14.18 312 GLY A N 1
ATOM 2287 C CA . GLY A 1 313 ? -8.515 -25.432 8.421 1.00 13.84 312 GLY A CA 1
ATOM 2288 C C . GLY A 1 313 ? -8.805 -25.422 9.918 1.00 14.00 312 GLY A C 1
ATOM 2289 O O . GLY A 1 313 ? -8.006 -25.933 10.694 1.00 13.99 312 GLY A O 1
ATOM 2290 N N . LEU A 1 314 ? -9.915 -24.824 10.356 1.00 13.80 313 LEU A N 1
ATOM 2291 C CA . LEU A 1 314 ? -10.837 -24.052 9.528 1.00 13.65 313 LEU A CA 1
ATOM 2292 C C . LEU A 1 314 ? -10.212 -22.718 9.130 1.00 13.40 313 LEU A C 1
ATOM 2293 O O . LEU A 1 314 ? -9.321 -22.213 9.820 1.00 14.17 313 LEU A O 1
ATOM 2298 N N . THR A 1 315 ? -10.696 -22.164 8.024 1.00 13.14 314 THR A N 1
ATOM 2299 C CA . THR A 1 315 ? -10.280 -20.858 7.519 1.00 12.82 314 THR A CA 1
ATOM 2300 C C . THR A 1 315 ? -11.496 -20.051 7.093 1.00 12.63 314 THR A C 1
ATOM 2301 O O . THR A 1 315 ? -12.542 -20.609 6.770 1.00 12.41 314 THR A O 1
ATOM 2305 N N . TRP A 1 316 ? -11.343 -18.730 7.085 1.00 12.97 315 TRP A N 1
ATOM 2306 C CA . TRP A 1 316 ? -12.353 -17.840 6.536 1.00 12.85 315 TRP A CA 1
ATOM 2307 C C . TRP A 1 316 ? -11.713 -16.515 6.174 1.00 12.90 315 TRP A C 1
ATOM 2308 O O . TRP A 1 316 ? -10.589 -16.203 6.602 1.00 12.95 315 TRP A O 1
ATOM 2319 N N . GLY A 1 317 ? -12.442 -15.724 5.403 1.00 13.03 316 GLY A N 1
ATOM 2320 C CA . GLY A 1 317 ? -12.027 -14.358 5.122 1.00 13.19 316 GLY A CA 1
ATOM 2321 C C . GLY A 1 317 ? -12.885 -13.684 4.080 1.00 13.15 316 GLY A C 1
ATOM 2322 O O . GLY A 1 317 ? -13.642 -14.344 3.362 1.00 13.34 316 GLY A O 1
ATOM 2323 N N . SER A 1 318 ? -12.777 -12.363 4.015 1.00 13.29 317 SER A N 1
ATOM 2324 C CA . SER A 1 318 ? -13.471 -11.593 2.998 1.00 13.27 317 SER A CA 1
ATOM 2325 C C . SER A 1 318 ? -12.597 -10.437 2.523 1.00 13.30 317 SER A C 1
ATOM 2326 O O . SER A 1 318 ? -11.655 -10.031 3.207 1.00 13.78 317 SER A O 1
ATOM 2329 N N . VAL A 1 319 ? -12.927 -9.933 1.337 1.00 13.30 318 VAL A N 1
ATOM 2330 C CA A VAL A 1 319 ? -12.244 -8.793 0.721 0.50 13.56 318 VAL A CA 1
ATOM 2331 C CA B VAL A 1 319 ? -12.256 -8.767 0.776 0.50 13.33 318 VAL A CA 1
ATOM 2332 C C . VAL A 1 319 ? -13.286 -7.884 0.088 1.00 13.73 318 VAL A C 1
ATOM 2333 O O . VAL A 1 319 ? -14.199 -8.376 -0.577 1.00 13.74 318 VAL A O 1
ATOM 2340 N N . ALA A 1 320 ? -13.153 -6.575 0.289 1.00 14.46 319 ALA A N 1
ATOM 2341 C CA . ALA A 1 320 ? -14.032 -5.593 -0.344 1.00 14.68 319 ALA A CA 1
ATOM 2342 C C . ALA A 1 320 ? -13.293 -4.931 -1.498 1.00 14.94 319 ALA A C 1
ATOM 2343 O O . ALA A 1 320 ? -12.104 -4.650 -1.390 1.00 15.40 319 ALA A O 1
ATOM 2345 N N . LEU A 1 321 ? -14.008 -4.683 -2.590 1.00 14.94 320 LEU A N 1
ATOM 2346 C CA . LEU A 1 321 ? -13.489 -3.909 -3.714 1.00 15.63 320 LEU A CA 1
ATOM 2347 C C . LEU A 1 321 ? -14.656 -3.328 -4.503 1.00 15.70 320 LEU A C 1
ATOM 2348 O O . LEU A 1 321 ? -15.786 -3.791 -4.372 1.00 15.52 320 LEU A O 1
ATOM 2353 N N . ARG A 1 322 ? -14.389 -2.304 -5.305 1.00 16.35 321 ARG A N 1
ATOM 2354 C CA . ARG A 1 322 ? -15.355 -1.872 -6.309 1.00 16.95 321 ARG A CA 1
ATOM 2355 C C . ARG A 1 322 ? -14.985 -2.567 -7.607 1.00 16.82 321 ARG A C 1
ATOM 2356 O O . ARG A 1 322 ? -13.811 -2.621 -7.968 1.00 16.62 321 ARG A O 1
ATOM 2364 N N . TRP A 1 323 ? -15.979 -3.135 -8.286 1.00 16.85 322 TRP A N 1
ATOM 2365 C CA . TRP A 1 323 ? -15.711 -3.981 -9.450 1.00 17.07 322 TRP A CA 1
ATOM 2366 C C . TRP A 1 323 ? -15.278 -3.109 -10.626 1.00 18.01 322 TRP A C 1
ATOM 2367 O O . TRP A 1 323 ? -15.952 -2.121 -10.939 1.00 18.69 322 TRP A O 1
ATOM 2378 N N . PRO A 1 324 ? -14.144 -3.454 -11.266 1.00 18.06 323 PRO A N 1
ATOM 2379 C CA . PRO A 1 324 ? -13.639 -2.660 -12.373 1.00 19.26 323 PRO A CA 1
ATOM 2380 C C . PRO A 1 324 ? -14.242 -3.079 -13.704 1.00 20.24 323 PRO A C 1
ATOM 2381 O O . PRO A 1 324 ? -14.960 -4.080 -13.779 1.00 20.24 323 PRO A O 1
ATOM 2385 N N . LYS A 1 325 ? -13.936 -2.318 -14.745 1.00 22.23 324 LYS A N 1
ATOM 2386 C CA . LYS A 1 325 ? -14.370 -2.652 -16.098 1.00 23.91 324 LYS A CA 1
ATOM 2387 C C . LYS A 1 325 ? -13.473 -3.756 -16.651 1.00 24.77 324 LYS A C 1
ATOM 2388 O O . LYS A 1 325 ? -12.314 -3.507 -16.994 1.00 25.26 324 LYS A O 1
ATOM 2394 N N . ILE A 1 326 ? -14.005 -4.975 -16.723 1.00 25.03 325 ILE A N 1
ATOM 2395 C CA . ILE A 1 326 ? -13.242 -6.133 -17.196 1.00 25.98 325 ILE A CA 1
ATOM 2396 C C . ILE A 1 326 ? -13.779 -6.594 -18.537 1.00 27.90 325 ILE A C 1
ATOM 2397 O O . ILE A 1 326 ? -14.998 -6.708 -18.715 1.00 27.96 325 ILE A O 1
ATOM 2402 N N . VAL A 1 327 ? -12.868 -6.857 -19.477 1.00 29.62 326 VAL A N 1
ATOM 2403 C CA . VAL A 1 327 ? -13.241 -7.347 -20.797 1.00 31.94 326 VAL A CA 1
ATOM 2404 C C . VAL A 1 327 ? -13.666 -8.811 -20.681 1.00 32.73 326 VAL A C 1
ATOM 2405 O O . VAL A 1 327 ? -12.887 -9.653 -20.191 1.00 32.62 326 VAL A O 1
ATOM 2409 N N . PRO A 1 328 ? -14.899 -9.123 -21.126 1.00 33.78 327 PRO A N 1
ATOM 2410 C CA . PRO A 1 328 ? -15.403 -10.502 -21.107 1.00 34.52 327 PRO A CA 1
ATOM 2411 C C . PRO A 1 328 ? -14.649 -11.427 -22.069 1.00 36.48 327 PRO A C 1
ATOM 2412 O O . PRO A 1 328 ? -13.956 -10.951 -22.974 1.00 37.93 327 PRO A O 1
ATOM 2416 N N . ARG B 1 4 ? 6.891 0.889 5.465 1.00 28.12 3 ARG B N 1
ATOM 2417 C CA . ARG B 1 4 ? 6.740 -0.065 6.594 1.00 26.01 3 ARG B CA 1
ATOM 2418 C C . ARG B 1 4 ? 7.449 -1.379 6.285 1.00 24.53 3 ARG B C 1
ATOM 2419 O O . ARG B 1 4 ? 7.103 -2.081 5.327 1.00 25.12 3 ARG B O 1
ATOM 2427 N N . ALA B 1 5 ? 8.436 -1.712 7.111 1.00 22.63 4 ALA B N 1
ATOM 2428 C CA . ALA B 1 5 ? 9.263 -2.895 6.903 1.00 20.83 4 ALA B CA 1
ATOM 2429 C C . ALA B 1 5 ? 8.786 -4.055 7.760 1.00 19.43 4 ALA B C 1
ATOM 2430 O O . ALA B 1 5 ? 8.007 -3.873 8.699 1.00 19.25 4 ALA B O 1
ATOM 2432 N N . ALA B 1 6 ? 9.257 -5.249 7.412 1.00 18.15 5 ALA B N 1
ATOM 2433 C CA . ALA B 1 6 ? 9.108 -6.437 8.240 1.00 16.90 5 ALA B CA 1
ATOM 2434 C C . ALA B 1 6 ? 10.478 -6.713 8.843 1.00 16.26 5 ALA B C 1
ATOM 2435 O O . ALA B 1 6 ? 11.473 -6.763 8.117 1.00 16.41 5 ALA B O 1
ATOM 2437 N N . VAL B 1 7 ? 10.518 -6.897 10.160 1.00 15.68 6 VAL B N 1
ATOM 2438 C CA . VAL B 1 7 ? 11.765 -6.976 10.917 1.00 15.06 6 VAL B CA 1
ATOM 2439 C C . VAL B 1 7 ? 11.832 -8.300 11.683 1.00 14.83 6 VAL B C 1
ATOM 2440 O O . VAL B 1 7 ? 10.928 -8.625 12.454 1.00 15.00 6 VAL B O 1
ATOM 2444 N N . VAL B 1 8 ? 12.912 -9.051 11.467 1.00 14.66 7 VAL B N 1
ATOM 2445 C CA . VAL B 1 8 ? 13.162 -10.292 12.205 1.00 14.27 7 VAL B CA 1
ATOM 2446 C C . VAL B 1 8 ? 13.421 -9.966 13.675 1.00 14.70 7 VAL B C 1
ATOM 2447 O O . VAL B 1 8 ? 14.268 -9.133 13.974 1.00 15.14 7 VAL B O 1
ATOM 2451 N N . CYS B 1 9 ? 12.675 -10.593 14.586 1.00 14.85 8 CYS B N 1
ATOM 2452 C CA . CYS B 1 9 ? 12.842 -10.329 16.018 1.00 15.55 8 CYS B CA 1
ATOM 2453 C C . CYS B 1 9 ? 12.803 -11.576 16.905 1.00 15.67 8 CYS B C 1
ATOM 2454 O O . CYS B 1 9 ? 12.740 -11.471 18.128 1.00 16.37 8 CYS B O 1
ATOM 2457 N N . GLY B 1 10 ? 12.860 -12.752 16.294 1.00 15.29 9 GLY B N 1
ATOM 2458 C CA . GLY B 1 10 ? 12.919 -13.996 17.046 1.00 15.46 9 GLY B CA 1
ATOM 2459 C C . GLY B 1 10 ? 13.357 -15.130 16.147 1.00 15.25 9 GLY B C 1
ATOM 2460 O O . GLY B 1 10 ? 13.113 -15.096 14.940 1.00 14.76 9 GLY B O 1
ATOM 2461 N N . LEU B 1 11 ? 14.011 -16.123 16.742 1.00 15.52 10 LEU B N 1
ATOM 2462 C CA . LEU B 1 11 ? 14.441 -17.330 16.039 1.00 15.52 10 LEU B CA 1
ATOM 2463 C C . LEU B 1 11 ? 14.216 -18.538 16.950 1.00 16.16 10 LEU B C 1
ATOM 2464 O O . LEU B 1 11 ? 14.465 -18.467 18.148 1.00 17.13 10 LEU B O 1
ATOM 2469 N N . GLY B 1 12 ? 13.744 -19.638 16.374 1.00 16.33 11 GLY B N 1
ATOM 2470 C CA . GLY B 1 12 ? 13.564 -20.882 17.120 1.00 16.99 11 GLY B CA 1
ATOM 2471 C C . GLY B 1 12 ? 13.609 -22.063 16.183 1.00 16.83 11 GLY B C 1
ATOM 2472 O O . GLY B 1 12 ? 13.468 -21.900 14.968 1.00 16.64 11 GLY B O 1
ATOM 2473 N N . SER B 1 13 ? 13.827 -23.250 16.742 1.00 17.28 12 SER B N 1
ATOM 2474 C CA . SER B 1 13 ? 13.921 -24.461 15.941 1.00 17.15 12 SER B CA 1
ATOM 2475 C C . SER B 1 13 ? 13.612 -25.704 16.757 1.00 18.08 12 SER B C 1
ATOM 2476 O O . SER B 1 13 ? 13.637 -25.688 17.991 1.00 18.71 12 SER B O 1
ATOM 2479 N N . TYR B 1 14 ? 13.299 -26.786 16.054 1.00 18.05 13 TYR B N 1
ATOM 2480 C CA . TYR B 1 14 ? 13.138 -28.080 16.691 1.00 18.84 13 TYR B CA 1
ATOM 2481 C C . TYR B 1 14 ? 13.555 -29.186 15.736 1.00 18.61 13 TYR B C 1
ATOM 2482 O O . TYR B 1 14 ? 13.106 -29.227 14.593 1.00 18.05 13 TYR B O 1
ATOM 2491 N N . LEU B 1 15 ? 14.427 -30.066 16.225 1.00 19.04 14 LEU B N 1
ATOM 2492 C CA . LEU B 1 15 ? 14.814 -31.285 15.523 1.00 19.12 14 LEU B CA 1
ATOM 2493 C C . LEU B 1 15 ? 14.212 -32.483 16.256 1.00 20.73 14 LEU B C 1
ATOM 2494 O O . LEU B 1 15 ? 14.230 -32.518 17.490 1.00 20.62 14 LEU B O 1
ATOM 2499 N N . PRO B 1 16 ? 13.664 -33.467 15.511 1.00 21.40 15 PRO B N 1
ATOM 2500 C CA . PRO B 1 16 ? 13.198 -34.658 16.206 1.00 23.06 15 PRO B CA 1
ATOM 2501 C C . PRO B 1 16 ? 14.333 -35.375 16.932 1.00 23.75 15 PRO B C 1
ATOM 2502 O O . PRO B 1 16 ? 15.490 -35.305 16.508 1.00 22.93 15 PRO B O 1
ATOM 2506 N N . GLU B 1 17 ? 13.979 -36.059 18.012 1.00 25.39 16 GLU B N 1
ATOM 2507 C CA . GLU B 1 17 ? 14.934 -36.736 18.875 1.00 26.79 16 GLU B CA 1
ATOM 2508 C C . GLU B 1 17 ? 15.754 -37.791 18.130 1.00 26.46 16 GLU B C 1
ATOM 2509 O O . GLU B 1 17 ? 16.977 -37.859 18.286 1.00 26.32 16 GLU B O 1
ATOM 2515 N N . ALA B 1 18 ? 15.078 -38.596 17.314 1.00 26.14 17 ALA B N 1
ATOM 2516 C CA . ALA B 1 18 ? 15.710 -39.733 16.647 1.00 26.46 17 ALA B CA 1
ATOM 2517 C C . ALA B 1 18 ? 16.777 -39.290 15.644 1.00 25.31 17 ALA B C 1
ATOM 2518 O O . ALA B 1 18 ? 16.544 -38.380 14.854 1.00 23.41 17 ALA B O 1
ATOM 2520 N N . VAL B 1 19 ? 17.942 -39.939 15.689 1.00 26.02 18 VAL B N 1
ATOM 2521 C CA . VAL B 1 19 ? 19.050 -39.636 14.785 1.00 25.84 18 VAL B CA 1
ATOM 2522 C C . VAL B 1 19 ? 19.454 -40.878 13.983 1.00 26.64 18 VAL B C 1
ATOM 2523 O O . VAL B 1 19 ? 19.714 -41.936 14.556 1.00 28.20 18 VAL B O 1
ATOM 2527 N N . LEU B 1 20 ? 19.489 -40.739 12.659 1.00 25.83 19 LEU B N 1
ATOM 2528 C CA . LEU B 1 20 ? 20.026 -41.765 11.767 1.00 26.60 19 LEU B CA 1
ATOM 2529 C C . LEU B 1 20 ? 21.473 -41.388 11.446 1.00 26.40 19 LEU B C 1
ATOM 2530 O O . LEU B 1 20 ? 21.724 -40.407 10.748 1.00 24.99 19 LEU B O 1
ATOM 2535 N N . SER B 1 21 ? 22.416 -42.151 11.987 1.00 27.63 20 SER B N 1
ATOM 2536 C CA . SER B 1 21 ? 23.838 -41.913 11.755 1.00 27.95 20 SER B CA 1
ATOM 2537 C C . SER B 1 21 ? 24.266 -42.530 10.431 1.00 28.36 20 SER B C 1
ATOM 2538 O O . SER B 1 21 ? 23.592 -43.414 9.908 1.00 28.73 20 SER B O 1
ATOM 2541 N N . ASN B 1 22 ? 25.391 -42.067 9.893 1.00 28.79 21 ASN B N 1
ATOM 2542 C CA . ASN B 1 22 ? 25.974 -42.686 8.698 1.00 29.76 21 ASN B CA 1
ATOM 2543 C C . ASN B 1 22 ? 26.229 -44.179 8.899 1.00 31.63 21 ASN B C 1
ATOM 2544 O O . ASN B 1 22 ? 25.995 -44.975 7.991 1.00 32.26 21 ASN B O 1
ATOM 2549 N N . ASP B 1 23 ? 26.693 -44.547 10.092 1.00 32.97 22 ASP B N 1
ATOM 2550 C CA . ASP B 1 23 ? 26.974 -45.947 10.427 1.00 35.02 22 ASP B CA 1
ATOM 2551 C C . ASP B 1 23 ? 25.721 -46.827 10.372 1.00 35.20 22 ASP B C 1
ATOM 2552 O O . ASP B 1 23 ? 25.791 -47.966 9.904 1.00 36.03 22 ASP B O 1
ATOM 2557 N N . MET B 1 24 ? 24.590 -46.299 10.844 1.00 34.26 23 MET B N 1
ATOM 2558 C CA A MET B 1 24 ? 23.317 -47.014 10.768 0.50 34.64 23 MET B CA 1
ATOM 2559 C CA B MET B 1 24 ? 23.305 -47.002 10.768 0.50 34.58 23 MET B CA 1
ATOM 2560 C C . MET B 1 24 ? 22.894 -47.203 9.311 1.00 34.30 23 MET B C 1
ATOM 2561 O O . MET B 1 24 ? 22.568 -48.314 8.890 1.00 34.84 23 MET B O 1
ATOM 2570 N N . LEU B 1 25 ? 22.903 -46.110 8.548 1.00 33.08 24 LEU B N 1
ATOM 2571 C CA . LEU B 1 25 ? 22.518 -46.146 7.138 1.00 33.19 24 LEU B CA 1
ATOM 2572 C C . LEU B 1 25 ? 23.459 -47.038 6.321 1.00 34.61 24 LEU B C 1
ATOM 2573 O O . LEU B 1 25 ? 23.012 -47.807 5.465 1.00 35.35 24 LEU B O 1
ATOM 2578 N N . ALA B 1 26 ? 24.757 -46.937 6.594 1.00 35.30 25 ALA B N 1
ATOM 2579 C CA . ALA B 1 26 ? 25.745 -47.825 5.972 1.00 37.14 25 ALA B CA 1
ATOM 2580 C C . ALA B 1 26 ? 25.414 -49.293 6.234 1.00 38.92 25 ALA B C 1
ATOM 2581 O O . ALA B 1 26 ? 25.555 -50.131 5.344 1.00 40.31 25 ALA B O 1
ATOM 2583 N N . ALA B 1 27 ? 24.964 -49.597 7.451 1.00 39.41 26 ALA B N 1
ATOM 2584 C CA . ALA B 1 27 ? 24.599 -50.964 7.828 1.00 41.36 26 ALA B CA 1
ATOM 2585 C C . ALA B 1 27 ? 23.347 -51.456 7.100 1.00 41.71 26 ALA B C 1
ATOM 2586 O O . ALA B 1 27 ? 23.278 -52.614 6.689 1.00 43.24 26 ALA B O 1
ATOM 2588 N N . GLU B 1 28 ? 22.364 -50.575 6.950 1.00 40.77 27 GLU B N 1
ATOM 2589 C CA . GLU B 1 28 ? 21.080 -50.932 6.349 1.00 41.41 27 GLU B CA 1
ATOM 2590 C C . GLU B 1 28 ? 21.155 -51.129 4.833 1.00 41.89 27 GLU B C 1
ATOM 2591 O O . GLU B 1 28 ? 20.569 -52.070 4.303 1.00 43.25 27 GLU B O 1
ATOM 2597 N N . LEU B 1 29 ? 21.856 -50.231 4.145 1.00 41.22 28 LEU B N 1
ATOM 2598 C CA . LEU B 1 29 ? 21.905 -50.231 2.677 1.00 41.78 28 LEU B CA 1
ATOM 2599 C C . LEU B 1 29 ? 23.248 -50.711 2.118 1.00 42.99 28 LEU B C 1
ATOM 2600 O O . LEU B 1 29 ? 23.497 -50.598 0.915 1.00 43.23 28 LEU B O 1
ATOM 2605 N N . ASP B 1 30 ? 24.103 -51.244 2.989 1.00 45.93 29 ASP B N 1
ATOM 2606 C CA . ASP B 1 30 ? 25.404 -51.784 2.591 1.00 47.80 29 ASP B CA 1
ATOM 2607 C C . ASP B 1 30 ? 26.261 -50.769 1.821 1.00 47.36 29 ASP B C 1
ATOM 2608 O O . ASP B 1 30 ? 26.748 -51.058 0.729 1.00 48.38 29 ASP B O 1
ATOM 2613 N N . THR B 1 31 ? 26.424 -49.579 2.392 1.00 46.17 30 THR B N 1
ATOM 2614 C CA . THR B 1 31 ? 27.353 -48.585 1.853 1.00 45.87 30 THR B CA 1
ATOM 2615 C C . THR B 1 31 ? 28.362 -48.185 2.942 1.00 45.97 30 THR B C 1
ATOM 2616 O O . THR B 1 31 ? 28.649 -48.988 3.829 1.00 46.90 30 THR B O 1
ATOM 2620 N N . SER B 1 32 ? 28.908 -46.970 2.872 1.00 45.07 31 SER B N 1
ATOM 2621 C CA . SER B 1 32 ? 29.961 -46.550 3.802 1.00 45.15 31 SER B CA 1
ATOM 2622 C C . SER B 1 32 ? 29.826 -45.099 4.251 1.00 43.44 31 SER B C 1
ATOM 2623 O O . SER B 1 32 ? 29.230 -44.271 3.557 1.00 42.11 31 SER B O 1
ATOM 2626 N N . ASP B 1 33 ? 30.402 -44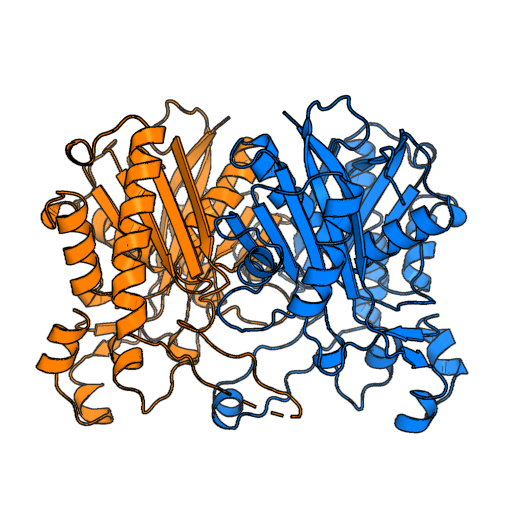.805 5.415 1.00 43.31 32 ASP B N 1
ATOM 2627 C CA . ASP B 1 33 ? 30.501 -43.438 5.928 1.00 41.91 32 ASP B CA 1
ATOM 2628 C C . ASP B 1 33 ? 31.274 -42.554 4.945 1.00 41.74 32 ASP B C 1
ATOM 2629 O O . ASP B 1 33 ? 30.904 -41.398 4.717 1.00 40.34 32 ASP B O 1
ATOM 2634 N N . ALA B 1 34 ? 32.337 -43.114 4.368 1.00 43.01 33 ALA B N 1
ATOM 2635 C CA . ALA B 1 34 ? 33.167 -42.415 3.383 1.00 43.20 33 ALA B CA 1
ATOM 2636 C C . ALA B 1 34 ? 32.361 -41.957 2.166 1.00 42.18 33 ALA B C 1
ATOM 2637 O O . ALA B 1 34 ? 32.475 -40.806 1.741 1.00 41.53 33 ALA B O 1
ATOM 2639 N N . TRP B 1 35 ? 31.546 -42.856 1.617 1.00 42.13 34 TRP B N 1
ATOM 2640 C CA . TRP B 1 35 ? 30.755 -42.549 0.429 1.00 41.27 34 TRP B CA 1
ATOM 2641 C C . TRP B 1 35 ? 29.701 -41.478 0.721 1.00 39.31 34 TRP B C 1
ATOM 2642 O O . TRP B 1 35 ? 29.523 -40.543 -0.067 1.00 38.23 34 TRP B O 1
ATOM 2653 N N . ILE B 1 36 ? 29.006 -41.622 1.848 1.00 38.41 35 ILE B N 1
ATOM 2654 C CA . ILE B 1 36 ? 27.969 -40.667 2.244 1.00 36.56 35 ILE B CA 1
ATOM 2655 C C . ILE B 1 36 ? 28.567 -39.280 2.481 1.00 36.13 35 ILE B C 1
ATOM 2656 O O . ILE B 1 36 ? 28.052 -38.284 1.967 1.00 34.97 35 ILE B O 1
ATOM 2661 N N . SER B 1 37 ? 29.656 -39.223 3.246 1.00 36.93 36 SER B N 1
ATOM 2662 C CA . SER B 1 37 ? 30.288 -37.946 3.608 1.00 36.98 36 SER B CA 1
ATOM 2663 C C . SER B 1 37 ? 30.902 -37.232 2.404 1.00 37.16 36 SER B C 1
ATOM 2664 O O . SER B 1 37 ? 30.799 -36.008 2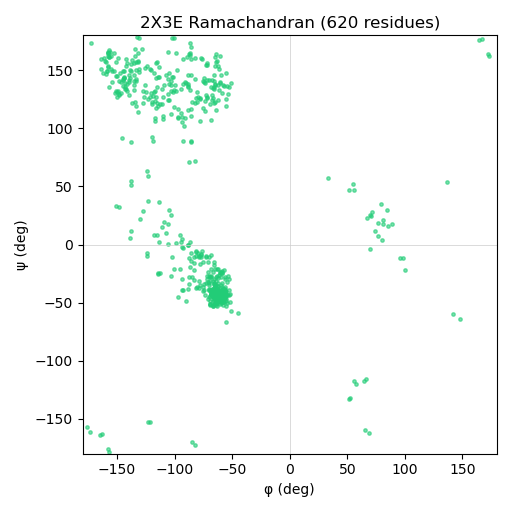.282 1.00 36.34 36 SER B O 1
ATOM 2667 N N . SER B 1 38 ? 31.546 -38.000 1.529 1.00 38.30 37 SER B N 1
ATOM 2668 C CA . SER B 1 38 ? 32.094 -37.469 0.282 1.00 38.66 37 SER B CA 1
ATOM 2669 C C . SER B 1 38 ? 31.005 -36.880 -0.619 1.00 37.31 37 SER B C 1
ATOM 2670 O O . SER B 1 38 ? 31.137 -35.760 -1.117 1.00 36.83 37 SER B O 1
ATOM 2673 N N . ARG B 1 39 ? 29.930 -37.638 -0.816 1.00 36.48 38 ARG B N 1
ATOM 2674 C CA . ARG B 1 39 ? 28.862 -37.254 -1.740 1.00 35.60 38 ARG B CA 1
ATOM 2675 C C . ARG B 1 39 ? 28.024 -36.064 -1.244 1.00 33.20 38 ARG B C 1
ATOM 2676 O O . ARG B 1 39 ? 27.743 -35.140 -2.013 1.00 32.44 38 ARG B O 1
ATOM 2684 N N . THR B 1 40 ? 27.634 -36.089 0.031 1.00 31.44 39 THR B N 1
ATOM 2685 C CA . THR B 1 40 ? 26.657 -35.132 0.574 1.00 29.46 39 THR B CA 1
ATOM 2686 C C . THR B 1 40 ? 27.198 -34.169 1.634 1.00 28.78 39 THR B C 1
ATOM 2687 O O . THR B 1 40 ? 26.636 -33.092 1.834 1.00 27.65 39 THR B O 1
ATOM 2691 N N . GLY B 1 41 ? 28.265 -34.568 2.322 1.00 29.52 40 GLY B N 1
ATOM 2692 C CA . GLY B 1 41 ? 28.770 -33.829 3.477 1.00 29.29 40 GLY B CA 1
ATOM 2693 C C . GLY B 1 41 ? 27.995 -34.103 4.756 1.00 28.71 40 GLY B C 1
ATOM 2694 O O . GLY B 1 41 ? 28.277 -33.503 5.789 1.00 28.64 40 GLY B O 1
ATOM 2695 N N . VAL B 1 42 ? 27.023 -35.012 4.694 1.00 28.36 41 VAL B N 1
ATOM 2696 C CA . VAL B 1 42 ? 26.177 -35.316 5.842 1.00 27.85 41 VAL B CA 1
ATOM 2697 C C . VAL B 1 42 ? 26.822 -36.422 6.683 1.00 29.02 41 VAL B C 1
ATOM 2698 O O . VAL B 1 42 ? 27.339 -37.405 6.142 1.00 29.90 41 VAL B O 1
ATOM 2702 N N . ARG B 1 43 ? 26.806 -36.242 8.002 1.00 29.02 42 ARG B N 1
ATOM 2703 C CA . ARG B 1 43 ? 27.304 -37.256 8.934 1.00 30.57 42 ARG B CA 1
ATOM 2704 C C . ARG B 1 43 ? 26.194 -37.835 9.813 1.00 29.95 42 ARG B C 1
ATOM 2705 O O . ARG B 1 43 ? 26.304 -38.963 10.297 1.00 30.54 42 ARG B O 1
ATOM 2713 N N . GLN B 1 44 ? 25.133 -37.064 10.018 1.00 28.46 43 GLN B N 1
ATOM 2714 C CA . GLN B 1 44 ? 23.923 -37.576 10.647 1.00 28.06 43 GLN B CA 1
ATOM 2715 C C . GLN B 1 44 ? 22.719 -36.738 10.247 1.00 26.34 43 GLN B C 1
ATOM 2716 O O . GLN B 1 44 ? 22.861 -35.642 9.710 1.00 25.28 43 GLN B O 1
ATOM 2722 N N . ARG B 1 45 ? 21.531 -37.263 10.512 1.00 25.68 44 ARG B N 1
ATOM 2723 C CA . ARG B 1 45 ? 20.306 -36.534 10.232 1.00 24.48 44 ARG B CA 1
ATOM 2724 C C . ARG B 1 45 ? 19.197 -36.987 11.183 1.00 24.14 44 ARG B C 1
ATOM 2725 O O . ARG B 1 45 ? 19.202 -38.124 11.666 1.00 24.93 44 ARG B O 1
ATOM 2733 N N . HIS B 1 46 ? 18.292 -36.066 11.497 1.00 22.91 45 HIS B N 1
ATOM 2734 C CA . HIS B 1 46 ? 17.220 -36.317 12.456 1.00 22.82 45 HIS B CA 1
ATOM 2735 C C . HIS B 1 46 ? 15.978 -36.812 11.724 1.00 22.77 45 HIS B C 1
ATOM 2736 O O . HIS B 1 46 ? 15.641 -36.304 10.651 1.00 21.98 45 HIS B O 1
ATOM 2743 N N . ILE B 1 47 ? 15.314 -37.814 12.300 1.00 23.57 46 ILE B N 1
ATOM 2744 C CA . ILE B 1 47 ? 14.204 -38.502 11.632 1.00 23.79 46 ILE B CA 1
ATOM 2745 C C . ILE B 1 47 ? 12.914 -38.374 12.440 1.00 23.65 46 ILE B C 1
ATOM 2746 O O . ILE B 1 47 ? 12.855 -38.781 13.602 1.00 24.06 46 ILE B O 1
ATOM 2751 N N . ALA B 1 48 ? 11.883 -37.822 11.806 1.00 23.32 47 ALA B N 1
ATOM 2752 C CA . ALA B 1 48 ? 10.636 -37.471 12.484 1.00 23.57 47 ALA B CA 1
ATOM 2753 C C . ALA B 1 48 ? 9.836 -38.684 12.960 1.00 24.75 47 ALA B C 1
ATOM 2754 O O . ALA B 1 48 ? 9.277 -38.658 14.055 1.00 24.92 47 ALA B O 1
ATOM 2756 N N . GLY B 1 49 ? 9.760 -39.728 12.136 1.00 26.14 48 GLY B N 1
ATOM 2757 C CA . GLY B 1 49 ? 9.017 -40.944 12.501 1.00 27.87 48 GLY B CA 1
ATOM 2758 C C . GLY B 1 49 ? 7.518 -40.711 12.667 1.00 27.97 48 GLY B C 1
ATOM 2759 O O . GLY B 1 49 ? 6.837 -40.316 11.718 1.00 28.28 48 GLY B O 1
ATOM 2760 N N . ASP B 1 50 ? 7.003 -40.939 13.874 1.00 28.78 49 ASP B N 1
ATOM 2761 C CA . ASP B 1 50 ? 5.569 -40.756 14.148 1.00 28.74 49 ASP B CA 1
ATOM 2762 C C . ASP B 1 50 ? 5.160 -39.279 14.166 1.00 27.36 49 ASP B C 1
ATOM 2763 O O . ASP B 1 50 ? 3.987 -38.952 13.941 1.00 27.37 49 ASP B O 1
ATOM 2768 N N . LEU B 1 51 ? 6.115 -38.388 14.421 1.00 26.37 50 LEU B N 1
ATOM 2769 C CA . LEU B 1 51 ? 5.847 -36.952 14.369 1.00 25.19 50 LEU B CA 1
ATOM 2770 C C . LEU B 1 51 ? 5.713 -36.470 12.925 1.00 24.06 50 LEU B C 1
ATOM 2771 O O . LEU B 1 51 ? 6.463 -36.898 12.055 1.00 24.30 50 LEU B O 1
ATOM 2776 N N . GLY B 1 52 ? 4.746 -35.590 12.681 1.00 22.92 51 GLY B N 1
ATOM 2777 C CA . GLY B 1 52 ? 4.603 -34.923 11.391 1.00 21.91 51 GLY B CA 1
ATOM 2778 C C . GLY B 1 52 ? 5.176 -33.516 11.434 1.00 20.81 51 GLY B C 1
ATOM 2779 O O . GLY B 1 52 ? 5.641 -33.051 12.484 1.00 20.41 51 GLY B O 1
ATOM 2780 N N . SER B 1 53 ? 5.146 -32.833 10.291 1.00 19.76 52 SER B N 1
ATOM 2781 C CA . SER B 1 53 ? 5.592 -31.443 10.213 1.00 18.91 52 SER B CA 1
ATOM 2782 C C . SER B 1 53 ? 4.853 -30.518 11.183 1.00 18.07 52 SER B C 1
ATOM 2783 O O . SER B 1 53 ? 5.454 -29.603 11.736 1.00 18.08 52 SER B O 1
ATOM 2786 N N . GLY B 1 54 ? 3.561 -30.758 11.401 1.00 17.56 53 GLY B N 1
ATOM 2787 C CA . GLY B 1 54 ? 2.788 -29.962 12.354 1.00 16.86 53 GLY B CA 1
ATOM 2788 C C . GLY B 1 54 ? 3.356 -29.998 13.765 1.00 17.14 53 GLY B C 1
ATOM 2789 O O . GLY B 1 54 ? 3.415 -28.965 14.447 1.00 16.12 53 GLY B O 1
ATOM 2790 N N . ASP B 1 55 ? 3.779 -31.189 14.192 1.00 17.33 54 ASP B N 1
ATOM 2791 C CA . ASP B 1 55 ? 4.375 -31.392 15.515 1.00 17.85 54 ASP B CA 1
ATOM 2792 C C . ASP B 1 55 ? 5.687 -30.616 15.640 1.00 17.21 54 ASP B C 1
ATOM 2793 O O . ASP B 1 55 ? 5.910 -29.925 16.629 1.00 17.41 54 ASP B O 1
ATOM 2798 N N . LEU B 1 56 ? 6.553 -30.752 14.638 1.00 16.64 55 LEU B N 1
ATOM 2799 C CA . LEU B 1 56 ? 7.849 -30.070 14.634 1.00 16.26 55 LEU B CA 1
ATOM 2800 C C . LEU B 1 56 ? 7.661 -28.559 14.551 1.00 15.46 55 LEU B C 1
ATOM 2801 O O . LEU B 1 56 ? 8.355 -27.806 15.236 1.00 15.31 55 LEU B O 1
ATOM 2806 N N . ALA B 1 57 ? 6.713 -28.123 13.718 1.00 15.06 56 ALA B N 1
ATOM 2807 C CA . ALA B 1 57 ? 6.439 -26.698 13.529 1.00 14.86 56 ALA B CA 1
ATOM 2808 C C . ALA B 1 57 ? 5.953 -26.020 14.809 1.00 15.28 56 ALA B C 1
ATOM 2809 O O . ALA B 1 57 ? 6.313 -24.870 15.081 1.00 15.10 56 ALA B O 1
ATOM 2811 N N . LEU B 1 58 ? 5.118 -26.718 15.577 1.00 15.96 57 LEU B N 1
ATOM 2812 C CA . LEU B 1 58 ? 4.613 -26.191 16.844 1.00 16.23 57 LEU B CA 1
ATOM 2813 C C . LEU B 1 58 ? 5.770 -25.900 17.796 1.00 16.37 57 LEU B C 1
ATOM 2814 O O . LEU B 1 58 ? 5.841 -24.825 18.369 1.00 16.11 57 LEU B O 1
ATOM 2819 N N . ARG B 1 59 ? 6.674 -26.863 17.948 1.00 16.98 58 ARG B N 1
ATOM 2820 C CA . ARG B 1 59 ? 7.852 -26.701 18.803 1.00 17.77 58 ARG B CA 1
ATOM 2821 C C . ARG B 1 59 ? 8.780 -25.568 18.352 1.00 17.24 58 ARG B C 1
ATOM 2822 O O . ARG B 1 59 ? 9.216 -24.756 19.173 1.00 17.75 58 ARG B O 1
ATOM 2830 N N . ALA B 1 60 ? 9.093 -25.521 17.060 1.00 16.63 59 ALA B N 1
ATOM 2831 C CA . ALA B 1 60 ? 9.908 -24.437 16.502 1.00 15.79 59 ALA B CA 1
ATOM 2832 C C . ALA B 1 60 ? 9.251 -23.078 16.736 1.00 15.38 59 ALA B C 1
ATOM 2833 O O . ALA B 1 60 ? 9.911 -22.107 17.130 1.00 15.13 59 ALA B O 1
ATOM 2835 N N . ALA B 1 61 ? 7.949 -23.015 16.471 1.00 14.52 60 ALA B N 1
ATOM 2836 C CA . ALA B 1 61 ? 7.181 -21.784 16.632 1.00 14.42 60 ALA B CA 1
ATOM 2837 C C . ALA B 1 61 ? 7.192 -21.282 18.083 1.00 14.74 60 ALA B C 1
ATOM 2838 O O . ALA B 1 61 ? 7.458 -20.107 18.328 1.00 14.78 60 ALA B O 1
ATOM 2840 N N . SER B 1 62 ? 6.916 -22.175 19.032 1.00 15.31 61 SER B N 1
ATOM 2841 C CA . SER B 1 62 ? 6.943 -21.828 20.457 1.00 16.19 61 SER B CA 1
ATOM 2842 C C . SER B 1 62 ? 8.299 -21.259 20.864 1.00 16.01 61 SER B C 1
ATOM 2843 O O . SER B 1 62 ? 8.372 -20.252 21.570 1.00 16.34 61 SER B O 1
ATOM 2846 N N . ALA B 1 63 ? 9.373 -21.904 20.411 1.00 15.61 62 ALA B N 1
ATOM 2847 C CA . ALA B 1 63 ? 10.725 -21.424 20.687 1.00 16.12 62 ALA B CA 1
ATOM 2848 C C . ALA B 1 63 ? 10.963 -20.024 20.116 1.00 15.72 62 ALA B C 1
ATOM 2849 O O . ALA B 1 63 ? 11.563 -19.173 20.775 1.00 16.34 62 ALA B O 1
ATOM 2851 N N . ALA B 1 64 ? 10.491 -19.784 18.896 1.00 15.40 63 ALA B N 1
ATOM 2852 C CA . ALA B 1 64 ? 10.675 -18.487 18.241 1.00 15.27 63 ALA B CA 1
ATOM 2853 C C . ALA B 1 64 ? 9.893 -17.370 18.941 1.00 15.31 63 ALA B C 1
ATOM 2854 O O . ALA B 1 64 ? 10.388 -16.248 19.058 1.00 15.78 63 ALA B O 1
ATOM 2856 N N . LEU B 1 65 ? 8.687 -17.677 19.414 1.00 14.90 64 LEU B N 1
ATOM 2857 C CA . LEU B 1 65 ? 7.914 -16.722 20.211 1.00 14.82 64 LEU B CA 1
ATOM 2858 C C . LEU B 1 65 ? 8.673 -16.325 21.476 1.00 15.50 64 LEU B C 1
ATOM 2859 O O . LEU B 1 65 ? 8.768 -15.144 21.792 1.00 16.33 64 LEU B O 1
ATOM 2864 N N . ALA B 1 66 ? 9.222 -17.311 22.184 1.00 15.51 65 ALA B N 1
ATOM 2865 C CA . ALA B 1 66 ? 9.994 -17.059 23.401 1.00 16.25 65 ALA B CA 1
ATOM 2866 C C . ALA B 1 66 ? 11.232 -16.200 23.111 1.00 16.57 65 ALA B C 1
ATOM 2867 O O . ALA B 1 66 ? 11.556 -15.286 23.870 1.00 16.53 65 ALA B O 1
ATOM 2869 N N . SER B 1 67 ? 11.902 -16.492 21.997 1.00 16.04 66 SER B N 1
ATOM 2870 C CA . SER B 1 67 ? 13.054 -15.714 21.541 1.00 16.43 66 SER B CA 1
ATOM 2871 C C . SER B 1 67 ? 12.685 -14.241 21.331 1.00 16.44 66 SER B C 1
ATOM 2872 O O . SER B 1 67 ? 13.473 -13.348 21.648 1.00 16.64 66 SER B O 1
ATOM 2875 N N . ALA B 1 68 ? 11.484 -14.008 20.803 1.00 15.90 67 ALA B N 1
ATOM 2876 C CA . ALA B 1 68 ? 10.975 -12.655 20.557 1.00 16.48 67 ALA B CA 1
ATOM 2877 C C . ALA B 1 68 ? 10.350 -11.996 21.781 1.00 17.30 67 ALA B C 1
ATOM 2878 O O . ALA B 1 68 ? 10.057 -10.797 21.756 1.00 17.62 67 ALA B O 1
ATOM 2880 N N . GLY B 1 69 ? 10.131 -12.769 22.841 1.00 17.83 68 GLY B N 1
ATOM 2881 C CA . GLY B 1 69 ? 9.488 -12.256 24.053 1.00 18.67 68 GLY B CA 1
ATOM 2882 C C . GLY B 1 69 ? 8.002 -11.985 23.869 1.00 18.62 68 GLY B C 1
ATOM 2883 O O . GLY B 1 69 ? 7.431 -11.123 24.542 1.00 19.32 68 GLY B O 1
ATOM 2884 N N . LEU B 1 70 ? 7.374 -12.717 22.959 1.00 18.01 69 LEU B N 1
ATOM 2885 C CA . LEU B 1 70 ? 5.953 -12.547 22.672 1.00 18.19 69 LEU B CA 1
ATOM 2886 C C . LEU B 1 70 ? 5.199 -13.824 23.001 1.00 18.09 69 LEU B C 1
ATOM 2887 O O . LEU B 1 70 ? 5.750 -14.914 22.879 1.00 18.54 69 LEU B O 1
ATOM 2892 N N . GLU B 1 71 ? 3.951 -13.688 23.437 1.00 17.86 70 GLU B N 1
ATOM 2893 C CA . GLU B 1 71 ? 3.061 -14.841 23.585 1.00 17.53 70 GLU B CA 1
ATOM 2894 C C . GLU B 1 71 ? 2.192 -15.023 22.344 1.00 16.91 70 GLU B C 1
ATOM 2895 O O . GLU B 1 71 ? 1.689 -16.114 22.095 1.00 16.39 70 GLU B O 1
ATOM 2901 N N . ARG B 1 72 ? 2.034 -13.959 21.558 1.00 17.03 71 ARG B N 1
ATOM 2902 C CA . ARG B 1 72 ? 1.134 -13.981 20.410 1.00 16.58 71 ARG B CA 1
ATOM 2903 C C . ARG B 1 72 ? 1.631 -13.191 19.216 1.00 16.20 71 ARG B C 1
ATOM 2904 O O . ARG B 1 72 ? 2.306 -12.176 19.362 1.00 16.14 71 ARG B O 1
ATOM 2912 N N . VAL B 1 73 ? 1.239 -13.663 18.037 1.00 15.73 72 VAL B N 1
ATOM 2913 C CA . VAL B 1 73 ? 1.400 -12.934 16.787 1.00 15.60 72 VAL B CA 1
ATOM 2914 C C . VAL B 1 73 ? 0.092 -13.015 15.994 1.00 15.40 72 VAL B C 1
ATOM 2915 O O . VAL B 1 73 ? -0.798 -13.808 16.323 1.00 14.98 72 VAL B O 1
ATOM 2919 N N . ASP B 1 74 ? -0.016 -12.207 14.943 1.00 15.45 73 ASP B N 1
ATOM 2920 C CA . ASP B 1 74 ? -1.238 -12.177 14.125 1.00 15.60 73 ASP B CA 1
ATOM 2921 C C . ASP B 1 74 ? -1.348 -13.336 13.131 1.00 14.85 73 ASP B C 1
ATOM 2922 O O . ASP B 1 74 ? -2.456 -13.761 12.798 1.00 14.74 73 ASP B O 1
ATOM 2927 N N . ALA B 1 75 ? -0.212 -13.821 12.638 1.00 14.02 74 ALA B N 1
ATOM 2928 C CA . ALA B 1 75 ? -0.210 -14.736 11.498 1.00 13.74 74 ALA B CA 1
ATOM 2929 C C . ALA B 1 75 ? 0.789 -15.871 11.660 1.00 13.45 74 ALA B C 1
ATOM 2930 O O . ALA B 1 75 ? 1.817 -15.712 12.316 1.00 13.76 74 ALA B O 1
ATOM 2932 N N . VAL B 1 76 ? 0.472 -17.014 11.055 1.00 13.41 75 VAL B N 1
ATOM 2933 C CA . VAL B 1 76 ? 1.388 -18.155 10.985 1.00 13.51 75 VAL B CA 1
ATOM 2934 C C . VAL B 1 76 ? 1.384 -18.697 9.560 1.00 13.60 75 VAL B C 1
ATOM 2935 O O . VAL B 1 76 ? 0.333 -19.072 9.039 1.00 13.46 75 VAL B O 1
ATOM 2939 N N . VAL B 1 77 ? 2.558 -18.732 8.939 1.00 13.10 76 VAL B N 1
ATOM 2940 C CA . VAL B 1 77 ? 2.728 -19.369 7.638 1.00 13.34 76 VAL B CA 1
ATOM 2941 C C . VAL B 1 77 ? 3.724 -20.505 7.799 1.00 13.34 76 VAL B C 1
ATOM 2942 O O . VAL B 1 77 ? 4.803 -20.307 8.372 1.00 14.23 76 VAL B O 1
ATOM 2946 N N . LEU B 1 78 ? 3.338 -21.697 7.353 1.00 13.48 77 LEU B N 1
ATOM 2947 C CA . LEU B 1 78 ? 4.269 -22.813 7.233 1.00 13.58 77 LEU B CA 1
ATOM 2948 C C . LEU B 1 78 ? 4.705 -22.960 5.784 1.00 13.55 77 LEU B C 1
ATOM 2949 O O . LEU B 1 78 ? 3.875 -23.204 4.896 1.00 13.22 77 LEU B O 1
ATOM 2954 N N . ALA B 1 79 ? 6.010 -22.808 5.552 1.00 13.03 78 ALA B N 1
ATOM 2955 C CA . ALA B 1 79 ? 6.624 -23.186 4.288 1.00 13.24 78 ALA B CA 1
ATOM 2956 C C . ALA B 1 79 ? 6.959 -24.669 4.369 1.00 13.34 78 ALA B C 1
ATOM 2957 O O . ALA B 1 79 ? 7.833 -25.065 5.128 1.00 13.33 78 ALA B O 1
ATOM 2959 N N . THR B 1 80 ? 6.238 -25.489 3.606 1.00 13.46 79 THR B N 1
ATOM 2960 C CA . THR B 1 80 ? 6.385 -26.938 3.690 1.00 13.69 79 THR B CA 1
ATOM 2961 C C . THR B 1 80 ? 5.895 -27.605 2.416 1.00 14.11 79 THR B C 1
ATOM 2962 O O . THR B 1 80 ? 5.039 -27.056 1.711 1.00 14.64 79 THR B O 1
ATOM 2966 N N . SER B 1 81 ? 6.453 -28.779 2.126 1.00 14.36 80 SER B N 1
ATOM 2967 C CA . SER B 1 81 ? 5.975 -29.658 1.051 1.00 14.93 80 SER B CA 1
ATOM 2968 C C . SER B 1 81 ? 5.498 -30.985 1.633 1.00 15.39 80 SER B C 1
ATOM 2969 O O . SER B 1 81 ? 5.216 -31.925 0.887 1.00 15.51 80 SER B O 1
ATOM 2972 N N . THR B 1 82 ? 5.427 -31.057 2.965 1.00 15.28 81 THR B N 1
ATOM 2973 C CA . THR B 1 82 ? 5.086 -32.289 3.670 1.00 15.64 81 THR B CA 1
ATOM 2974 C C . THR B 1 82 ? 4.121 -31.975 4.807 1.00 15.52 81 THR B C 1
ATOM 2975 O O . THR B 1 82 ? 4.341 -32.363 5.960 1.00 15.82 81 THR B O 1
ATOM 2979 N N . GLY B 1 83 ? 3.047 -31.260 4.475 1.00 15.38 82 GLY B N 1
ATOM 2980 C CA . GLY B 1 83 ? 2.015 -30.933 5.450 1.00 15.11 82 GLY B CA 1
ATOM 2981 C C . GLY B 1 83 ? 1.317 -32.177 5.971 1.00 15.73 82 GLY B C 1
ATOM 2982 O O . GLY B 1 83 ? 1.408 -33.257 5.375 1.00 15.89 82 GLY B O 1
ATOM 2983 N N . ASP B 1 84 ? 0.617 -32.014 7.089 1.00 15.66 83 ASP B N 1
ATOM 2984 C CA . ASP B 1 84 ? -0.007 -33.126 7.796 1.00 16.70 83 ASP B CA 1
ATOM 2985 C C . ASP B 1 84 ? -1.163 -33.714 6.999 1.00 16.96 83 ASP B C 1
ATOM 2986 O O . ASP B 1 84 ? -1.507 -34.882 7.167 1.00 17.48 83 ASP B O 1
ATOM 2991 N N . PHE B 1 85 ? -1.786 -32.881 6.167 1.00 16.67 84 PHE B N 1
ATOM 2992 C CA . PHE B 1 85 ? -2.935 -33.288 5.357 1.00 17.47 84 PHE B CA 1
ATOM 2993 C C . PHE B 1 85 ? -2.728 -32.853 3.911 1.00 17.17 84 PHE B C 1
ATOM 2994 O O . PHE B 1 85 ? -1.855 -32.037 3.629 1.00 17.10 84 PHE B O 1
ATOM 3002 N N . CYS B 1 86 ? -3.514 -33.413 2.997 1.00 17.90 85 CYS B N 1
ATOM 3003 C CA . CYS B 1 86 ? -3.640 -32.847 1.652 1.00 17.62 85 CYS B CA 1
ATOM 3004 C C . CYS B 1 86 ? -4.569 -31.633 1.710 1.00 16.95 85 CYS B C 1
ATOM 3005 O O . CYS B 1 86 ? -4.389 -30.670 0.975 1.00 15.78 85 CYS B O 1
ATOM 3008 N N . CYS B 1 87 ? -5.578 -31.716 2.577 1.00 16.67 86 CYS B N 1
ATOM 3009 C CA . CYS B 1 87 ? -6.476 -30.607 2.876 1.00 16.23 86 CYS B CA 1
ATOM 3010 C C . CYS B 1 87 ? -6.964 -30.837 4.303 1.00 15.98 86 CYS B C 1
ATOM 3011 O O . CYS B 1 87 ? -7.383 -31.944 4.626 1.00 16.80 86 CYS B O 1
ATOM 3014 N N . PRO B 1 88 ? -6.897 -29.821 5.172 1.00 15.06 87 PRO B N 1
ATOM 3015 C CA . PRO B 1 88 ? -6.477 -28.440 4.991 1.00 14.39 87 PRO B CA 1
ATOM 3016 C C . PRO B 1 88 ? -4.974 -28.245 5.115 1.00 13.87 87 PRO B C 1
ATOM 3017 O O . PRO B 1 88 ? -4.224 -29.210 5.190 1.00 13.97 87 PRO B O 1
ATOM 3021 N N . ALA B 1 89 ? -4.559 -26.984 5.167 1.00 13.47 88 ALA B N 1
ATOM 3022 C CA . ALA B 1 89 ? -3.216 -26.635 5.573 1.00 13.39 88 ALA B CA 1
ATOM 3023 C C . ALA B 1 89 ? -2.997 -27.016 7.030 1.00 13.30 88 ALA B C 1
ATOM 3024 O O . ALA B 1 89 ? -3.949 -27.195 7.791 1.00 13.09 88 ALA B O 1
ATOM 3026 N N . THR B 1 90 ? -1.729 -27.106 7.401 1.00 13.58 89 THR B N 1
ATOM 3027 C CA . THR B 1 90 ? -1.299 -27.421 8.763 1.00 14.19 89 THR B CA 1
ATOM 3028 C C . THR B 1 90 ? -1.189 -26.161 9.639 1.00 14.02 89 THR B C 1
ATOM 3029 O O . THR B 1 90 ? -1.379 -26.229 10.853 1.00 14.35 89 THR B O 1
ATOM 3033 N N . ALA B 1 91 ? -0.912 -25.014 9.019 1.00 13.82 90 ALA B N 1
ATOM 3034 C CA . ALA B 1 91 ? -0.718 -23.752 9.742 1.00 13.81 90 ALA B CA 1
ATOM 3035 C C . ALA B 1 91 ? -1.855 -23.364 10.706 1.00 14.00 90 ALA B C 1
ATOM 3036 O O . ALA B 1 91 ? -1.581 -22.928 11.828 1.00 14.23 90 ALA B O 1
ATOM 3038 N N . PRO B 1 92 ? -3.128 -23.517 10.293 1.00 14.14 91 PRO B N 1
ATOM 3039 C CA . PRO B 1 92 ? -4.204 -23.170 11.237 1.00 14.11 91 PRO B CA 1
ATOM 3040 C C . PRO B 1 92 ? -4.162 -23.960 12.558 1.00 14.64 91 PRO B C 1
ATOM 3041 O O . PRO B 1 92 ? -4.384 -23.386 13.632 1.00 13.90 91 PRO B O 1
ATOM 3045 N N . ARG B 1 93 ? -3.874 -25.257 12.473 1.00 14.75 92 ARG B N 1
ATOM 3046 C CA . ARG B 1 93 ? -3.773 -26.104 13.662 1.00 15.74 92 ARG B CA 1
ATOM 3047 C C . ARG B 1 93 ? -2.612 -25.660 14.550 1.00 15.24 92 ARG B C 1
ATOM 3048 O O . ARG B 1 93 ? -2.757 -25.565 15.768 1.00 15.52 92 ARG B O 1
ATOM 3056 N N . VAL B 1 94 ? -1.469 -25.381 13.934 1.00 14.69 93 VAL B N 1
ATOM 3057 C CA . VAL B 1 94 ? -0.311 -24.862 14.660 1.00 14.29 93 VAL B CA 1
ATOM 3058 C C . VAL B 1 94 ? -0.675 -23.565 15.382 1.00 14.14 93 VAL B C 1
ATOM 3059 O O . VAL B 1 94 ? -0.431 -23.426 16.581 1.00 14.21 93 VAL B O 1
ATOM 3063 N N . ALA B 1 95 ? -1.295 -22.637 14.661 1.00 13.52 94 ALA B N 1
ATOM 3064 C CA . ALA B 1 95 ? -1.700 -21.362 15.250 1.00 13.60 94 ALA B CA 1
ATOM 3065 C C . ALA B 1 95 ? -2.648 -21.556 16.436 1.00 13.68 94 ALA B C 1
ATOM 3066 O O . ALA B 1 95 ? -2.517 -20.877 17.460 1.00 13.95 94 ALA B O 1
ATOM 3068 N N . ALA B 1 96 ? -3.591 -22.489 16.301 1.00 15.07 95 ALA B N 1
ATOM 3069 C CA . ALA B 1 96 ? -4.547 -22.786 17.363 1.00 15.31 95 ALA B CA 1
ATOM 3070 C C . ALA B 1 96 ? -3.857 -23.327 18.612 1.00 15.54 95 ALA B C 1
ATOM 3071 O O . ALA B 1 96 ? -4.120 -22.867 19.732 1.00 15.26 95 ALA B O 1
ATOM 3073 N N . ARG B 1 97 ? -2.971 -24.304 18.421 1.00 15.20 96 ARG B N 1
ATOM 3074 C CA . ARG B 1 97 ? -2.265 -24.922 19.542 1.00 15.56 96 ARG B CA 1
ATOM 3075 C C . ARG B 1 97 ? -1.257 -23.978 20.228 1.00 15.30 96 ARG B C 1
ATOM 3076 O O . ARG B 1 97 ? -0.894 -24.183 21.391 1.00 14.98 96 ARG B O 1
ATOM 3084 N N . LEU B 1 98 ? -0.826 -22.946 19.508 1.00 14.62 97 LEU B N 1
ATOM 3085 C CA . LEU B 1 98 ? -0.039 -21.849 20.085 1.00 14.60 97 LEU B CA 1
ATOM 3086 C C . LEU B 1 98 ? -0.872 -20.851 20.901 1.00 15.01 97 LEU B C 1
ATOM 3087 O O . LEU B 1 98 ? -0.317 -19.947 21.537 1.00 14.57 97 LEU B O 1
ATOM 3092 N N . GLY B 1 99 ? -2.193 -20.993 20.857 1.00 15.25 98 GLY B N 1
ATOM 3093 C CA . GLY B 1 99 ? -3.100 -20.131 21.614 1.00 15.81 98 GLY B CA 1
ATOM 3094 C C . GLY B 1 99 ? -3.353 -18.791 20.937 1.00 15.55 98 GLY B C 1
ATOM 3095 O O . GLY B 1 99 ? -3.754 -17.828 21.592 1.00 15.77 98 GLY B O 1
ATOM 3096 N N . LEU B 1 100 ? -3.125 -18.726 19.628 1.00 15.04 99 LEU B N 1
ATOM 3097 C CA . LEU B 1 100 ? -3.278 -17.479 18.880 1.00 14.64 99 LEU B CA 1
ATOM 3098 C C . LEU B 1 100 ? -4.746 -17.168 18.640 1.00 14.87 99 LEU B C 1
ATOM 3099 O O . LEU B 1 100 ? -5.603 -18.054 18.721 1.00 15.23 99 LEU B O 1
ATOM 3104 N N . VAL B 1 101 ? -5.022 -15.897 18.362 1.00 14.78 100 VAL B N 1
ATOM 3105 C CA . VAL B 1 101 ? -6.381 -15.406 18.166 1.00 14.70 100 VAL B CA 1
ATOM 3106 C C . VAL B 1 101 ? -6.723 -15.344 16.679 1.00 14.89 100 VAL B C 1
ATOM 3107 O O . VAL B 1 101 ? -6.187 -14.511 15.932 1.00 13.84 100 VAL B O 1
ATOM 3111 N N . GLY B 1 102 ? -7.613 -16.239 16.255 1.00 14.92 101 GLY B N 1
ATOM 3112 C CA . GLY B 1 102 ? -8.039 -16.319 14.853 1.00 14.87 101 GLY B CA 1
ATOM 3113 C C . GLY B 1 102 ? -6.953 -15.956 13.858 1.00 14.31 101 GLY B C 1
ATOM 3114 O O . GLY B 1 102 ? -7.122 -15.048 13.031 1.00 14.24 101 GLY B O 1
ATOM 3115 N N . ALA B 1 103 ? -5.830 -16.664 13.928 1.00 14.03 102 ALA B N 1
ATOM 3116 C CA . ALA B 1 103 ? -4.656 -16.303 13.143 1.00 13.75 102 ALA B CA 1
ATOM 3117 C C . ALA B 1 103 ? -4.885 -16.331 11.628 1.00 13.85 102 ALA B C 1
ATOM 3118 O O . ALA B 1 103 ? -5.557 -17.218 11.098 1.00 13.89 102 ALA B O 1
ATOM 3120 N N . LEU B 1 104 ? -4.311 -15.349 10.943 1.00 13.63 103 LEU B N 1
ATOM 3121 C CA . LEU B 1 104 ? -4.084 -15.438 9.508 1.00 13.71 103 LEU B CA 1
ATOM 3122 C C . LEU B 1 104 ? -3.092 -16.587 9.318 1.00 13.23 103 LEU B C 1
ATOM 3123 O O . LEU B 1 104 ? -1.962 -16.513 9.800 1.00 13.37 103 LEU B O 1
ATOM 3128 N N . ALA B 1 105 ? -3.521 -17.658 8.648 1.00 13.26 104 ALA B N 1
ATOM 3129 C CA . ALA B 1 105 ? -2.743 -18.897 8.616 1.00 13.28 104 ALA B CA 1
ATOM 3130 C C . ALA B 1 105 ? -2.926 -19.701 7.333 1.00 13.33 104 ALA B C 1
ATOM 3131 O O . ALA B 1 105 ? -4.048 -20.008 6.937 1.00 14.55 104 ALA B O 1
ATOM 3133 N N . PHE B 1 106 ? -1.808 -20.032 6.697 1.00 13.65 105 PHE B N 1
ATOM 3134 C CA . PHE B 1 106 ? -1.799 -20.892 5.514 1.00 13.52 105 PHE B CA 1
ATOM 3135 C C . PHE B 1 106 ? -0.431 -21.561 5.319 1.00 13.44 105 PHE B C 1
ATOM 3136 O O . PHE B 1 106 ? 0.556 -21.182 5.958 1.00 13.57 105 PHE B O 1
ATOM 3144 N N . ASP B 1 107 ? -0.388 -22.560 4.441 1.00 13.42 106 ASP B N 1
ATOM 3145 C CA . ASP B 1 107 ? 0.868 -23.202 4.053 1.00 13.49 106 ASP B CA 1
ATOM 3146 C C . ASP B 1 107 ? 1.297 -22.690 2.678 1.00 13.28 106 ASP B C 1
ATOM 3147 O O . ASP B 1 107 ? 0.460 -22.434 1.810 1.00 12.66 106 ASP B O 1
ATOM 3152 N N . LEU B 1 108 ? 2.607 -22.537 2.504 1.00 13.29 107 LEU B N 1
ATOM 3153 C CA . LEU B 1 108 ? 3.196 -22.072 1.255 1.00 13.35 107 LEU B CA 1
ATOM 3154 C C . LEU B 1 108 ? 4.083 -23.178 0.697 1.00 13.51 107 LEU B C 1
ATOM 3155 O O . LEU B 1 108 ? 4.886 -23.756 1.427 1.00 13.93 107 LEU B O 1
ATOM 3160 N N . SER B 1 109 ? 3.932 -23.470 -0.595 1.00 13.78 108 SER B N 1
ATOM 3161 C CA . SER B 1 109 ? 4.704 -24.520 -1.258 1.00 13.78 108 SER B CA 1
ATOM 3162 C C . SER B 1 109 ? 5.720 -23.942 -2.237 1.00 13.85 108 SER B C 1
ATOM 3163 O O . SER B 1 109 ? 5.357 -23.374 -3.266 1.00 13.98 108 SER B O 1
ATOM 3166 N N . ALA B 1 110 ? 6.996 -24.073 -1.889 1.00 13.95 109 ALA B N 1
ATOM 3167 C CA . ALA B 1 110 ? 8.090 -23.765 -2.809 1.00 14.17 109 ALA B CA 1
ATOM 3168 C C . ALA B 1 110 ? 9.330 -24.609 -2.506 1.00 14.35 109 ALA B C 1
ATOM 3169 O O . ALA B 1 110 ? 10.461 -24.160 -2.711 1.00 14.75 109 ALA B O 1
ATOM 3171 N N . ALA B 1 111 ? 9.102 -25.838 -2.038 1.00 14.23 110 ALA B N 1
ATOM 3172 C CA . ALA B 1 111 ? 10.159 -26.820 -1.834 1.00 14.39 110 ALA B CA 1
ATOM 3173 C C . ALA B 1 111 ? 11.319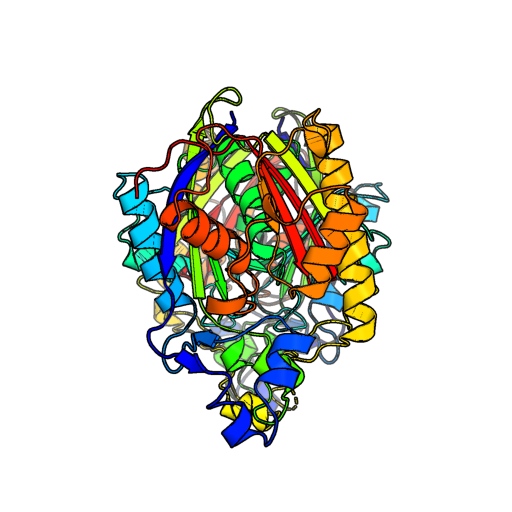 -26.251 -1.010 1.00 14.08 110 ALA B C 1
ATOM 3174 O O . ALA B 1 111 ? 11.084 -25.627 0.032 1.00 13.72 110 ALA B O 1
ATOM 3176 N N . ALA B 1 112 ? 12.556 -26.465 -1.464 1.00 14.08 111 ALA B N 1
ATOM 3177 C CA . ALA B 1 112 ? 13.738 -26.024 -0.721 1.00 14.21 111 ALA B CA 1
ATOM 3178 C C . ALA B 1 112 ? 13.929 -24.500 -0.768 1.00 14.02 111 ALA B C 1
ATOM 3179 O O . ALA B 1 112 ? 14.773 -23.958 -0.053 1.00 14.64 111 ALA B O 1
ATOM 3181 N N . THR B 1 113 ? 13.155 -23.810 -1.602 1.00 13.49 112 THR B N 1
ATOM 3182 C CA . THR B 1 113 ? 13.128 -22.343 -1.585 1.00 12.97 112 THR B CA 1
ATOM 3183 C C . THR B 1 113 ? 12.005 -21.789 -0.697 1.00 12.80 112 THR B C 1
ATOM 3184 O O . THR B 1 113 ? 11.801 -20.583 -0.644 1.00 13.26 112 THR B O 1
ATOM 3188 N N . GLY B 1 114 ? 11.291 -22.665 0.005 1.00 12.86 113 GLY B N 1
ATOM 3189 C CA . GLY B 1 114 ? 10.111 -22.283 0.778 1.00 12.95 113 GLY B CA 1
ATOM 3190 C C . GLY B 1 114 ? 10.288 -21.217 1.851 1.00 12.91 113 GLY B C 1
ATOM 3191 O O . GLY B 1 114 ? 9.399 -20.402 2.056 1.00 12.80 113 GLY B O 1
ATOM 3192 N N . PHE B 1 115 ? 11.411 -21.230 2.560 1.00 13.71 114 PHE B N 1
ATOM 3193 C CA . PHE B 1 115 ? 11.658 -20.225 3.596 1.00 13.88 114 PHE B CA 1
ATOM 3194 C C . PHE B 1 115 ? 11.846 -18.828 3.009 1.00 13.96 114 PHE B C 1
ATOM 3195 O O . PHE B 1 115 ? 11.327 -17.846 3.551 1.00 13.77 114 PHE B O 1
ATOM 3203 N N . VAL B 1 116 ? 12.592 -18.748 1.909 1.00 14.22 115 VAL B N 1
ATOM 3204 C CA . VAL B 1 116 ? 12.810 -17.483 1.202 1.00 14.05 115 VAL B CA 1
ATOM 3205 C C . VAL B 1 116 ? 11.497 -16.953 0.629 1.00 13.83 115 VAL B C 1
ATOM 3206 O O . VAL B 1 116 ? 11.170 -15.787 0.826 1.00 14.09 115 VAL B O 1
ATOM 3210 N N . TYR B 1 117 ? 10.736 -17.804 -0.061 1.00 13.74 116 TYR B N 1
ATOM 3211 C CA . TYR B 1 117 ? 9.394 -17.419 -0.515 1.00 13.53 116 TYR B CA 1
ATOM 3212 C C . TYR B 1 117 ? 8.500 -17.030 0.662 1.00 13.40 116 TYR B C 1
ATOM 3213 O O . TYR B 1 117 ? 7.709 -16.084 0.565 1.00 12.43 116 TYR B O 1
ATOM 3222 N N . GLY B 1 118 ? 8.626 -17.764 1.766 1.00 13.43 117 GLY B N 1
ATOM 3223 C CA . GLY B 1 118 ? 7.878 -17.463 2.977 1.00 13.76 117 GLY B CA 1
ATOM 3224 C C . GLY B 1 118 ? 8.161 -16.088 3.538 1.00 14.04 117 GLY B C 1
ATOM 3225 O O . GLY B 1 118 ? 7.247 -15.393 3.966 1.00 14.32 117 GLY B O 1
ATOM 3226 N N . LEU B 1 119 ? 9.436 -15.697 3.556 1.00 14.56 118 LEU B N 1
ATOM 3227 C CA . LEU B 1 119 ? 9.817 -14.375 4.041 1.00 14.40 118 LEU B CA 1
ATOM 3228 C C . LEU B 1 119 ? 9.214 -13.285 3.155 1.00 14.83 118 LEU B C 1
ATOM 3229 O O . LEU B 1 119 ? 8.787 -12.247 3.657 1.00 14.54 118 LEU B O 1
ATOM 3234 N N . ALA B 1 120 ? 9.185 -13.530 1.844 1.00 14.75 119 ALA B N 1
ATOM 3235 C CA . ALA B 1 120 ? 8.568 -12.603 0.896 1.00 15.11 119 ALA B CA 1
ATOM 3236 C C . ALA B 1 120 ? 7.077 -12.439 1.169 1.00 15.24 119 ALA B C 1
ATOM 3237 O O . ALA B 1 120 ? 6.571 -11.319 1.224 1.00 15.37 119 ALA B O 1
ATOM 3239 N N . SER B 1 121 ? 6.380 -13.555 1.355 1.00 15.40 120 SER B N 1
ATOM 3240 C CA . SER B 1 121 ? 4.935 -13.530 1.550 1.00 15.94 120 SER B CA 1
ATOM 3241 C C . SER B 1 121 ? 4.587 -12.908 2.899 1.00 15.91 120 SER B C 1
ATOM 3242 O O . SER B 1 121 ? 3.807 -11.956 2.963 1.00 16.47 120 SER B O 1
ATOM 3245 N N . VAL B 1 122 ? 5.199 -13.422 3.964 1.00 15.56 121 VAL B N 1
ATOM 3246 C CA . VAL B 1 122 ? 4.923 -12.942 5.313 1.00 15.29 121 VAL B CA 1
ATOM 3247 C C . VAL B 1 122 ? 5.390 -11.500 5.481 1.00 15.12 121 VAL B C 1
ATOM 3248 O O . VAL B 1 122 ? 4.674 -10.679 6.067 1.00 15.03 121 VAL B O 1
ATOM 3252 N N . GLY B 1 123 ? 6.575 -11.192 4.958 1.00 14.52 122 GLY B N 1
ATOM 3253 C CA . GLY B 1 123 ? 7.116 -9.838 5.025 1.00 14.88 122 GLY B CA 1
ATOM 3254 C C . GLY B 1 123 ? 6.200 -8.836 4.340 1.00 14.86 122 GLY B C 1
ATOM 3255 O O . GLY B 1 123 ? 5.970 -7.731 4.846 1.00 15.32 122 GLY B O 1
ATOM 3256 N N . SER B 1 124 ? 5.664 -9.234 3.191 1.00 14.22 123 SER B N 1
ATOM 3257 C CA . SER B 1 124 ? 4.76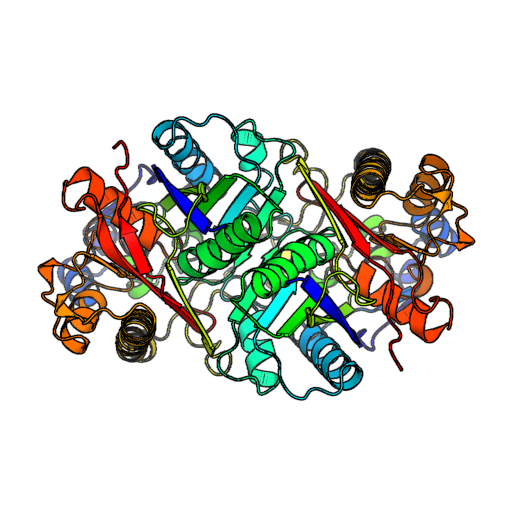6 -8.387 2.425 1.00 14.96 123 SER B CA 1
ATOM 3258 C C . SER B 1 124 ? 3.415 -8.213 3.116 1.00 14.73 123 SER B C 1
ATOM 3259 O O . SER B 1 124 ? 2.855 -7.121 3.080 1.00 15.02 123 SER B O 1
ATOM 3262 N N . LEU B 1 125 ? 2.901 -9.271 3.747 1.00 14.31 124 LEU B N 1
ATOM 3263 C CA . LEU B 1 125 ? 1.657 -9.161 4.526 1.00 14.69 124 LEU B CA 1
ATOM 3264 C C . LEU B 1 125 ? 1.789 -8.100 5.623 1.00 15.22 124 LEU B C 1
ATOM 3265 O O . LEU B 1 125 ? 0.874 -7.294 5.833 1.00 15.76 124 LEU B O 1
ATOM 3270 N N . ILE B 1 126 ? 2.941 -8.099 6.292 1.00 15.08 125 ILE B N 1
ATOM 3271 C CA . ILE B 1 126 ? 3.245 -7.124 7.331 1.00 15.50 125 ILE B CA 1
ATOM 3272 C C . ILE B 1 126 ? 3.431 -5.737 6.733 1.00 16.07 125 ILE B C 1
ATOM 3273 O O . ILE B 1 126 ? 2.807 -4.778 7.188 1.00 15.91 125 ILE B O 1
ATOM 3278 N N . SER B 1 127 ? 4.276 -5.629 5.708 1.00 16.31 126 SER B N 1
ATOM 3279 C CA . SER B 1 127 ? 4.521 -4.341 5.045 1.00 17.34 126 SER B CA 1
ATOM 3280 C C . SER B 1 127 ? 3.237 -3.694 4.516 1.00 17.66 126 SER B C 1
ATOM 3281 O O . SER B 1 127 ? 3.084 -2.475 4.602 1.00 18.29 126 SER B O 1
ATOM 3284 N N . ALA B 1 128 ? 2.326 -4.513 3.982 1.00 17.16 127 ALA B N 1
ATOM 3285 C CA . ALA B 1 128 ? 1.047 -4.032 3.438 1.00 17.76 127 ALA B CA 1
ATOM 3286 C C . ALA B 1 128 ? -0.004 -3.730 4.511 1.00 18.30 127 ALA B C 1
ATOM 3287 O O . ALA B 1 128 ? -1.049 -3.166 4.202 1.00 18.77 127 ALA B O 1
ATOM 3289 N N . GLY B 1 129 ? 0.269 -4.114 5.760 1.00 18.26 128 GLY B N 1
ATOM 3290 C CA . GLY B 1 129 ? -0.607 -3.808 6.882 1.00 19.03 128 GLY B CA 1
ATOM 3291 C C . GLY B 1 129 ? -1.703 -4.821 7.153 1.00 19.13 128 GLY B C 1
ATOM 3292 O O . GLY B 1 129 ? -2.678 -4.513 7.848 1.00 19.57 128 GLY B O 1
ATOM 3293 N N . LEU B 1 130 ? -1.552 -6.030 6.616 1.00 18.70 129 LEU B N 1
ATOM 3294 C CA . LEU B 1 130 ? -2.520 -7.105 6.854 1.00 18.93 129 LEU B CA 1
ATOM 3295 C C . LEU B 1 130 ? -2.202 -7.881 8.133 1.00 18.82 129 LEU B C 1
ATOM 3296 O O . LEU B 1 130 ? -3.062 -8.591 8.663 1.00 18.75 129 LEU B O 1
ATOM 3301 N N . ALA B 1 131 ? -0.960 -7.761 8.597 1.00 18.62 130 ALA B N 1
ATOM 3302 C CA . ALA B 1 131 ? -0.519 -8.312 9.876 1.00 18.45 130 ALA B CA 1
ATOM 3303 C C . ALA B 1 131 ? 0.516 -7.367 10.503 1.00 18.73 130 ALA B C 1
ATOM 3304 O O . ALA B 1 131 ? 1.245 -6.670 9.794 1.00 18.48 130 ALA B O 1
ATOM 3306 N N . ASP B 1 132 ? 0.555 -7.322 11.830 1.00 19.19 131 ASP B N 1
ATOM 3307 C CA . ASP B 1 132 ? 1.559 -6.542 12.554 1.00 19.41 131 ASP B CA 1
ATOM 3308 C C . ASP B 1 132 ? 2.704 -7.403 13.076 1.00 18.70 131 ASP B C 1
ATOM 3309 O O . ASP B 1 132 ? 3.791 -6.900 13.377 1.00 18.34 131 ASP B O 1
ATOM 3314 N N . SER B 1 133 ? 2.447 -8.698 13.198 1.00 18.14 132 SER B N 1
ATOM 3315 C CA . SER B 1 133 ? 3.466 -9.650 13.590 1.00 17.51 132 SER B CA 1
ATOM 3316 C C . SER B 1 133 ? 3.128 -10.989 12.958 1.00 17.06 132 SER B C 1
ATOM 3317 O O . SER B 1 133 ? 1.974 -11.250 12.615 1.00 16.94 132 SER B O 1
ATOM 3320 N N . ALA B 1 134 ? 4.136 -11.836 12.802 1.00 16.27 133 ALA B N 1
ATOM 3321 C CA . ALA B 1 134 ? 3.931 -13.117 12.140 1.00 15.64 133 ALA B CA 1
ATOM 3322 C C . ALA B 1 134 ? 4.994 -14.133 12.503 1.00 15.23 133 ALA B C 1
ATOM 3323 O O . ALA B 1 134 ? 6.144 -13.780 12.795 1.00 15.51 133 ALA B O 1
ATOM 3325 N N . LEU B 1 135 ? 4.587 -15.401 12.491 1.00 14.70 134 LEU B N 1
ATOM 3326 C CA . LEU B 1 135 ? 5.510 -16.528 12.542 1.00 14.05 134 LEU B CA 1
ATOM 3327 C C . LEU B 1 135 ? 5.659 -17.083 11.129 1.00 13.84 134 LEU B C 1
ATOM 3328 O O . LEU B 1 135 ? 4.668 -17.304 10.436 1.00 12.88 134 LEU B O 1
ATOM 3333 N N . LEU B 1 136 ? 6.904 -17.294 10.703 1.00 13.50 135 LEU B N 1
ATOM 3334 C CA . LEU B 1 136 ? 7.183 -18.066 9.510 1.00 12.90 135 LEU B CA 1
ATOM 3335 C C . LEU B 1 136 ? 7.943 -19.309 9.953 1.00 13.33 135 LEU B C 1
ATOM 3336 O O . LEU B 1 136 ? 8.996 -19.200 10.581 1.00 13.59 135 LEU B O 1
ATOM 3341 N N . VAL B 1 137 ? 7.392 -20.481 9.654 1.00 13.01 136 VAL B N 1
ATOM 3342 C CA . VAL B 1 137 ? 8.052 -21.746 9.976 1.00 13.54 136 VAL B CA 1
ATOM 3343 C C . VAL B 1 137 ? 8.426 -22.459 8.683 1.00 13.33 136 VAL B C 1
ATOM 3344 O O . VAL B 1 137 ? 7.559 -22.763 7.867 1.00 13.39 136 VAL B O 1
ATOM 3348 N N . GLY B 1 138 ? 9.719 -22.693 8.491 1.00 13.44 137 GLY B N 1
ATOM 3349 C CA . GLY B 1 138 ? 10.183 -23.630 7.474 1.00 13.61 137 GLY B CA 1
ATOM 3350 C C . GLY B 1 138 ? 10.230 -25.002 8.107 1.00 13.84 137 GLY B C 1
ATOM 3351 O O . GLY B 1 138 ? 11.007 -25.231 9.030 1.00 14.27 137 GLY B O 1
ATOM 3352 N N . VAL B 1 139 ? 9.405 -25.918 7.618 1.00 13.94 138 VAL B N 1
ATOM 3353 C CA . VAL B 1 139 ? 9.329 -27.264 8.184 1.00 14.64 138 VAL B CA 1
ATOM 3354 C C . VAL B 1 139 ? 9.157 -28.290 7.063 1.00 14.85 138 VAL B C 1
ATOM 3355 O O . VAL B 1 139 ? 8.344 -28.097 6.160 1.00 14.98 138 VAL B O 1
ATOM 3359 N N . ASP B 1 140 ? 9.950 -29.356 7.107 1.00 15.28 139 ASP B N 1
ATOM 3360 C CA . ASP B 1 140 ? 9.730 -30.502 6.239 1.00 15.96 139 ASP B CA 1
ATOM 3361 C C . ASP B 1 140 ? 10.147 -31.796 6.915 1.00 16.86 139 ASP B C 1
ATOM 3362 O O . ASP B 1 140 ? 11.087 -31.824 7.714 1.00 17.22 139 ASP B O 1
ATOM 3367 N N . THR B 1 141 ? 9.423 -32.857 6.574 1.00 17.24 140 THR B N 1
ATOM 3368 C CA . THR B 1 141 ? 9.716 -34.206 7.027 1.00 18.07 140 THR B CA 1
ATOM 3369 C C . THR B 1 141 ? 9.881 -35.090 5.793 1.00 18.62 140 THR B C 1
ATOM 3370 O O . THR B 1 141 ? 9.118 -36.036 5.572 1.00 19.19 140 THR B O 1
ATOM 3374 N N . PHE B 1 142 ? 10.893 -34.780 4.987 1.00 18.64 141 PHE B N 1
ATOM 3375 C CA . PHE B 1 142 ? 11.128 -35.529 3.747 1.00 19.28 141 PHE B CA 1
ATOM 3376 C C . PHE B 1 142 ? 11.398 -37.024 3.970 1.00 20.23 141 PHE B C 1
ATOM 3377 O O . PHE B 1 142 ? 11.135 -37.830 3.075 1.00 20.37 141 PHE B O 1
ATOM 3385 N N . SER B 1 143 ? 11.878 -37.404 5.157 1.00 21.03 142 SER B N 1
ATOM 3386 C CA . SER B 1 143 ? 12.147 -38.824 5.456 1.00 22.35 142 SER B CA 1
ATOM 3387 C C . SER B 1 143 ? 10.915 -39.728 5.263 1.00 23.26 142 SER B C 1
ATOM 3388 O O . SER B 1 143 ? 11.059 -40.899 4.919 1.00 24.25 142 SER B O 1
ATOM 3391 N N . HIS B 1 144 ? 9.720 -39.176 5.471 1.00 23.21 143 HIS B N 1
ATOM 3392 C CA . HIS B 1 144 ? 8.464 -39.898 5.235 1.00 24.18 143 HIS B CA 1
ATOM 3393 C C . HIS B 1 144 ? 8.222 -40.245 3.765 1.00 24.55 143 HIS B C 1
ATOM 3394 O O . HIS B 1 144 ? 7.380 -41.095 3.471 1.00 25.71 143 HIS B O 1
ATOM 3401 N N . THR B 1 145 ? 8.927 -39.577 2.852 1.00 23.72 144 THR B N 1
ATOM 3402 C CA . THR B 1 145 ? 8.655 -39.685 1.416 1.00 23.83 144 THR B CA 1
ATOM 3403 C C . THR B 1 145 ? 9.782 -40.361 0.625 1.00 24.09 144 THR B C 1
ATOM 3404 O O . THR B 1 145 ? 9.686 -40.495 -0.594 1.00 24.34 144 THR B O 1
ATOM 3408 N N . LEU B 1 146 ? 10.833 -40.798 1.319 1.00 23.79 145 LEU B N 1
ATOM 3409 C CA . LEU B 1 146 ? 11.996 -41.395 0.669 1.00 23.98 145 LEU B CA 1
ATOM 3410 C C . LEU B 1 146 ? 11.842 -42.902 0.470 1.00 25.17 145 LEU B C 1
ATOM 3411 O O . LEU B 1 146 ? 11.242 -43.604 1.294 1.00 25.33 145 LEU B O 1
ATOM 3416 N N . ASP B 1 147 ? 12.405 -43.386 -0.630 1.00 25.72 146 ASP B N 1
ATOM 3417 C CA . ASP B 1 147 ? 12.476 -44.808 -0.918 1.00 27.28 146 ASP B CA 1
ATOM 3418 C C . ASP B 1 147 ? 13.452 -45.458 0.069 1.00 27.91 146 ASP B C 1
ATOM 3419 O O . ASP B 1 147 ? 14.616 -45.077 0.112 1.00 27.68 146 ASP B O 1
ATOM 3424 N N . PRO B 1 148 ? 12.984 -46.442 0.861 1.00 29.23 147 PRO B N 1
ATOM 3425 C CA . PRO B 1 148 ? 13.873 -47.097 1.827 1.00 30.15 147 PRO B CA 1
ATOM 3426 C C . PRO B 1 148 ? 15.172 -47.674 1.246 1.00 31.11 147 PRO B C 1
ATOM 3427 O O . PRO B 1 148 ? 16.165 -47.758 1.968 1.00 31.29 147 PRO B O 1
ATOM 3431 N N . ALA B 1 149 ? 15.169 -48.050 -0.033 1.00 31.97 148 ALA B N 1
ATOM 3432 C CA . ALA B 1 149 ? 16.347 -48.644 -0.679 1.00 33.29 148 ALA B CA 1
ATOM 3433 C C . ALA B 1 149 ? 17.254 -47.643 -1.412 1.00 33.01 148 ALA B C 1
ATOM 3434 O O . ALA B 1 149 ? 18.290 -48.037 -1.953 1.00 33.62 148 ALA B O 1
ATOM 3436 N N . ASP B 1 150 ? 16.871 -46.366 -1.421 1.00 32.00 149 ASP B N 1
ATOM 3437 C CA . ASP B 1 150 ? 17.566 -45.323 -2.188 1.00 31.91 149 ASP B CA 1
ATOM 3438 C C . ASP B 1 150 ? 18.632 -44.672 -1.305 1.00 31.39 149 ASP B C 1
ATOM 3439 O O . ASP B 1 150 ? 18.317 -43.838 -0.458 1.00 30.31 149 ASP B O 1
ATOM 3444 N N . ARG B 1 151 ? 19.892 -45.055 -1.501 1.00 32.12 150 ARG B N 1
ATOM 3445 C CA . ARG B 1 151 ? 20.978 -44.538 -0.662 1.00 32.16 150 ARG B CA 1
ATOM 3446 C C . ARG B 1 151 ? 21.279 -43.059 -0.893 1.00 30.51 150 ARG B C 1
ATOM 3447 O O . ARG B 1 151 ? 21.676 -42.367 0.039 1.00 29.81 150 ARG B O 1
ATOM 3455 N N . SER B 1 152 ? 21.090 -42.570 -2.118 1.00 29.83 151 SER B N 1
ATOM 3456 C CA . SER B 1 152 ? 21.395 -41.169 -2.427 1.00 28.66 151 SER B CA 1
ATOM 3457 C C . SER B 1 152 ? 20.506 -40.190 -1.657 1.00 26.88 151 SER B C 1
ATOM 3458 O O . SER B 1 152 ? 21.002 -39.252 -1.022 1.00 26.19 151 SER B O 1
ATOM 3461 N N . THR B 1 153 ? 19.197 -40.403 -1.707 1.00 25.82 152 THR B N 1
ATOM 3462 C CA . THR B 1 153 ? 18.271 -39.489 -1.038 1.00 24.40 152 THR B CA 1
ATOM 3463 C C . THR B 1 153 ? 18.268 -39.689 0.478 1.00 24.03 152 THR B C 1
ATOM 3464 O O . THR B 1 153 ? 18.159 -38.724 1.224 1.00 22.82 152 THR B O 1
ATOM 3468 N N . ARG B 1 154 ? 18.404 -40.932 0.936 1.00 24.51 153 ARG B N 1
ATOM 3469 C CA . ARG B 1 154 ? 18.422 -41.205 2.375 1.00 24.70 153 ARG B CA 1
ATOM 3470 C C . ARG B 1 154 ? 19.715 -40.726 3.033 1.00 24.43 153 ARG B C 1
ATOM 3471 O O . ARG B 1 154 ? 19.713 -40.373 4.210 1.00 24.38 153 ARG B O 1
ATOM 3479 N N . ALA B 1 155 ? 20.808 -40.719 2.271 1.00 24.47 154 ALA B N 1
ATOM 3480 C CA . ALA B 1 155 ? 22.065 -40.121 2.718 1.00 24.15 154 ALA B CA 1
ATOM 3481 C C . ALA B 1 155 ? 21.926 -38.614 2.917 1.00 22.83 154 ALA B C 1
ATOM 3482 O O . ALA B 1 155 ? 22.548 -38.048 3.810 1.00 22.95 154 ALA B O 1
ATOM 3484 N N . LEU B 1 156 ? 21.114 -37.971 2.084 1.00 21.79 155 LEU B N 1
ATOM 3485 C CA . LEU B 1 156 ? 21.084 -36.517 2.025 1.00 20.84 155 LEU B CA 1
ATOM 3486 C C . LEU B 1 156 ? 20.083 -35.886 2.984 1.00 20.08 155 LEU B C 1
ATOM 3487 O O . LEU B 1 156 ? 20.419 -34.946 3.708 1.00 19.26 155 LEU B O 1
ATOM 3492 N N . PHE B 1 157 ? 18.855 -36.389 2.981 1.00 19.68 156 PHE B N 1
ATOM 3493 C CA . PHE B 1 157 ? 17.751 -35.667 3.614 1.00 19.20 156 PHE B CA 1
ATOM 3494 C C . PHE B 1 157 ? 17.525 -36.022 5.084 1.00 19.24 156 PHE B C 1
ATOM 3495 O O . PHE B 1 157 ? 17.637 -37.180 5.488 1.00 20.51 156 PHE B O 1
ATOM 3503 N N . GLY B 1 158 ? 17.223 -34.994 5.868 1.00 18.53 157 GLY B N 1
ATOM 3504 C CA . GLY B 1 158 ? 16.814 -35.132 7.255 1.00 18.38 157 GLY B CA 1
ATOM 3505 C C . GLY B 1 158 ? 15.557 -34.319 7.477 1.00 17.49 157 GLY B C 1
ATOM 3506 O O . GLY B 1 158 ? 15.078 -33.643 6.559 1.00 17.25 157 GLY B O 1
ATOM 3507 N N . ASP B 1 159 ? 15.033 -34.376 8.701 1.00 17.40 158 ASP B N 1
ATOM 3508 C CA . ASP B 1 159 ? 13.796 -33.691 9.071 1.00 16.78 158 ASP B CA 1
ATOM 3509 C C . ASP B 1 159 ? 14.046 -32.616 10.126 1.00 16.37 158 ASP B C 1
ATOM 3510 O O . ASP B 1 159 ? 15.017 -32.685 10.882 1.00 16.70 158 ASP B O 1
ATOM 3515 N N . GLY B 1 160 ? 13.157 -31.628 10.179 1.00 15.76 159 GLY B N 1
ATOM 3516 C CA . GLY B 1 160 ? 13.260 -30.564 11.171 1.00 15.39 159 GLY B CA 1
ATOM 3517 C C . GLY B 1 160 ? 12.357 -29.385 10.883 1.00 14.99 159 GLY B C 1
ATOM 3518 O O . GLY B 1 160 ? 11.654 -29.352 9.861 1.00 14.47 159 GLY B O 1
ATOM 3519 N N . ALA B 1 161 ? 12.370 -28.423 11.804 1.00 14.90 160 ALA B N 1
ATOM 3520 C CA . ALA B 1 161 ? 11.653 -27.170 11.641 1.00 14.52 160 ALA B CA 1
ATOM 3521 C C . ALA B 1 161 ? 12.448 -26.011 12.240 1.00 14.64 160 ALA B C 1
ATOM 3522 O O . ALA B 1 161 ? 13.116 -26.149 13.271 1.00 14.77 160 ALA B O 1
ATOM 3524 N N . GLY B 1 162 ? 12.354 -24.867 11.576 1.00 14.49 161 GLY B N 1
ATOM 3525 C CA . GLY B 1 162 ? 12.989 -23.644 12.028 1.00 14.19 161 GLY B CA 1
ATOM 3526 C C . GLY B 1 162 ? 12.030 -22.495 11.792 1.00 13.74 161 GLY B C 1
ATOM 3527 O O . GLY B 1 162 ? 11.319 -22.472 10.788 1.00 13.92 161 GLY B O 1
ATOM 3528 N N . ALA B 1 163 ? 11.988 -21.555 12.725 1.00 13.57 162 ALA B N 1
ATOM 3529 C CA . ALA B 1 163 ? 11.022 -20.474 12.655 1.00 13.30 162 ALA B CA 1
ATOM 3530 C C . ALA B 1 163 ? 11.630 -19.129 13.024 1.00 13.47 162 ALA B C 1
ATOM 3531 O O . ALA B 1 163 ? 12.550 -19.053 13.836 1.00 13.42 162 ALA B O 1
ATOM 3533 N N . VAL B 1 164 ? 11.096 -18.073 12.418 1.00 13.44 163 VAL B N 1
ATOM 3534 C CA . VAL B 1 164 ? 11.389 -16.707 12.830 1.00 13.73 163 VAL B CA 1
ATOM 3535 C C . VAL B 1 164 ? 10.097 -15.990 13.153 1.00 13.86 163 VAL B C 1
ATOM 3536 O O . VAL B 1 164 ? 9.036 -16.350 12.643 1.00 13.82 163 VAL B O 1
ATOM 3540 N N . VAL B 1 165 ? 10.186 -14.988 14.020 1.00 14.34 164 VAL B N 1
ATOM 3541 C CA . VAL B 1 165 ? 9.105 -14.031 14.210 1.00 14.28 164 VAL B CA 1
ATOM 3542 C C . VAL B 1 165 ? 9.480 -12.771 13.435 1.00 14.80 164 VAL B C 1
ATOM 3543 O O . VAL B 1 165 ? 10.625 -12.318 13.503 1.00 14.87 164 VAL B O 1
ATOM 3547 N N . LEU B 1 166 ? 8.527 -12.239 12.667 1.00 15.22 165 LEU B N 1
ATOM 3548 C CA . LEU B 1 166 ? 8.680 -10.942 12.016 1.00 15.85 165 LEU B CA 1
ATOM 3549 C C . LEU B 1 166 ? 7.680 -9.969 12.630 1.00 16.37 165 LEU B C 1
ATOM 3550 O O . LEU B 1 166 ? 6.565 -10.363 12.986 1.00 16.16 165 LEU B O 1
ATOM 3555 N N . ARG B 1 167 ? 8.082 -8.705 12.758 1.00 16.82 166 ARG B N 1
ATOM 3556 C CA . ARG B 1 167 ? 7.195 -7.653 13.241 1.00 17.41 166 ARG B CA 1
ATOM 3557 C C . ARG B 1 167 ? 7.261 -6.433 12.334 1.00 17.77 166 ARG B C 1
ATOM 3558 O O . ARG B 1 167 ? 8.243 -6.230 11.613 1.00 17.39 166 ARG B O 1
ATOM 3566 N N . ALA B 1 168 ? 6.214 -5.616 12.388 1.00 17.95 167 ALA B N 1
ATOM 3567 C CA . ALA B 1 168 ? 6.214 -4.333 11.707 1.00 18.54 167 ALA B CA 1
ATOM 3568 C C . ALA B 1 168 ? 7.321 -3.463 12.290 1.00 19.30 167 ALA B C 1
ATOM 3569 O O . ALA B 1 168 ? 7.536 -3.448 13.511 1.00 19.04 167 ALA B O 1
ATOM 3571 N N . GLY B 1 169 ? 8.042 -2.771 11.414 1.00 19.94 168 GLY B N 1
ATOM 3572 C CA . GLY B 1 169 ? 9.118 -1.878 11.840 1.00 20.95 168 GLY B CA 1
ATOM 3573 C C . GLY B 1 169 ? 9.561 -0.922 10.749 1.00 22.15 168 GLY B C 1
ATOM 3574 O O . GLY B 1 169 ? 8.863 -0.737 9.752 1.00 22.03 168 GLY B O 1
ATOM 3575 N N . ASP B 1 170 ? 10.733 -0.322 10.943 1.00 23.30 169 ASP B N 1
ATOM 3576 C CA . ASP B 1 170 ? 11.301 0.630 9.991 1.00 24.77 169 ASP B CA 1
ATOM 3577 C C . ASP B 1 170 ? 12.433 -0.020 9.205 1.00 24.11 169 ASP B C 1
ATOM 3578 O O . ASP B 1 170 ? 13.153 -0.876 9.723 1.00 23.56 169 ASP B O 1
ATOM 3583 N N . ALA B 1 171 ? 12.590 0.400 7.952 1.00 24.37 170 ALA B N 1
ATOM 3584 C CA . ALA B 1 171 ? 13.626 -0.144 7.073 1.00 24.16 170 ALA B CA 1
ATOM 3585 C C . ALA B 1 171 ? 15.047 0.061 7.606 1.00 24.37 170 ALA B C 1
ATOM 3586 O O . ALA B 1 171 ? 15.944 -0.687 7.230 1.00 24.38 170 ALA B O 1
ATOM 3588 N N . GLU B 1 172 ? 15.248 1.061 8.470 1.00 25.04 171 GLU B N 1
ATOM 3589 C CA A GLU B 1 172 ? 16.568 1.346 9.052 0.50 25.70 171 GLU B CA 1
ATOM 3590 C CA B GLU B 1 172 ? 16.574 1.329 9.032 0.50 25.53 171 GLU B CA 1
ATOM 3591 C C . GLU B 1 172 ? 16.914 0.400 10.204 1.00 24.98 171 GLU B C 1
ATOM 3592 O O . GLU B 1 172 ? 18.067 0.328 10.620 1.00 25.23 171 GLU B O 1
ATOM 3603 N N . GLU B 1 173 ? 15.918 -0.320 10.727 1.00 23.84 172 GLU B N 1
ATOM 3604 C CA . GLU B 1 173 ? 16.149 -1.210 11.870 1.00 23.36 172 GLU B CA 1
ATOM 3605 C C . GLU B 1 173 ? 16.941 -2.436 11.452 1.00 22.04 172 GLU B C 1
ATOM 3606 O O . GLU B 1 173 ? 16.729 -2.967 10.371 1.00 21.53 172 GLU B O 1
ATOM 3612 N N . GLU B 1 174 ? 17.852 -2.884 12.314 1.00 21.64 173 GLU B N 1
ATOM 3613 C CA . GLU B 1 174 ? 18.487 -4.185 12.123 1.00 20.70 173 GLU B CA 1
ATOM 3614 C C . GLU B 1 174 ? 17.412 -5.260 12.087 1.00 18.80 173 GLU B C 1
ATOM 3615 O O . GLU B 1 174 ? 16.469 -5.237 12.886 1.00 18.10 173 GLU B O 1
ATOM 3621 N N . GLY B 1 175 ? 17.553 -6.197 11.155 1.00 17.45 174 GLY B N 1
ATOM 3622 C CA . GLY B 1 175 ? 16.587 -7.278 10.999 1.00 16.13 174 GLY B CA 1
ATOM 3623 C C . GLY B 1 175 ? 15.530 -7.003 9.945 1.00 15.32 174 GLY B C 1
ATOM 3624 O O . GLY B 1 175 ? 14.781 -7.905 9.568 1.00 14.50 174 GLY B O 1
ATOM 3625 N N . ALA B 1 176 ? 15.461 -5.760 9.477 1.00 15.49 175 ALA B N 1
ATOM 3626 C CA . ALA B 1 176 ? 14.558 -5.384 8.388 1.00 15.35 175 ALA B CA 1
ATOM 3627 C C . ALA B 1 176 ? 14.908 -6.148 7.111 1.00 14.79 175 ALA B C 1
ATOM 3628 O O . ALA B 1 176 ? 16.073 -6.216 6.729 1.00 15.26 175 ALA B O 1
ATOM 3630 N N . LEU B 1 177 ? 13.899 -6.715 6.453 1.00 14.60 176 LEU B N 1
ATOM 3631 C CA . LEU B 1 177 ? 14.111 -7.368 5.161 1.00 14.52 176 LEU B CA 1
ATOM 3632 C C . LEU B 1 177 ? 14.317 -6.287 4.091 1.00 15.23 176 LEU B C 1
ATOM 3633 O O . LEU B 1 177 ? 13.410 -5.482 3.811 1.00 15.52 176 LEU B O 1
ATOM 3638 N N . LEU B 1 178 ? 15.518 -6.253 3.514 1.00 15.44 177 LEU B N 1
ATOM 3639 C CA . LEU B 1 178 ? 15.960 -5.106 2.712 1.00 16.07 177 LEU B CA 1
ATOM 3640 C C . LEU B 1 178 ? 15.705 -5.221 1.215 1.00 16.27 177 LEU B C 1
ATOM 3641 O O . LEU B 1 178 ? 15.372 -4.224 0.557 1.00 16.32 177 LEU B O 1
ATOM 3646 N N . ALA B 1 179 ? 15.905 -6.417 0.673 1.00 15.67 178 ALA B N 1
ATOM 3647 C CA . ALA B 1 179 ? 15.750 -6.650 -0.760 1.00 15.84 178 ALA B CA 1
ATOM 3648 C C . ALA B 1 179 ? 15.500 -8.121 -1.032 1.00 15.05 178 ALA B C 1
ATOM 3649 O O . ALA B 1 179 ? 15.938 -8.986 -0.261 1.00 13.90 178 ALA B O 1
ATOM 3651 N N . PHE B 1 180 ? 14.824 -8.384 -2.151 1.00 15.15 179 PHE B N 1
ATOM 3652 C CA . PHE B 1 180 ? 14.423 -9.729 -2.548 1.00 14.88 179 PHE B CA 1
ATOM 3653 C C . PHE B 1 180 ? 14.798 -10.040 -3.995 1.00 14.84 179 PHE B C 1
ATOM 3654 O O . PHE B 1 180 ? 14.874 -9.145 -4.847 1.00 15.16 179 PHE B O 1
ATOM 3662 N N . ASP B 1 181 ? 15.025 -11.325 -4.250 1.00 14.64 180 ASP B N 1
ATOM 3663 C CA . ASP B 1 181 ? 15.018 -11.889 -5.595 1.00 14.37 180 ASP B CA 1
ATOM 3664 C C . ASP B 1 181 ? 14.239 -13.193 -5.533 1.00 14.04 180 ASP B C 1
ATOM 3665 O O . ASP B 1 181 ? 14.450 -13.987 -4.629 1.00 14.05 180 ASP B O 1
ATOM 3670 N N . LEU B 1 182 ? 13.322 -13.393 -6.476 1.00 14.17 181 LEU B N 1
ATOM 3671 C CA . LEU B 1 182 ? 12.464 -14.567 -6.487 1.00 13.89 181 LEU B CA 1
ATOM 3672 C C . LEU B 1 182 ? 12.253 -15.009 -7.927 1.00 14.15 181 LEU B C 1
ATOM 3673 O O . LEU B 1 182 ? 12.012 -14.188 -8.798 1.00 14.51 181 LEU B O 1
ATOM 3678 N N . GLY B 1 183 ? 12.350 -16.309 -8.172 1.00 14.12 182 GLY B N 1
ATOM 3679 C CA . GLY B 1 183 ? 12.148 -16.831 -9.518 1.00 14.31 182 GLY B CA 1
ATOM 3680 C C . GLY B 1 183 ? 11.774 -18.293 -9.568 1.00 14.36 182 GLY B C 1
ATOM 3681 O O . GLY B 1 183 ? 11.589 -18.952 -8.534 1.00 14.19 182 GLY B O 1
ATOM 3682 N N . SER B 1 184 ? 11.665 -18.793 -10.795 1.00 15.06 183 SER B N 1
ATOM 3683 C CA . SER B 1 184 ? 11.261 -20.160 -11.044 1.00 14.93 183 SER B CA 1
ATOM 3684 C C . SER B 1 184 ? 11.595 -20.568 -12.477 1.00 15.68 183 SER B C 1
ATOM 3685 O O . SER B 1 184 ? 11.785 -19.718 -13.358 1.00 16.37 183 SER B O 1
ATOM 3688 N N . ASP B 1 185 ? 11.672 -21.873 -12.703 1.00 15.91 184 ASP B N 1
ATOM 3689 C CA . ASP B 1 185 ? 11.660 -22.412 -14.051 1.00 16.64 184 ASP B CA 1
ATOM 3690 C C . ASP B 1 185 ? 10.936 -23.751 -14.055 1.00 16.71 184 ASP B C 1
ATOM 3691 O O . ASP B 1 185 ? 11.535 -24.818 -13.839 1.00 16.45 184 ASP B O 1
ATOM 3696 N N . GLY B 1 186 ? 9.637 -23.667 -14.312 1.00 16.61 185 GLY B N 1
ATOM 3697 C CA . GLY B 1 186 ? 8.770 -24.823 -14.356 1.00 17.14 185 GLY B CA 1
ATOM 3698 C C . GLY B 1 186 ? 8.965 -25.755 -15.532 1.00 18.01 185 GLY B C 1
ATOM 3699 O O . GLY B 1 186 ? 8.399 -26.839 -15.541 1.00 18.25 185 GLY B O 1
ATOM 3700 N N . HIS B 1 187 ? 9.749 -25.347 -16.533 1.00 18.74 186 HIS B N 1
ATOM 3701 C CA . HIS B 1 187 ? 10.112 -26.255 -17.619 1.00 19.75 186 HIS B CA 1
ATOM 3702 C C . HIS B 1 187 ? 11.009 -27.385 -17.119 1.00 20.08 186 HIS B C 1
ATOM 3703 O O . HIS B 1 187 ? 11.066 -28.458 -17.726 1.00 21.02 186 HIS B O 1
ATOM 3710 N N . GLN B 1 188 ? 11.704 -27.137 -16.013 1.00 19.67 187 GLN B N 1
ATOM 3711 C CA . GLN B 1 188 ? 12.613 -28.111 -15.422 1.00 20.21 187 GLN B CA 1
ATOM 3712 C C . GLN B 1 188 ? 12.009 -28.783 -14.185 1.00 19.84 187 GLN B C 1
ATOM 3713 O O . GLN B 1 188 ? 12.734 -29.291 -13.339 1.00 19.67 187 GLN B O 1
ATOM 3719 N N . PHE B 1 189 ? 10.676 -28.825 -14.111 1.00 20.00 188 PHE B N 1
ATOM 3720 C CA . PHE B 1 189 ? 9.955 -29.344 -12.935 1.00 19.78 188 PHE B CA 1
ATOM 3721 C C . PHE B 1 189 ? 10.270 -30.800 -12.563 1.00 20.71 188 PHE B C 1
ATOM 3722 O O . PHE B 1 189 ? 10.079 -31.206 -11.414 1.00 20.70 188 PHE B O 1
ATOM 3730 N N . ASP B 1 190 ? 10.722 -31.587 -13.536 1.00 21.81 189 ASP B N 1
ATOM 3731 C CA . ASP B 1 190 ? 10.879 -33.028 -13.343 1.00 23.00 189 ASP B CA 1
ATOM 3732 C C . ASP B 1 190 ? 12.179 -33.421 -12.629 1.00 22.73 189 ASP B C 1
ATOM 3733 O O . ASP B 1 190 ? 12.353 -34.586 -12.281 1.00 23.65 189 ASP B O 1
ATOM 3738 N N . LEU B 1 191 ? 13.072 -32.464 -12.385 1.00 22.07 190 LEU B N 1
ATOM 3739 C CA . LEU B 1 191 ? 14.376 -32.780 -11.783 1.00 21.95 190 LEU B CA 1
ATOM 3740 C C . LEU B 1 191 ? 14.285 -33.194 -10.315 1.00 21.39 190 LEU B C 1
ATOM 3741 O O . LEU B 1 191 ? 15.059 -34.028 -9.867 1.00 21.62 190 LEU B O 1
ATOM 3746 N N . LEU B 1 192 ? 13.357 -32.599 -9.573 1.00 20.54 191 LEU B N 1
ATOM 3747 C CA . LEU B 1 192 ? 13.183 -32.887 -8.157 1.00 20.17 191 LEU B CA 1
ATOM 3748 C C . LEU B 1 192 ? 11.694 -33.078 -7.925 1.00 20.14 191 LEU B C 1
ATOM 3749 O O . LEU B 1 192 ? 10.915 -32.158 -8.179 1.00 19.23 191 LEU B O 1
ATOM 3754 N N . MET B 1 193 ? 11.286 -34.261 -7.467 1.00 20.71 192 MET B N 1
ATOM 3755 C CA . MET B 1 193 ? 9.860 -34.565 -7.427 1.00 21.10 192 MET B CA 1
ATOM 3756 C C . MET B 1 193 ? 9.418 -35.639 -6.450 1.00 20.74 192 MET B C 1
ATOM 3757 O O . MET B 1 193 ? 10.015 -36.709 -6.377 1.00 20.70 192 MET B O 1
ATOM 3762 N N . THR B 1 194 ? 8.330 -35.336 -5.746 1.00 20.02 193 THR B N 1
ATOM 3763 C CA . THR B 1 194 ? 7.575 -36.312 -4.966 1.00 20.21 193 THR B CA 1
ATOM 3764 C C . THR B 1 194 ? 6.174 -36.394 -5.573 1.00 20.58 193 THR B C 1
ATOM 3765 O O . THR B 1 194 ? 5.374 -35.465 -5.413 1.00 19.09 193 THR B O 1
ATOM 3769 N N . PRO B 1 195 ? 5.870 -37.490 -6.291 1.00 21.98 194 PRO B N 1
ATOM 3770 C CA . PRO B 1 195 ? 4.555 -37.546 -6.937 1.00 22.94 194 PRO B CA 1
ATOM 3771 C C . PRO B 1 195 ? 3.401 -37.581 -5.941 1.00 23.62 194 PRO B C 1
ATOM 3772 O O . PRO B 1 195 ? 3.578 -38.025 -4.801 1.00 23.90 194 PRO B O 1
ATOM 3776 N N . ALA B 1 196 ? 2.237 -37.098 -6.368 1.00 24.57 195 ALA B N 1
ATOM 3777 C CA . ALA B 1 196 ? 0.989 -37.367 -5.659 1.00 25.80 195 ALA B CA 1
ATOM 3778 C C . ALA B 1 196 ? 0.606 -38.810 -5.982 1.00 27.46 195 ALA B C 1
ATOM 3779 O O . ALA B 1 196 ? 0.790 -39.253 -7.108 1.00 28.44 195 ALA B O 1
ATOM 3781 N N . VAL B 1 197 ? 0.089 -39.549 -5.005 1.00 28.63 196 VAL B N 1
ATOM 3782 C CA . VAL B 1 197 ? -0.198 -40.969 -5.212 1.00 30.25 196 VAL B CA 1
ATOM 3783 C C . VAL B 1 197 ? -1.592 -41.172 -5.809 1.00 31.65 196 VAL B C 1
ATOM 3784 O O . VAL B 1 197 ? -2.567 -40.579 -5.345 1.00 31.87 196 VAL B O 1
ATOM 3788 N N . SER B 1 198 ? -1.670 -42.003 -6.843 1.00 33.30 197 SER B N 1
ATOM 3789 C CA . SER B 1 198 ? -2.930 -42.282 -7.529 1.00 34.71 197 SER B CA 1
ATOM 3790 C C . SER B 1 198 ? -3.875 -43.055 -6.623 1.00 35.80 197 SER B C 1
ATOM 3791 O O . SER B 1 198 ? -3.444 -43.939 -5.881 1.00 36.13 197 SER B O 1
ATOM 3794 N N . ARG B 1 199 ? -5.163 -42.724 -6.696 1.00 36.78 198 ARG B N 1
ATOM 3795 C CA . ARG B 1 199 ? -6.184 -43.439 -5.921 1.00 38.26 198 ARG B CA 1
ATOM 3796 C C . ARG B 1 199 ? -6.862 -44.572 -6.693 1.00 39.97 198 ARG B C 1
ATOM 3797 O O . ARG B 1 199 ? -7.770 -45.218 -6.165 1.00 41.03 198 ARG B O 1
ATOM 3805 N N . ALA B 1 200 ? -6.433 -44.818 -7.931 1.00 40.70 199 ALA B N 1
ATOM 3806 C CA . ALA B 1 200 ? -7.008 -45.904 -8.740 1.00 42.34 199 ALA B CA 1
ATOM 3807 C C . ALA B 1 200 ? -6.438 -47.258 -8.322 1.00 43.39 199 ALA B C 1
ATOM 3808 O O . ALA B 1 200 ? -5.307 -47.343 -7.838 1.00 42.66 199 ALA B O 1
ATOM 3810 N N . ASN B 1 209 ? 6.105 -44.348 -5.765 1.00 35.36 208 ASN B N 1
ATOM 3811 C CA . ASN B 1 209 ? 5.993 -42.900 -5.879 1.00 33.85 208 ASN B CA 1
ATOM 3812 C C . ASN B 1 209 ? 6.737 -42.185 -4.756 1.00 32.26 208 ASN B C 1
ATOM 3813 O O . ASN B 1 209 ? 6.171 -41.348 -4.048 1.00 31.35 208 ASN B O 1
ATOM 3818 N N . TYR B 1 210 ? 8.012 -42.518 -4.594 1.00 31.42 209 TYR B N 1
ATOM 3819 C CA . TYR B 1 210 ? 8.845 -41.846 -3.603 1.00 29.89 209 TYR B CA 1
ATOM 3820 C C . TYR B 1 210 ? 9.435 -40.570 -4.194 1.00 28.19 209 TYR B C 1
ATOM 3821 O O . TYR B 1 210 ? 9.339 -40.333 -5.403 1.00 28.06 209 TYR B O 1
ATOM 3830 N N . PHE B 1 211 ? 10.048 -39.753 -3.345 1.00 26.42 210 PHE B N 1
ATOM 3831 C CA . PHE B 1 211 ? 10.845 -38.635 -3.828 1.00 25.17 210 PHE B CA 1
ATOM 3832 C C . PHE B 1 211 ? 11.945 -39.159 -4.752 1.00 25.60 210 PHE B C 1
ATOM 3833 O O . PHE B 1 211 ? 12.581 -40.174 -4.460 1.00 26.01 210 PHE B O 1
ATOM 3841 N N . ARG B 1 212 ? 12.145 -38.480 -5.878 1.00 24.97 211 ARG B N 1
ATOM 3842 C CA . ARG B 1 212 ? 13.278 -38.772 -6.747 1.00 25.49 211 ARG B CA 1
ATOM 3843 C C . ARG B 1 212 ? 13.972 -37.488 -7.166 1.00 24.57 211 ARG B C 1
ATOM 3844 O O . ARG B 1 212 ? 13.347 -36.429 -7.260 1.00 23.18 211 ARG B O 1
ATOM 3852 N N . MET B 1 213 ? 15.271 -37.594 -7.409 1.00 24.82 212 MET B N 1
ATOM 3853 C CA . MET B 1 213 ? 16.055 -36.465 -7.882 1.00 24.69 212 MET B CA 1
ATOM 3854 C C . MET B 1 213 ? 17.036 -36.923 -8.955 1.00 25.39 212 MET B C 1
ATOM 3855 O O . MET B 1 213 ? 17.552 -38.039 -8.895 1.00 25.65 212 MET B O 1
ATOM 3860 N N . ASP B 1 214 ? 17.242 -36.063 -9.951 1.00 25.26 213 ASP B N 1
ATOM 3861 C CA . ASP B 1 214 ? 18.324 -36.197 -10.924 1.00 26.03 213 ASP B CA 1
ATOM 3862 C C . ASP B 1 214 ? 19.492 -35.385 -10.364 1.00 25.77 213 ASP B C 1
ATOM 3863 O O . ASP B 1 214 ? 19.627 -34.190 -10.643 1.00 24.86 213 ASP B O 1
ATOM 3868 N N . GLY B 1 215 ? 20.322 -36.042 -9.557 1.00 26.31 214 GLY B N 1
ATOM 3869 C CA . GLY B 1 215 ? 21.404 -35.371 -8.838 1.00 26.24 214 GLY B CA 1
ATOM 3870 C C . GLY B 1 215 ? 22.392 -34.645 -9.733 1.00 26.61 214 GLY B C 1
ATOM 3871 O O . GLY B 1 215 ? 22.810 -33.529 -9.420 1.00 25.80 214 GLY B O 1
ATOM 3872 N N . LYS B 1 216 ? 22.763 -35.272 -10.848 1.00 27.72 215 LYS B N 1
ATOM 3873 C CA . LYS B 1 216 ? 23.731 -34.675 -11.768 1.00 28.63 215 LYS B CA 1
ATOM 3874 C C . LYS B 1 216 ? 23.172 -33.376 -12.362 1.00 27.74 215 LYS B C 1
ATOM 3875 O O . LYS B 1 216 ? 23.808 -32.323 -12.265 1.00 27.62 215 LYS B O 1
ATOM 3881 N N . ALA B 1 217 ? 21.972 -33.443 -12.936 1.00 27.16 216 ALA B N 1
ATOM 3882 C CA . ALA B 1 217 ? 21.299 -32.249 -13.479 1.00 26.40 216 ALA B CA 1
ATOM 3883 C C . ALA B 1 217 ? 21.026 -31.168 -12.426 1.00 25.07 216 ALA B C 1
ATOM 3884 O O . ALA B 1 217 ? 21.168 -29.973 -12.702 1.00 24.91 216 ALA B O 1
ATOM 3886 N N . VAL B 1 218 ? 20.627 -31.585 -11.227 1.00 26.19 217 VAL B N 1
ATOM 3887 C CA . VAL B 1 218 ? 20.331 -30.647 -10.144 1.00 24.70 217 VAL B CA 1
ATOM 3888 C C . VAL B 1 218 ? 21.573 -29.852 -9.712 1.00 24.07 217 VAL B C 1
ATOM 3889 O O . VAL B 1 218 ? 21.476 -28.659 -9.419 1.00 23.04 217 VAL B O 1
ATOM 3893 N N . PHE B 1 219 ? 22.735 -30.506 -9.684 1.00 24.47 218 PHE B N 1
ATOM 3894 C CA . PHE B 1 219 ? 23.960 -29.857 -9.215 1.00 24.36 218 PHE B CA 1
ATOM 3895 C C . PHE B 1 219 ? 24.251 -28.572 -9.990 1.00 23.57 218 PHE B C 1
ATOM 3896 O O . PHE B 1 219 ? 24.450 -27.520 -9.394 1.00 22.93 218 PHE B O 1
ATOM 3904 N N . GLY B 1 220 ? 24.269 -28.670 -11.314 1.00 23.98 219 GLY B N 1
ATOM 3905 C CA . GLY B 1 220 ? 24.564 -27.521 -12.170 1.00 23.73 219 GLY B CA 1
ATOM 3906 C C . GLY B 1 220 ? 23.578 -26.380 -11.996 1.00 22.49 219 GLY B C 1
ATOM 3907 O O . GLY B 1 220 ? 23.979 -25.217 -11.895 1.00 22.51 219 GLY B O 1
ATOM 3908 N N . GLN B 1 221 ? 22.288 -26.712 -11.954 1.00 21.82 220 GLN B N 1
ATOM 3909 C CA . GLN B 1 221 ? 21.240 -25.701 -11.778 1.00 20.77 220 GLN B CA 1
ATOM 3910 C C . GLN B 1 221 ? 21.264 -25.050 -10.394 1.00 19.33 220 GLN B C 1
ATOM 3911 O O . GLN B 1 221 ? 21.070 -23.842 -10.277 1.00 18.77 220 GLN B O 1
ATOM 3917 N N . ALA B 1 222 ? 21.487 -25.846 -9.353 1.00 18.71 221 ALA B N 1
ATOM 3918 C CA . ALA B 1 222 ? 21.584 -25.323 -7.990 1.00 17.83 221 ALA B CA 1
ATOM 3919 C C . ALA B 1 222 ? 22.698 -24.280 -7.873 1.00 17.54 221 ALA B C 1
ATOM 3920 O O . ALA B 1 222 ? 22.488 -23.186 -7.340 1.00 17.07 221 ALA B O 1
ATOM 3922 N N . VAL B 1 223 ? 23.874 -24.619 -8.390 1.00 18.44 222 VAL B N 1
ATOM 3923 C CA . VAL B 1 223 ? 25.023 -23.720 -8.330 1.00 18.65 222 VAL B CA 1
ATOM 3924 C C . VAL B 1 223 ? 24.750 -22.431 -9.106 1.00 18.65 222 VAL B C 1
ATOM 3925 O O . VAL B 1 223 ? 24.930 -21.336 -8.579 1.00 18.12 222 VAL B O 1
ATOM 3929 N N . THR B 1 224 ? 24.286 -22.571 -10.344 1.00 19.45 223 THR B N 1
ATOM 3930 C CA . THR B 1 224 ? 24.068 -21.421 -11.217 1.00 19.97 223 THR B CA 1
ATOM 3931 C C . THR B 1 224 ? 22.925 -20.512 -10.736 1.00 18.88 223 THR B C 1
ATOM 3932 O O . THR B 1 224 ? 23.078 -19.291 -10.721 1.00 18.21 223 THR B O 1
ATOM 3936 N N . GLN B 1 225 ? 21.798 -21.094 -10.321 1.00 18.23 224 GLN B N 1
ATOM 3937 C CA . GLN B 1 225 ? 20.638 -20.287 -9.928 1.00 17.76 224 GLN B CA 1
ATOM 3938 C C . GLN B 1 225 ? 20.803 -19.623 -8.556 1.00 17.43 224 GLN B C 1
ATOM 3939 O O . GLN B 1 225 ? 20.404 -18.457 -8.379 1.00 17.02 224 GLN B O 1
ATOM 3945 N N . MET B 1 226 ? 21.372 -20.339 -7.582 1.00 17.54 225 MET B N 1
ATOM 3946 C CA . MET B 1 226 ? 21.643 -19.714 -6.281 1.00 17.48 225 MET B CA 1
ATOM 3947 C C . MET B 1 226 ? 22.668 -18.583 -6.445 1.00 17.14 225 MET B C 1
ATOM 3948 O O . MET B 1 226 ? 22.469 -17.498 -5.909 1.00 17.38 225 MET B O 1
ATOM 3953 N N . SER B 1 227 ? 23.723 -18.824 -7.221 1.00 17.39 226 SER B N 1
ATOM 3954 C CA . SER B 1 227 ? 24.767 -17.822 -7.447 1.00 17.57 226 SER B CA 1
ATOM 3955 C C . SER B 1 227 ? 24.190 -16.561 -8.088 1.00 17.34 226 SER B C 1
ATOM 3956 O O . SER B 1 227 ? 24.416 -15.453 -7.604 1.00 16.99 226 SER B O 1
ATOM 3959 N N . ASP B 1 228 ? 23.424 -16.727 -9.162 1.00 17.53 227 ASP B N 1
ATOM 3960 C CA . ASP B 1 228 ? 22.807 -15.576 -9.832 1.00 17.61 227 ASP B CA 1
ATOM 3961 C C . ASP B 1 228 ? 21.761 -14.866 -8.968 1.00 16.71 227 ASP B C 1
ATOM 3962 O O . ASP B 1 228 ? 21.650 -13.642 -9.008 1.00 16.38 227 ASP B O 1
ATOM 3967 N N . SER B 1 229 ? 20.987 -15.626 -8.199 1.00 16.24 228 SER B N 1
ATOM 3968 C CA . SER B 1 229 ? 19.989 -15.028 -7.321 1.00 15.71 228 SER B CA 1
ATOM 3969 C C . SER B 1 229 ? 20.659 -14.127 -6.276 1.00 15.34 228 SER B C 1
ATOM 3970 O O . SER B 1 229 ? 20.182 -13.026 -6.013 1.00 15.06 228 SER B O 1
ATOM 3973 N N . VAL B 1 230 ? 21.772 -14.594 -5.713 1.00 15.35 229 VAL B N 1
ATOM 3974 C CA . VAL B 1 230 ? 22.546 -13.815 -4.741 1.00 15.29 229 VAL B CA 1
ATOM 3975 C C . VAL B 1 230 ? 23.112 -12.559 -5.387 1.00 15.81 229 VAL B C 1
ATOM 3976 O O . VAL B 1 230 ? 22.998 -11.478 -4.827 1.00 15.86 229 VAL B O 1
ATOM 3980 N N . ARG B 1 231 ? 23.698 -12.693 -6.575 1.00 16.44 230 ARG B N 1
ATOM 3981 C CA . ARG B 1 231 ? 24.224 -11.526 -7.289 1.00 16.93 230 ARG B CA 1
ATOM 3982 C C . ARG B 1 231 ? 23.142 -10.469 -7.514 1.00 16.35 230 ARG B C 1
ATOM 3983 O O . ARG B 1 231 ? 23.386 -9.272 -7.334 1.00 16.32 230 ARG B O 1
ATOM 3991 N N . ARG B 1 232 ? 21.952 -10.912 -7.905 1.00 15.53 231 ARG B N 1
ATOM 3992 C CA . ARG B 1 232 ? 20.846 -9.986 -8.153 1.00 15.75 231 ARG B CA 1
ATOM 3993 C C . ARG B 1 232 ? 20.395 -9.282 -6.871 1.00 15.38 231 ARG B C 1
ATOM 3994 O O . ARG B 1 232 ? 20.195 -8.065 -6.877 1.00 16.09 231 ARG B O 1
ATOM 4002 N N . VAL B 1 233 ? 20.275 -10.015 -5.764 1.00 15.17 232 VAL B N 1
ATOM 4003 C CA . VAL B 1 233 ? 19.862 -9.379 -4.505 1.00 15.34 232 VAL B CA 1
ATOM 4004 C C . VAL B 1 233 ? 20.955 -8.460 -3.937 1.00 15.49 232 VAL B C 1
ATOM 4005 O O . VAL B 1 233 ? 20.644 -7.426 -3.333 1.00 15.86 232 VAL B O 1
ATOM 4009 N N . LEU B 1 234 ? 22.225 -8.814 -4.152 1.00 15.64 233 LEU B N 1
ATOM 4010 C CA . LEU B 1 234 ? 23.350 -7.958 -3.742 1.00 16.26 233 LEU B CA 1
ATOM 4011 C C . LEU B 1 234 ? 23.296 -6.598 -4.451 1.00 16.98 233 LEU B C 1
ATOM 4012 O O . LEU B 1 234 ? 23.404 -5.543 -3.809 1.00 17.22 233 LEU B O 1
ATOM 4017 N N . ASP B 1 235 ? 23.107 -6.626 -5.769 1.00 17.44 234 ASP B N 1
ATOM 4018 C CA . ASP B 1 235 ? 22.936 -5.402 -6.553 1.00 18.02 234 ASP B CA 1
ATOM 4019 C C . ASP B 1 235 ? 21.773 -4.550 -6.035 1.00 18.11 234 ASP B C 1
ATOM 4020 O O . ASP B 1 235 ? 21.865 -3.321 -5.992 1.00 18.19 234 ASP B O 1
ATOM 4025 N N . ARG B 1 236 ? 20.683 -5.203 -5.641 1.00 17.45 235 ARG B N 1
ATOM 4026 C CA . ARG B 1 236 ? 19.481 -4.489 -5.204 1.00 17.92 235 ARG B CA 1
ATOM 4027 C C . ARG B 1 236 ? 19.661 -3.778 -3.864 1.00 18.26 235 ARG B C 1
ATOM 4028 O O . ARG B 1 236 ? 19.179 -2.659 -3.685 1.00 19.07 235 ARG B O 1
ATOM 4036 N N . VAL B 1 237 ? 20.369 -4.421 -2.941 1.00 18.00 236 VAL B N 1
ATOM 4037 C CA . VAL B 1 237 ? 20.631 -3.853 -1.622 1.00 18.17 236 VAL B CA 1
ATOM 4038 C C . VAL B 1 237 ? 21.878 -2.944 -1.628 1.00 18.74 236 VAL B C 1
ATOM 4039 O O . VAL B 1 237 ? 22.099 -2.180 -0.692 1.00 19.56 236 VAL B O 1
ATOM 4043 N N . GLY B 1 238 ? 22.681 -3.024 -2.683 1.00 19.03 237 GLY B N 1
ATOM 4044 C CA . GLY B 1 238 ? 23.871 -2.188 -2.821 1.00 20.07 237 GLY B CA 1
ATOM 4045 C C . GLY B 1 238 ? 25.117 -2.716 -2.127 1.00 20.24 237 GLY B C 1
ATOM 4046 O O . GLY B 1 238 ? 25.973 -1.930 -1.708 1.00 21.04 237 GLY B O 1
ATOM 4047 N N . TRP B 1 239 ? 25.233 -4.039 -2.012 1.00 19.81 238 TRP B N 1
ATOM 4048 C CA . TRP B 1 239 ? 26.431 -4.663 -1.455 1.00 20.07 238 TRP B CA 1
ATOM 4049 C C . TRP B 1 239 ? 27.171 -5.456 -2.514 1.00 20.45 238 TRP B C 1
ATOM 4050 O O . TRP B 1 239 ? 26.573 -5.945 -3.467 1.00 20.55 238 TRP B O 1
ATOM 4061 N N . GLN B 1 240 ? 28.479 -5.579 -2.329 1.00 21.18 239 GLN B N 1
ATOM 4062 C CA . GLN B 1 240 ? 29.277 -6.541 -3.073 1.00 21.51 239 GLN B CA 1
ATOM 4063 C C . GLN B 1 240 ? 29.342 -7.814 -2.229 1.00 20.67 239 GLN B C 1
ATOM 4064 O O . GLN B 1 240 ? 29.120 -7.773 -1.013 1.00 20.51 239 GLN B O 1
ATOM 4070 N N . ALA B 1 241 ? 29.645 -8.941 -2.868 1.00 19.99 240 ALA B N 1
ATOM 4071 C CA . ALA B 1 241 ? 29.795 -10.211 -2.158 1.00 19.56 240 ALA B CA 1
ATOM 4072 C C . ALA B 1 241 ? 30.777 -10.082 -0.994 1.00 19.67 240 ALA B C 1
ATOM 4073 O O . ALA B 1 241 ? 30.556 -10.645 0.079 1.00 19.26 240 ALA B O 1
ATOM 4075 N N . SER B 1 242 ? 31.855 -9.332 -1.215 1.00 19.94 241 SER B N 1
ATOM 4076 C CA . SER B 1 242 ? 32.882 -9.113 -0.197 1.00 20.48 241 SER B CA 1
ATOM 4077 C C . SER B 1 242 ? 32.401 -8.320 1.028 1.00 20.07 241 SER B C 1
ATOM 4078 O O . SER B 1 242 ? 33.085 -8.308 2.051 1.00 20.20 241 SER B O 1
ATOM 4081 N N . ASP B 1 243 ? 31.246 -7.658 0.924 1.00 19.21 242 ASP B N 1
ATOM 4082 C CA . ASP B 1 243 ? 30.663 -6.933 2.065 1.00 19.14 242 ASP B CA 1
ATOM 4083 C C . ASP B 1 243 ? 29.864 -7.842 3.000 1.00 18.53 242 ASP B C 1
ATOM 4084 O O . ASP B 1 243 ? 29.552 -7.446 4.124 1.00 18.55 242 ASP B O 1
ATOM 4089 N N . LEU B 1 244 ? 29.515 -9.042 2.533 1.00 17.72 243 LEU B N 1
ATOM 4090 C CA . LEU B 1 244 ? 28.734 -9.972 3.338 1.00 17.37 243 LEU B CA 1
ATOM 4091 C C . LEU B 1 244 ? 29.531 -10.494 4.521 1.00 17.94 243 LEU B C 1
ATOM 4092 O O . LEU B 1 244 ? 30.702 -10.847 4.377 1.00 18.67 243 LEU B O 1
ATOM 4097 N N . HIS B 1 245 ? 28.890 -10.528 5.684 1.00 17.56 244 HIS B N 1
ATOM 4098 C CA . HIS B 1 245 ? 29.426 -11.248 6.834 1.00 18.25 244 HIS B CA 1
ATOM 4099 C C . HIS B 1 245 ? 28.971 -12.698 6.780 1.00 17.77 244 HIS B C 1
ATOM 4100 O O . HIS B 1 245 ? 29.726 -13.588 7.160 1.00 17.57 244 HIS B O 1
ATOM 4107 N N . HIS B 1 246 ? 27.754 -12.929 6.274 1.00 17.40 245 HIS B N 1
ATOM 4108 C CA . HIS B 1 246 ? 27.162 -14.266 6.213 1.00 17.46 245 HIS B CA 1
ATOM 4109 C C . HIS B 1 246 ? 26.331 -14.502 4.959 1.00 16.64 245 HIS B C 1
ATOM 4110 O O . HIS B 1 246 ? 25.517 -13.660 4.570 1.00 16.62 245 HIS B O 1
ATOM 4117 N N . LEU B 1 247 ? 26.550 -15.653 4.335 1.00 16.18 246 LEU B N 1
ATOM 4118 C CA . LEU B 1 247 ? 25.622 -16.208 3.373 1.00 15.70 246 LEU B CA 1
ATOM 4119 C C . LEU B 1 247 ? 25.022 -17.426 4.065 1.00 15.77 246 LEU B C 1
ATOM 4120 O O . LEU B 1 247 ? 25.759 -18.254 4.595 1.00 16.26 246 LEU B O 1
ATOM 4125 N N . VAL B 1 248 ? 23.696 -17.501 4.110 1.00 15.17 247 VAL B N 1
ATOM 4126 C CA . VAL B 1 248 ? 23.006 -18.632 4.721 1.00 15.31 247 VAL B CA 1
ATOM 4127 C C . VAL B 1 248 ? 22.138 -19.291 3.650 1.00 14.90 247 VAL B C 1
ATOM 4128 O O . VAL B 1 248 ? 20.988 -18.881 3.425 1.00 15.17 247 VAL B O 1
ATOM 4132 N N . PRO B 1 249 ? 22.691 -20.304 2.970 1.00 15.08 248 PRO B N 1
ATOM 4133 C CA . PRO B 1 249 ? 21.979 -20.969 1.895 1.00 14.67 248 PRO B CA 1
ATOM 4134 C C . PRO B 1 249 ? 21.127 -22.145 2.345 1.00 14.98 248 PRO B C 1
ATOM 4135 O O . PRO B 1 249 ? 21.345 -22.709 3.422 1.00 15.08 248 PRO B O 1
ATOM 4139 N N . HIS B 1 250 ? 20.176 -22.525 1.497 1.00 15.12 249 HIS B N 1
ATOM 4140 C CA . HIS B 1 250 ? 19.567 -23.839 1.596 1.00 15.53 249 HIS B CA 1
ATOM 4141 C C . HIS B 1 250 ? 20.717 -24.832 1.552 1.00 16.31 249 HIS B C 1
ATOM 4142 O O . HIS B 1 250 ? 21.632 -24.685 0.737 1.00 16.71 249 HIS B O 1
ATOM 4149 N N . GLN B 1 251 ? 20.663 -25.829 2.427 1.00 16.95 250 GLN B N 1
ATOM 4150 C CA . GLN B 1 251 ? 21.768 -26.759 2.632 1.00 17.81 250 GLN B CA 1
ATOM 4151 C C . GLN B 1 251 ? 21.644 -27.928 1.643 1.00 18.56 250 GLN B C 1
ATOM 4152 O O . GLN B 1 251 ? 21.313 -29.056 2.017 1.00 19.27 250 GLN B O 1
ATOM 4158 N N . ALA B 1 252 ? 21.902 -27.629 0.372 1.00 18.57 251 ALA B N 1
ATOM 4159 C CA . ALA B 1 252 ? 21.622 -28.553 -0.729 1.00 19.28 251 ALA B CA 1
ATOM 4160 C C . ALA B 1 252 ? 22.521 -29.782 -0.659 1.00 20.42 251 ALA B C 1
ATOM 4161 O O . ALA B 1 252 ? 22.044 -30.911 -0.721 1.00 21.55 251 ALA B O 1
ATOM 4163 N N . ASN B 1 253 ? 23.824 -29.525 -0.582 1.00 20.90 252 ASN B N 1
ATOM 4164 C CA . ASN B 1 253 ? 24.838 -30.462 -0.095 1.00 21.95 252 ASN B CA 1
ATOM 4165 C C . ASN B 1 253 ? 26.148 -29.688 -0.021 1.00 21.80 252 ASN B C 1
ATOM 4166 O O . ASN B 1 253 ? 26.205 -28.537 -0.462 1.00 20.83 252 ASN B O 1
ATOM 4171 N N . THR B 1 254 ? 27.195 -30.295 0.522 1.00 23.00 253 THR B N 1
ATOM 4172 C CA . THR B 1 254 ? 28.442 -29.560 0.758 1.00 23.34 253 THR B CA 1
ATOM 4173 C C . THR B 1 254 ? 29.143 -29.108 -0.528 1.00 23.34 253 THR B C 1
ATOM 4174 O O . THR B 1 254 ? 29.630 -27.978 -0.599 1.00 22.42 253 THR B O 1
ATOM 4178 N N . ARG B 1 255 ? 29.168 -29.962 -1.546 1.00 24.44 254 ARG B N 1
ATOM 4179 C CA . ARG B 1 255 ? 29.817 -29.608 -2.814 1.00 24.98 254 ARG B CA 1
ATOM 4180 C C . ARG B 1 255 ? 29.112 -28.442 -3.508 1.00 23.69 254 ARG B C 1
ATOM 4181 O O . ARG B 1 255 ? 29.775 -27.571 -4.084 1.00 23.34 254 ARG B O 1
ATOM 4189 N N . ILE B 1 256 ? 27.780 -28.414 -3.431 1.00 22.74 255 ILE B N 1
ATOM 4190 C CA . ILE B 1 256 ? 27.000 -27.325 -4.021 1.00 21.61 255 ILE B CA 1
ATOM 4191 C C . ILE B 1 256 ? 27.307 -25.996 -3.323 1.00 21.24 255 ILE B C 1
ATOM 4192 O O . ILE B 1 256 ? 27.537 -24.986 -3.988 1.00 20.27 255 ILE B O 1
ATOM 4197 N N . LEU B 1 257 ? 27.334 -26.004 -1.992 1.00 21.43 256 LEU B N 1
ATOM 4198 C CA . LEU B 1 257 ? 27.670 -24.801 -1.229 1.00 21.24 256 LEU B CA 1
ATOM 4199 C C . LEU B 1 257 ? 29.073 -24.290 -1.569 1.00 21.49 256 LEU B C 1
ATOM 4200 O O . LEU B 1 257 ? 29.276 -23.087 -1.730 1.00 20.80 256 LEU B O 1
ATOM 4205 N N . ALA B 1 258 ? 30.032 -25.206 -1.682 1.00 21.23 257 ALA B N 1
ATOM 4206 C CA . ALA B 1 258 ? 31.411 -24.846 -2.021 1.00 22.01 257 ALA B CA 1
ATOM 4207 C C . ALA B 1 258 ? 31.497 -24.227 -3.415 1.00 21.90 257 ALA B C 1
ATOM 4208 O O . ALA B 1 258 ? 32.239 -23.268 -3.627 1.00 22.07 257 ALA B O 1
ATOM 4210 N N . ALA B 1 259 ? 30.736 -24.783 -4.358 1.00 21.21 258 ALA B N 1
ATOM 4211 C CA . ALA B 1 259 ? 30.701 -24.274 -5.729 1.00 21.35 258 ALA B CA 1
ATOM 4212 C C . ALA B 1 259 ? 30.049 -22.892 -5.798 1.00 20.43 258 ALA B C 1
ATOM 4213 O O . ALA B 1 259 ? 30.501 -22.020 -6.543 1.00 20.90 258 ALA B O 1
ATOM 4215 N N . VAL B 1 260 ? 28.996 -22.694 -5.013 1.00 19.77 259 VAL B N 1
ATOM 4216 C CA . VAL B 1 260 ? 28.364 -21.373 -4.890 1.00 19.33 259 VAL B CA 1
ATOM 4217 C C . VAL B 1 260 ? 29.335 -20.340 -4.292 1.00 19.88 259 VAL B C 1
ATOM 4218 O O . VAL B 1 260 ? 29.451 -19.218 -4.797 1.00 19.73 259 VAL B O 1
ATOM 4222 N N . ALA B 1 261 ? 30.047 -20.731 -3.236 1.00 20.04 260 ALA B N 1
ATOM 4223 C CA . ALA B 1 261 ? 31.021 -19.840 -2.603 1.00 20.55 260 ALA B CA 1
ATOM 4224 C C . ALA B 1 261 ? 32.102 -19.415 -3.605 1.00 21.46 260 ALA B C 1
ATOM 4225 O O . ALA B 1 261 ? 32.403 -18.227 -3.736 1.00 21.82 260 ALA B O 1
ATOM 4227 N N . ASP B 1 262 ? 32.661 -20.383 -4.325 1.00 22.29 261 ASP B N 1
ATOM 4228 C CA . ASP B 1 262 ? 33.701 -20.112 -5.321 1.00 23.54 261 ASP B CA 1
ATOM 4229 C C . ASP B 1 262 ? 33.172 -19.218 -6.438 1.00 23.46 261 ASP B C 1
ATOM 4230 O O . ASP B 1 262 ? 33.822 -18.252 -6.827 1.00 24.15 261 ASP B O 1
ATOM 4235 N N . GLN B 1 263 ? 31.986 -19.538 -6.938 1.00 23.09 262 GLN B N 1
ATOM 4236 C CA . GLN B 1 263 ? 31.344 -18.735 -7.978 1.00 23.41 262 GLN B CA 1
ATOM 4237 C C . GLN B 1 263 ? 31.132 -17.278 -7.541 1.00 22.56 262 GLN B C 1
ATOM 4238 O O . GLN B 1 263 ? 31.307 -16.360 -8.338 1.00 23.02 262 GLN B O 1
ATOM 4244 N N . LEU B 1 264 ? 30.779 -17.072 -6.273 1.00 21.57 263 LEU B N 1
ATOM 4245 C CA . LEU B 1 264 ? 30.536 -15.728 -5.730 1.00 21.12 263 LEU B CA 1
ATOM 4246 C C . LEU B 1 264 ? 31.786 -15.034 -5.163 1.00 21.53 263 LEU B C 1
ATOM 4247 O O . LEU B 1 264 ? 31.702 -13.898 -4.696 1.00 21.15 263 LEU B O 1
ATOM 4252 N N . ASP B 1 265 ? 32.937 -15.706 -5.218 1.00 22.20 264 ASP B N 1
ATOM 4253 C CA . ASP B 1 265 ? 34.179 -15.216 -4.603 1.00 22.97 264 ASP B CA 1
ATOM 4254 C C . ASP B 1 265 ? 33.962 -14.943 -3.115 1.00 22.57 264 ASP B C 1
ATOM 4255 O O . ASP B 1 265 ? 34.330 -13.882 -2.600 1.00 22.77 264 ASP B O 1
ATOM 4260 N N . LEU B 1 266 ? 33.336 -15.918 -2.456 1.00 21.98 265 LEU B N 1
ATOM 4261 C CA A LEU B 1 266 ? 33.084 -15.870 -1.022 0.50 21.83 265 LEU B CA 1
ATOM 4262 C CA B LEU B 1 266 ? 33.090 -15.880 -1.016 0.50 21.69 265 LEU B CA 1
ATOM 4263 C C . LEU B 1 266 ? 33.923 -16.956 -0.342 1.00 22.16 265 LEU B C 1
ATOM 4264 O O . LEU B 1 266 ? 34.031 -18.060 -0.865 1.00 22.59 265 LEU B O 1
ATOM 4273 N N . PRO B 1 267 ? 34.521 -16.644 0.829 1.00 22.18 266 PRO B N 1
ATOM 4274 C CA . PRO B 1 267 ? 35.189 -17.740 1.533 1.00 22.48 266 PRO B CA 1
ATOM 4275 C C . PRO B 1 267 ? 34.147 -18.641 2.183 1.00 21.78 266 PRO B C 1
ATOM 4276 O O . PRO B 1 267 ? 33.117 -18.146 2.661 1.00 20.19 266 PRO B O 1
ATOM 4280 N N . VAL B 1 268 ? 34.399 -19.948 2.201 1.00 22.22 267 VAL B N 1
ATOM 4281 C CA . VAL B 1 268 ? 33.449 -20.883 2.819 1.00 22.14 267 VAL B CA 1
ATOM 4282 C C . VAL B 1 268 ? 33.247 -20.586 4.308 1.00 21.84 267 VAL B C 1
ATOM 4283 O O . VAL B 1 268 ? 32.202 -20.915 4.871 1.00 21.87 267 VAL B O 1
ATOM 4287 N N . GLU B 1 269 ? 34.235 -19.937 4.927 1.00 22.16 268 GLU B N 1
ATOM 4288 C CA . GLU B 1 269 ? 34.144 -19.511 6.324 1.00 22.17 268 GLU B CA 1
ATOM 4289 C C . GLU B 1 269 ? 32.954 -18.570 6.599 1.00 21.07 268 GLU B C 1
ATOM 4290 O O . GLU B 1 269 ? 32.494 -18.468 7.741 1.00 21.00 268 GLU B O 1
ATOM 4296 N N . ARG B 1 270 ? 32.479 -17.873 5.569 1.00 20.00 269 ARG B N 1
ATOM 4297 C CA . ARG B 1 270 ? 31.336 -16.964 5.699 1.00 19.23 269 ARG B CA 1
ATOM 4298 C C . ARG B 1 270 ? 30.019 -17.580 5.239 1.00 18.46 269 ARG B C 1
ATOM 4299 O O . ARG B 1 270 ? 28.983 -16.916 5.259 1.00 18.19 269 ARG B O 1
ATOM 4307 N N . VAL B 1 271 ? 30.064 -18.839 4.815 1.00 18.51 270 VAL B N 1
ATOM 4308 C CA . VAL B 1 271 ? 28.864 -19.577 4.470 1.00 17.94 270 VAL B CA 1
ATOM 4309 C C . VAL B 1 271 ? 28.472 -20.414 5.684 1.00 18.34 270 VAL B C 1
ATOM 4310 O O . VAL B 1 271 ? 29.232 -21.286 6.121 1.00 18.64 270 VAL B O 1
ATOM 4314 N N . VAL B 1 272 ? 27.299 -20.121 6.240 1.00 18.20 271 VAL B N 1
ATOM 4315 C CA . VAL B 1 272 ? 26.812 -20.815 7.427 1.00 18.36 271 VAL B CA 1
ATOM 4316 C C . VAL B 1 272 ? 26.269 -22.168 6.995 1.00 18.54 271 VAL B C 1
ATOM 4317 O O . VAL B 1 272 ? 25.419 -22.238 6.107 1.00 17.97 271 VAL B O 1
ATOM 4321 N N . SER B 1 273 ? 26.770 -23.238 7.605 1.00 19.40 272 SER B N 1
ATOM 4322 C CA . SER B 1 273 ? 26.335 -24.583 7.239 1.00 19.45 272 SER B CA 1
ATOM 4323 C C . SER B 1 273 ? 26.397 -25.551 8.415 1.00 20.18 272 SER B C 1
ATOM 4324 O O . SER B 1 273 ? 27.413 -25.631 9.110 1.00 21.09 272 SER B O 1
ATOM 4327 N N . ASN B 1 274 ? 25.303 -26.282 8.622 1.00 19.70 273 ASN B N 1
ATOM 4328 C CA . ASN B 1 274 ? 25.260 -27.367 9.605 1.00 20.24 273 ASN B CA 1
ATOM 4329 C C . ASN B 1 274 ? 24.760 -28.674 8.985 1.00 20.10 273 ASN B C 1
ATOM 4330 O O . ASN B 1 274 ? 24.195 -29.515 9.673 1.00 20.03 273 ASN B O 1
ATOM 4335 N N . ILE B 1 275 ? 25.001 -28.845 7.687 1.00 20.06 274 ILE B N 1
ATOM 4336 C CA . ILE B 1 275 ? 24.509 -30.013 6.954 1.00 20.21 274 ILE B CA 1
ATOM 4337 C C . ILE B 1 275 ? 25.093 -31.335 7.503 1.00 20.93 274 ILE B C 1
ATOM 4338 O O . ILE B 1 275 ? 24.452 -32.381 7.432 1.00 21.39 274 ILE B O 1
ATOM 4343 N N . ALA B 1 276 ? 26.295 -31.277 8.070 1.00 21.35 275 ALA B N 1
ATOM 4344 C CA . ALA B 1 276 ? 26.902 -32.445 8.716 1.00 22.32 275 ALA B CA 1
ATOM 4345 C C . ALA B 1 276 ? 26.044 -32.990 9.859 1.00 22.38 275 ALA B C 1
ATOM 4346 O O . ALA B 1 276 ? 25.976 -34.205 10.056 1.00 22.65 275 ALA B O 1
ATOM 4348 N N . GLU B 1 277 ? 25.393 -32.088 10.595 1.00 22.20 276 GLU B N 1
ATOM 4349 C CA . GLU B 1 277 ? 24.644 -32.442 11.803 1.00 22.77 276 GLU B CA 1
ATOM 4350 C C . GLU B 1 277 ? 23.156 -32.709 11.576 1.00 21.23 276 GLU B C 1
ATOM 4351 O O . GLU B 1 277 ? 22.554 -33.471 12.323 1.00 21.36 276 GLU B O 1
ATOM 4357 N N . VAL B 1 278 ? 22.552 -32.062 10.581 1.00 19.83 277 VAL B N 1
ATOM 4358 C CA . VAL B 1 278 ? 21.106 -32.197 10.354 1.00 18.66 277 VAL B CA 1
ATOM 4359 C C . VAL B 1 278 ? 20.736 -32.673 8.948 1.00 18.10 277 VAL B C 1
ATOM 4360 O O . VAL B 1 278 ? 19.565 -32.971 8.682 1.00 17.87 277 VAL B O 1
ATOM 4364 N N . GLY B 1 279 ? 21.723 -32.768 8.061 1.00 18.23 278 GLY B N 1
ATOM 4365 C CA . GLY B 1 279 ? 21.464 -33.092 6.666 1.00 18.15 278 GLY B CA 1
ATOM 4366 C C . GLY B 1 279 ? 20.671 -31.994 5.986 1.00 17.35 278 GLY B C 1
ATOM 4367 O O . GLY B 1 279 ? 20.628 -30.855 6.461 1.00 17.65 278 GLY B O 1
ATOM 4368 N N . ASN B 1 280 ? 20.037 -32.352 4.878 1.00 17.19 279 ASN B N 1
ATOM 4369 C CA . ASN B 1 280 ? 19.261 -31.425 4.059 1.00 16.67 279 ASN B CA 1
ATOM 4370 C C . ASN B 1 280 ? 17.806 -31.515 4.512 1.00 16.49 279 ASN B C 1
ATOM 4371 O O . ASN B 1 280 ? 17.171 -32.557 4.344 1.00 16.85 279 ASN B O 1
ATOM 4376 N N . THR B 1 281 ? 17.292 -30.431 5.095 1.00 15.88 280 THR B N 1
ATOM 4377 C CA . THR B 1 281 ? 15.947 -30.415 5.679 1.00 15.92 280 THR B CA 1
ATOM 4378 C C . THR B 1 281 ? 14.954 -29.568 4.868 1.00 15.52 280 THR B C 1
ATOM 4379 O O . THR B 1 281 ? 13.917 -29.145 5.385 1.00 15.01 280 THR B O 1
ATOM 4383 N N . VAL B 1 282 ? 15.293 -29.312 3.604 1.00 15.48 281 VAL B N 1
ATOM 4384 C CA . VAL B 1 282 ? 14.415 -28.618 2.666 1.00 14.95 281 VAL B CA 1
ATOM 4385 C C . VAL B 1 282 ? 13.999 -27.249 3.230 1.00 14.69 281 VAL B C 1
ATOM 4386 O O . VAL B 1 282 ? 14.868 -26.415 3.480 1.00 14.60 281 VAL B O 1
ATOM 4390 N N . ALA B 1 283 ? 12.714 -27.016 3.478 1.00 14.83 282 ALA B N 1
ATOM 4391 C CA . ALA B 1 283 ? 12.266 -25.681 3.872 1.00 14.93 282 ALA B CA 1
ATOM 4392 C C . ALA B 1 283 ? 12.862 -25.238 5.210 1.00 14.91 282 ALA B C 1
ATOM 4393 O O . ALA B 1 283 ? 13.056 -24.047 5.430 1.00 15.08 282 ALA B O 1
ATOM 4395 N N . ALA B 1 284 ? 13.193 -26.199 6.073 1.00 15.07 283 ALA B N 1
ATOM 4396 C CA . ALA B 1 284 ? 13.768 -25.905 7.383 1.00 14.89 283 ALA B CA 1
ATOM 4397 C C . ALA B 1 284 ? 15.262 -25.580 7.353 1.00 14.74 283 ALA B C 1
ATOM 4398 O O . ALA B 1 284 ? 15.815 -25.182 8.379 1.00 14.71 283 ALA B O 1
ATOM 4400 N N . SER B 1 285 ? 15.917 -25.728 6.201 1.00 14.74 284 SER B N 1
ATOM 4401 C CA . SER B 1 285 ? 17.388 -25.709 6.165 1.00 14.59 284 SER B CA 1
ATOM 4402 C C . SER B 1 285 ? 17.977 -24.357 6.564 1.00 14.54 284 SER B C 1
ATOM 4403 O O . SER B 1 285 ? 18.927 -24.302 7.347 1.00 14.88 284 SER B O 1
ATOM 4406 N N . ILE B 1 286 ? 17.401 -23.274 6.055 1.00 14.28 285 ILE B N 1
ATOM 4407 C CA . ILE B 1 286 ? 17.905 -21.930 6.353 1.00 14.30 285 ILE B CA 1
ATOM 4408 C C . ILE B 1 286 ? 17.713 -21.551 7.831 1.00 14.32 285 ILE B C 1
ATOM 4409 O O . ILE B 1 286 ? 18.677 -21.176 8.480 1.00 14.35 285 ILE B O 1
ATOM 4414 N N . PRO B 1 287 ? 16.485 -21.659 8.371 1.00 14.34 286 PRO B N 1
ATOM 4415 C CA . PRO B 1 287 ? 16.355 -21.292 9.790 1.00 14.90 286 PRO B CA 1
ATOM 4416 C C . PRO B 1 287 ? 17.106 -22.231 10.750 1.00 15.25 286 PRO B C 1
ATOM 4417 O O . PRO B 1 287 ? 17.587 -21.771 11.777 1.00 15.26 286 PRO B O 1
ATOM 4421 N N . LEU B 1 288 ? 17.232 -23.518 10.409 1.00 15.16 287 LEU B N 1
ATOM 4422 C CA . LEU B 1 288 ? 18.068 -24.434 11.203 1.00 15.86 287 LEU B CA 1
ATOM 4423 C C . LEU B 1 288 ? 19.552 -24.043 11.132 1.00 16.24 287 LEU B C 1
ATOM 4424 O O . LEU B 1 288 ? 20.285 -24.198 12.115 1.00 16.74 287 LEU B O 1
ATOM 4429 N N . ALA B 1 289 ? 19.986 -23.528 9.979 1.00 15.93 288 ALA B N 1
ATOM 4430 C CA . ALA B 1 289 ? 21.364 -23.044 9.825 1.00 16.23 288 ALA B CA 1
ATOM 4431 C C . ALA B 1 289 ? 21.595 -21.791 10.668 1.00 16.58 288 ALA B C 1
ATOM 4432 O O . ALA B 1 289 ? 22.630 -21.657 11.323 1.00 16.95 288 ALA B O 1
ATOM 4434 N N . LEU B 1 290 ? 20.622 -20.882 10.660 1.00 16.27 289 LEU B N 1
ATOM 4435 C CA . LEU B 1 290 ? 20.678 -19.687 11.517 1.00 16.30 289 LEU B CA 1
ATOM 4436 C C . LEU B 1 290 ? 20.753 -20.073 13.000 1.00 17.04 289 LEU B C 1
ATOM 4437 O O . LEU B 1 290 ? 21.528 -19.491 13.765 1.00 16.65 289 LEU B O 1
ATOM 4442 N N . ALA B 1 291 ? 19.940 -21.048 13.399 1.00 17.28 290 ALA B N 1
ATOM 4443 C CA . ALA B 1 291 ? 19.917 -21.531 14.784 1.00 18.59 290 ALA B CA 1
ATOM 4444 C C . ALA B 1 291 ? 21.283 -22.067 15.203 1.00 19.74 290 ALA B C 1
ATOM 4445 O O . ALA B 1 291 ? 21.782 -21.748 16.282 1.00 20.31 290 ALA B O 1
ATOM 4447 N N . HIS B 1 292 ? 21.879 -22.875 14.332 1.00 20.26 291 HIS B N 1
ATOM 4448 C CA . HIS B 1 292 ? 23.253 -23.367 14.509 1.00 21.57 291 HIS B CA 1
ATOM 4449 C C . HIS B 1 292 ? 24.261 -22.216 14.637 1.00 21.91 291 HIS B C 1
ATOM 4450 O O . HIS B 1 292 ? 25.120 -22.222 15.521 1.00 22.68 291 HIS B O 1
ATOM 4457 N N . GLY B 1 293 ? 24.143 -21.225 13.759 1.00 21.66 292 GLY B N 1
ATOM 4458 C CA . GLY B 1 293 ? 25.044 -20.072 13.774 1.00 22.02 292 GLY B CA 1
ATOM 4459 C C . GLY B 1 293 ? 24.968 -19.294 15.074 1.00 23.01 292 GLY B C 1
ATOM 4460 O O . GLY B 1 293 ? 25.995 -18.930 15.658 1.00 23.72 292 GLY B O 1
ATOM 4461 N N . LEU B 1 294 ? 23.744 -19.049 15.531 1.00 22.94 293 LEU B N 1
ATOM 4462 C CA . LEU B 1 294 ? 23.512 -18.361 16.799 1.00 24.07 293 LEU B CA 1
ATOM 4463 C C . LEU B 1 294 ? 24.032 -19.175 17.986 1.00 25.21 293 LEU B C 1
ATOM 4464 O O . LEU B 1 294 ? 24.660 -18.615 18.883 1.00 25.73 293 LEU B O 1
ATOM 4469 N N . ARG B 1 295 ? 23.776 -20.487 17.981 1.00 25.59 294 ARG B N 1
ATOM 4470 C CA . ARG B 1 295 ? 24.314 -21.399 19.004 1.00 27.30 294 ARG B CA 1
ATOM 4471 C C . ARG B 1 295 ? 25.841 -21.335 19.085 1.00 27.97 294 ARG B C 1
ATOM 4472 O O . ARG B 1 295 ? 26.406 -21.325 20.176 1.00 28.93 294 ARG B O 1
ATOM 4480 N N . GLN B 1 296 ? 26.495 -21.301 17.925 1.00 27.64 295 GLN B N 1
ATOM 4481 C CA . GLN B 1 296 ? 27.959 -21.262 17.853 1.00 28.82 295 GLN B CA 1
ATOM 4482 C C . GLN B 1 296 ? 28.570 -19.887 18.150 1.00 28.90 295 GLN B C 1
ATOM 4483 O O . GLN B 1 296 ? 29.792 -19.774 18.269 1.00 29.62 295 GLN B O 1
ATOM 4489 N N . GLY B 1 297 ? 27.739 -18.850 18.263 1.00 28.08 296 GLY B N 1
ATOM 4490 C CA . GLY B 1 297 ? 28.234 -17.485 18.453 1.00 28.41 296 GLY B CA 1
ATOM 4491 C C . GLY B 1 297 ? 28.901 -16.928 17.202 1.00 27.86 296 GLY B C 1
ATOM 4492 O O . GLY B 1 297 ? 29.729 -16.019 17.287 1.00 28.53 296 GLY B O 1
ATOM 4493 N N . ILE B 1 298 ? 28.515 -17.470 16.048 1.00 26.46 297 ILE B N 1
ATOM 4494 C CA . ILE B 1 298 ? 29.097 -17.133 14.744 1.00 26.42 297 ILE B CA 1
ATOM 4495 C C . ILE B 1 298 ? 28.494 -15.865 14.136 1.00 25.13 297 ILE B C 1
ATOM 4496 O O . ILE B 1 298 ? 29.169 -15.146 13.396 1.00 24.96 297 ILE B O 1
ATOM 4501 N N . LEU B 1 299 ? 27.224 -15.602 14.436 1.00 23.82 298 LEU B N 1
ATOM 4502 C CA . LEU B 1 299 ? 26.496 -14.523 13.774 1.00 23.07 298 LEU B CA 1
ATOM 4503 C C . LEU B 1 299 ? 26.832 -13.155 14.352 1.00 23.73 298 LEU B C 1
ATOM 4504 O O . LEU B 1 299 ? 26.769 -12.937 15.562 1.00 24.27 298 LEU B O 1
ATOM 4509 N N . ARG B 1 300 ? 27.220 -12.245 13.464 1.00 23.56 299 ARG B N 1
ATOM 4510 C CA . ARG B 1 300 ? 27.606 -10.893 13.834 1.00 24.39 299 ARG B CA 1
ATOM 4511 C C . ARG B 1 300 ? 26.362 -10.039 14.050 1.00 23.99 299 ARG B C 1
ATOM 4512 O O . ARG B 1 300 ? 25.460 -10.023 13.205 1.00 23.28 299 ARG B O 1
ATOM 4520 N N . ASP B 1 301 ? 26.325 -9.319 15.168 1.00 24.58 300 ASP B N 1
ATOM 4521 C CA . ASP B 1 301 ? 25.233 -8.386 15.435 1.00 24.52 300 ASP B CA 1
ATOM 4522 C C . ASP B 1 301 ? 25.268 -7.319 14.350 1.00 23.86 300 ASP B C 1
ATOM 4523 O O . ASP B 1 301 ? 26.298 -6.675 14.147 1.00 23.74 300 ASP B O 1
ATOM 4528 N N . GLY B 1 302 ? 24.152 -7.148 13.647 1.00 20.10 301 GLY B N 1
ATOM 4529 C CA . GLY B 1 302 ? 24.049 -6.162 12.582 1.00 19.55 301 GLY B CA 1
ATOM 4530 C C . GLY B 1 302 ? 24.787 -6.534 11.307 1.00 19.25 301 GLY B C 1
ATOM 4531 O O . GLY B 1 302 ? 24.949 -5.697 10.417 1.00 19.33 301 GLY B O 1
ATOM 4532 N N . GLY B 1 303 ? 25.227 -7.788 11.210 1.00 18.88 302 GLY B N 1
ATOM 4533 C CA . GLY B 1 303 ? 26.034 -8.236 10.082 1.00 18.53 302 GLY B CA 1
ATOM 4534 C C . GLY B 1 303 ? 25.267 -8.313 8.775 1.00 17.09 302 GLY B C 1
ATOM 4535 O O . GLY B 1 303 ? 24.101 -8.716 8.747 1.00 16.47 302 GLY B O 1
ATOM 4536 N N . ASN B 1 304 ? 25.932 -7.932 7.689 1.00 17.15 303 ASN B N 1
ATOM 4537 C CA . ASN B 1 304 ? 25.355 -8.030 6.349 1.00 16.47 303 ASN B CA 1
ATOM 4538 C C . ASN B 1 304 ? 25.129 -9.495 5.979 1.00 15.88 303 ASN B C 1
ATOM 4539 O O . ASN B 1 304 ? 26.070 -10.300 5.976 1.00 16.78 303 ASN B O 1
ATOM 4544 N N . MET B 1 305 ? 23.884 -9.835 5.669 1.00 15.12 304 MET B N 1
ATOM 4545 C CA . MET B 1 305 ? 23.495 -11.221 5.488 1.00 14.71 304 MET B CA 1
ATOM 4546 C C . MET B 1 305 ? 22.622 -11.391 4.249 1.00 14.41 304 MET B C 1
ATOM 4547 O O . MET B 1 305 ? 21.755 -10.562 3.965 1.00 14.48 304 MET B O 1
ATOM 4552 N N . VAL B 1 306 ? 22.848 -12.483 3.524 1.00 14.45 305 VAL B N 1
ATOM 4553 C CA . VAL B 1 306 ? 21.931 -12.918 2.479 1.00 13.75 305 VAL B CA 1
ATOM 4554 C C . VAL B 1 306 ? 21.507 -14.357 2.753 1.00 13.68 305 VAL B C 1
ATOM 4555 O O . VAL B 1 306 ? 22.337 -15.214 3.070 1.00 14.06 305 VAL B O 1
ATOM 4559 N N . LEU B 1 307 ? 20.198 -14.588 2.698 1.00 13.35 306 LEU B N 1
ATOM 4560 C CA . LEU B 1 307 ? 19.621 -15.917 2.766 1.00 13.84 306 LEU B CA 1
ATOM 4561 C C . LEU B 1 307 ? 19.309 -16.284 1.325 1.00 14.03 306 LEU B C 1
ATOM 4562 O O . LEU B 1 307 ? 18.830 -15.447 0.572 1.00 13.85 306 LEU B O 1
ATOM 4567 N N . THR B 1 308 ? 19.604 -17.514 0.928 1.00 14.34 307 THR B N 1
ATOM 4568 C CA . THR B 1 308 ? 19.359 -17.925 -0.451 1.00 14.41 307 THR B CA 1
ATOM 4569 C C . THR B 1 308 ? 18.924 -19.372 -0.535 1.00 14.49 307 THR B C 1
ATOM 4570 O O . THR B 1 308 ? 19.399 -20.220 0.213 1.00 15.30 307 THR B O 1
ATOM 4574 N N . GLY B 1 309 ? 17.989 -19.638 -1.442 1.00 14.28 308 GLY B N 1
ATOM 4575 C CA . GLY B 1 309 ? 17.510 -20.987 -1.681 1.00 14.47 308 GLY B CA 1
ATOM 4576 C C . GLY B 1 309 ? 17.344 -21.319 -3.151 1.00 14.05 308 GLY B C 1
ATOM 4577 O O . GLY B 1 309 ? 17.243 -20.439 -4.007 1.00 13.89 308 GLY B O 1
ATOM 4578 N N . PHE B 1 310 ? 17.342 -22.616 -3.428 1.00 14.60 309 PHE B N 1
ATOM 4579 C CA . PHE B 1 310 ? 17.016 -23.158 -4.739 1.00 14.22 309 PHE B CA 1
ATOM 4580 C C . PHE B 1 310 ? 16.420 -24.517 -4.470 1.00 14.85 309 PHE B C 1
ATOM 4581 O O . PHE B 1 310 ? 16.851 -25.203 -3.549 1.00 15.89 309 PHE B O 1
ATOM 4589 N N . GLY B 1 311 ? 15.446 -24.917 -5.277 1.00 14.42 310 GLY B N 1
ATOM 4590 C CA . GLY B 1 311 ? 14.902 -26.250 -5.143 1.00 15.54 310 GLY B CA 1
ATOM 4591 C C . GLY B 1 311 ? 13.874 -26.607 -6.187 1.00 14.96 310 GLY B C 1
ATOM 4592 O O . GLY B 1 311 ? 13.837 -26.030 -7.275 1.00 13.99 310 GLY B O 1
ATOM 4593 N N . ALA B 1 312 ? 13.042 -27.576 -5.831 1.00 15.74 311 ALA B N 1
ATOM 4594 C CA . ALA B 1 312 ? 12.068 -28.151 -6.740 1.00 15.92 311 ALA B CA 1
ATOM 4595 C C . ALA B 1 312 ? 11.102 -27.081 -7.239 1.00 15.28 311 ALA B C 1
ATOM 4596 O O . ALA B 1 312 ? 10.769 -26.127 -6.518 1.00 15.06 311 ALA B O 1
ATOM 4598 N N . GLY B 1 313 ? 10.678 -27.243 -8.487 1.00 15.22 312 GLY B N 1
ATOM 4599 C CA . GLY B 1 313 ? 9.805 -26.283 -9.148 1.00 14.86 312 GLY B CA 1
ATOM 4600 C C . GLY B 1 313 ? 10.086 -26.215 -10.638 1.00 14.51 312 GLY B C 1
ATOM 4601 O O . GLY B 1 313 ? 9.206 -26.539 -11.433 1.00 14.98 312 GLY B O 1
ATOM 4602 N N . LEU B 1 314 ? 11.283 -25.777 -11.037 1.00 13.85 313 LEU B N 1
ATOM 4603 C CA . LEU B 1 314 ? 12.332 -25.288 -10.134 1.00 13.81 313 LEU B CA 1
ATOM 4604 C C . LEU B 1 314 ? 11.996 -23.925 -9.542 1.00 13.30 313 LEU B C 1
ATOM 4605 O O . LEU B 1 314 ? 11.250 -23.152 -10.128 1.00 13.72 313 LEU B O 1
ATOM 4610 N N . THR B 1 315 ? 12.567 -23.647 -8.376 1.00 13.09 314 THR B N 1
ATOM 4611 C CA . THR B 1 315 ? 12.409 -22.361 -7.705 1.00 12.73 314 THR B CA 1
ATOM 4612 C C . THR B 1 315 ? 13.760 -21.851 -7.228 1.00 12.64 314 THR B C 1
ATOM 4613 O O . THR B 1 315 ? 14.695 -22.624 -7.044 1.00 13.03 314 THR B O 1
ATOM 4617 N N . TRP B 1 316 ? 13.853 -20.543 -7.045 1.00 12.94 315 TRP B N 1
ATOM 4618 C CA . TRP B 1 316 ? 15.009 -19.931 -6.401 1.00 13.06 315 TRP B CA 1
ATOM 4619 C C . TRP B 1 316 ? 14.655 -18.568 -5.843 1.00 12.99 315 TRP B C 1
ATOM 4620 O O . TRP B 1 316 ? 13.635 -17.979 -6.199 1.00 13.64 315 TRP B O 1
ATOM 4631 N N . GLY B 1 317 ? 15.518 -18.058 -4.979 1.00 13.32 316 GLY B N 1
ATOM 4632 C CA . GLY B 1 317 ? 15.324 -16.727 -4.446 1.00 13.39 316 GLY B CA 1
ATOM 4633 C C . GLY B 1 317 ? 16.311 -1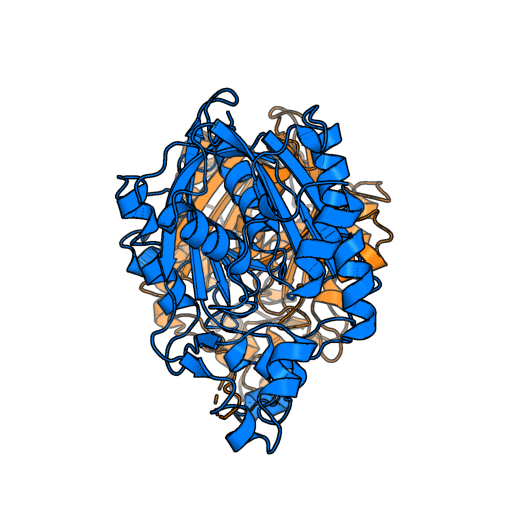6.388 -3.359 1.00 13.47 316 GLY B C 1
ATOM 4634 O O . GLY B 1 317 ? 16.956 -17.270 -2.786 1.00 13.77 316 GLY B O 1
ATOM 4635 N N . SER B 1 318 ? 16.438 -15.095 -3.096 1.00 13.69 317 SER B N 1
ATOM 4636 C CA . SER B 1 318 ? 17.344 -14.600 -2.077 1.00 13.51 317 SER B CA 1
ATOM 4637 C C . SER B 1 318 ? 16.724 -13.413 -1.352 1.00 13.74 317 SER B C 1
ATOM 4638 O O . SER B 1 318 ? 15.877 -12.712 -1.910 1.00 14.04 317 SER B O 1
ATOM 4641 N N . VAL B 1 319 ? 17.148 -13.208 -0.104 1.00 13.43 318 VAL B N 1
ATOM 4642 C CA . VAL B 1 319 ? 16.732 -12.047 0.689 1.00 13.78 318 VAL B CA 1
ATOM 4643 C C . VAL B 1 319 ? 17.971 -11.480 1.362 1.00 13.60 318 VAL B C 1
ATOM 4644 O O . VAL B 1 319 ? 18.809 -12.230 1.869 1.00 13.07 318 VAL B O 1
ATOM 4648 N N . ALA B 1 320 ? 18.091 -10.159 1.352 1.00 14.21 319 ALA B N 1
ATOM 4649 C CA . ALA B 1 320 ? 19.166 -9.474 2.050 1.00 14.50 319 ALA B CA 1
ATOM 4650 C C . ALA B 1 320 ? 18.602 -8.813 3.303 1.00 14.74 319 ALA B C 1
ATOM 4651 O O . ALA B 1 320 ? 17.486 -8.304 3.283 1.00 15.23 319 ALA B O 1
ATOM 4653 N N . LEU B 1 321 ? 19.383 -8.841 4.382 1.00 14.55 320 LEU B N 1
ATOM 4654 C CA . LEU B 1 321 ? 19.057 -8.151 5.632 1.00 14.70 320 LEU B CA 1
ATOM 4655 C C . LEU B 1 321 ? 20.313 -7.981 6.475 1.00 15.03 320 LEU B C 1
ATOM 4656 O O . LEU B 1 321 ? 21.312 -8.671 6.267 1.00 14.05 320 LEU B O 1
ATOM 4661 N N . ARG B 1 322 ? 20.256 -7.050 7.422 1.00 15.78 321 ARG B N 1
ATOM 4662 C CA A ARG B 1 322 ? 21.255 -6.983 8.475 0.50 16.32 321 ARG B CA 1
ATOM 4663 C CA B ARG B 1 322 ? 21.249 -6.977 8.481 0.50 16.35 321 ARG B CA 1
ATOM 4664 C C . ARG B 1 322 ? 20.742 -7.827 9.638 1.00 16.54 321 ARG B C 1
ATOM 4665 O O . ARG B 1 322 ? 19.611 -7.649 10.090 1.00 16.84 321 ARG B O 1
ATOM 4680 N N . TRP B 1 323 ? 21.564 -8.767 10.096 1.00 16.84 322 TRP B N 1
ATOM 4681 C CA . TRP B 1 323 ? 21.147 -9.700 11.130 1.00 17.66 322 TRP B CA 1
ATOM 4682 C C . TRP B 1 323 ? 21.045 -8.998 12.486 1.00 18.93 322 TRP B C 1
ATOM 4683 O O . TRP B 1 323 ? 22.001 -8.361 12.920 1.00 18.58 322 TRP B O 1
ATOM 4694 N N . PRO B 1 324 ? 19.884 -9.117 13.159 1.00 11.25 323 PRO B N 1
ATOM 4695 C CA . PRO B 1 324 ? 19.691 -8.372 14.393 1.00 11.83 323 PRO B CA 1
ATOM 4696 C C . PRO B 1 324 ? 20.227 -9.117 15.603 1.00 12.81 323 PRO B C 1
ATOM 4697 O O . PRO B 1 324 ? 20.492 -10.319 15.528 1.00 12.58 323 PRO B O 1
ATOM 4701 N N . LYS B 1 325 ? 20.383 -8.395 16.705 1.00 14.09 324 LYS B N 1
ATOM 4702 C CA . LYS B 1 325 ? 20.753 -8.997 17.976 1.00 15.31 324 LYS B CA 1
ATOM 4703 C C . LYS B 1 325 ? 19.600 -9.865 18.504 1.00 16.24 324 LYS B C 1
ATOM 4704 O O . LYS B 1 325 ? 18.572 -9.348 18.926 1.00 15.98 324 LYS B O 1
ATOM 4710 N N . ILE B 1 326 ? 19.779 -11.184 18.444 1.00 17.77 325 ILE B N 1
ATOM 4711 C CA . ILE B 1 326 ? 18.817 -12.148 18.985 1.00 19.06 325 ILE B CA 1
ATOM 4712 C C . ILE B 1 326 ? 19.476 -12.839 20.175 1.00 20.22 325 ILE B C 1
ATOM 4713 O O . ILE B 1 326 ? 20.533 -13.451 20.021 1.00 20.37 325 ILE B O 1
ATOM 4718 N N . VAL B 1 327 ? 18.870 -12.729 21.357 1.00 21.42 326 VAL B N 1
ATOM 4719 C CA . VAL B 1 327 ? 19.410 -13.382 22.551 1.00 22.39 326 VAL B CA 1
ATOM 4720 C C . VAL B 1 327 ? 18.896 -14.826 22.591 1.00 23.05 326 VAL B C 1
ATOM 4721 O O . VAL B 1 327 ? 17.683 -15.036 22.582 1.00 23.60 326 VAL B O 1
ATOM 4725 N N . PRO B 1 328 ? 19.809 -15.825 22.620 1.00 23.71 327 PRO B N 1
ATOM 4726 C CA . PRO B 1 328 ? 19.401 -17.243 22.673 1.00 23.84 327 PRO B CA 1
ATOM 4727 C C . PRO B 1 328 ? 18.448 -17.580 23.822 1.00 23.86 327 PRO B C 1
ATOM 4728 O O . PRO B 1 328 ? 18.696 -17.188 24.960 1.00 23.92 327 PRO B O 1
#

Radius of gyration: 23.42 Å; Cα contacts (8 Å, |Δi|>4): 1958; chains: 2; bounding box: 70×57×47 Å

Organism: Pseudomonas aeruginosa (strain ATCC 15692 / DSM 22644 / CIP 104116 / JCM 14847 / LMG 12228 / 1C / PRS 101 / PAO1) (NCBI:txid208964)

B-factor: mean 21.65, std 8.77, range [3.26, 63.46]

Foldseek 3Di:
DFKFWQFKFKFFAPDKQALVNLCVQQVHHSCVLCVQFVAGMAGAQVVHFQLNQQLRQQLRRCVQNVHLEWQAEEEAEPGAPDPPDGSFQVSCVSSVNHNHHYHYDYQWLCRQQVQCVVVRVCCVVPVIFKYKYKQWYRQVVQADSNDSNDVSFEHGIMMMTMIGDDDCPDFRTFPDKDKDFDLVPQPAWDQDDADPVCVVVVHGNRHIDHPVVVCQVCFLCQFLVQVVVRCVVRVHQLAQAQAEQEQCRGDVSQVSNCVSSVHPSVRYQDDCRPHGGHIRRRRSVSVVVCVVVVSADAQGWYKYWYAPRSGIIMMIIGGHHDIDD/DFKFWQFKFKDFAPAKDFQVNLCVQQVHHQVVLCVQFVAGMAGAQVPHFQLNQQLRQQVRRCVLNVHLEWQAEEEAEPGAPDPPDGSFVVSCVVSVYDVHHYGYDYQWLCRQQVQCVVVGVCCVVPVTFKYKYKYWYRLVVQADSNDSNVVSFEHGIMMMTMIGDDDCPDFRTFQFKDKDFDQVCQPQWDADDDDPVGGTDHPVVVVLVCLLVQQLVQVVVRCVRNVHQLVQAQAEQEQCRGDVSLVSNCVSSVHDCLRYQADCHPHGGHIRRRRSVSVVVCVVVVNADAQGWYKYWYADRSGIIMIIIGGHHDGDD